Protein AF-A0A524RMK5-F1 (afdb_monomer)

Nearest PDB structures (foldseek):
  1w3b-assembly1_A  TM=8.527E-01  e=2.483E-14  Homo sapiens
  7ntf-assembly1_A  TM=8.503E-01  e=7.315E-13  Homo sapiens
  5a31-assembly1_F  TM=8.174E-01  e=7.603E-10  Homo sapiens
  9gaw-assembly1_J  TM=6.454E-01  e=3.532E-10  Homo sapiens
  9gaw-assembly1_P  TM=6.177E-01  e=2.150E-10  Homo sapiens

InterPro domains:
  IPR006597 Sel1-like repeat [SM00671] (83-114)
  IPR006597 Sel1-like repeat [SM00671] (117-148)
  IPR006597 Sel1-like repeat [SM00671] (151-182)
  IPR006597 Sel1-like repeat [SM00671] (185-216)
  IPR011990 Tetratricopeptide-like helical domain superfamily [G3DSA:1.25.40.10] (1-86)
  IPR011990 Tetratricopeptide-like helical domain superfamily [G3DSA:1.25.40.10] (87-155)
  IPR011990 Tetratricopeptide-like helical domain superfamily [G3DSA:1.25.40.10] (156-189)
  IPR011990 Tetratricopeptide-like helical domain superfamily [G3DSA:1.25.40.10] (190-274)
  IPR011990 Tetratricopeptide-like helical domain superfamily [SSF48452] (20-241)
  IPR019734 Tetratricopeptide repeat [PS50005] (83-116)
  IPR019734 Tetratricopeptide repeat [PS50005] (117-150)
  IPR019734 Tetratricopeptide repeat [PS50005] (151-184)
  IPR019734 Tetratricopeptide repeat [PS50005] (185-218)
  IPR019734 Tetratricopeptide repeat [SM00028] (49-82)
  IPR019734 Tetratricopeptide repeat [SM00028] (83-116)
  IPR019734 Tetratricopeptide repeat [SM00028] (117-150)
  IPR019734 Tetratricopeptide repeat [SM00028] (151-184)
  IPR019734 Tetratricopeptide repeat [SM00028] (185-218)
  IPR051685 Ycf3/AcsC/BcsC/TPR Multifunctional [PTHR44943] (113-223)

Foldseek 3Di:
DDPVVVVVVVVVVVLVVLLVVLVVCVVVVVLVVSLVSLVVCVVVVDQELSSLQSNLVSCVVVVVLVSSLVSLVSSCVVPVQDLSSLQSNLVSCVVVVVLVSSLVSLVSSCVNPVLDLVSLQSNLVSCVVVVVLVSSLVSLVSSCVNPVLDLVSLQSNLVSCVLVVVLVSSLVSLVSSCVSPVLDLSSLQSNLLSCVVVVNLVSSLVSLVSSCVSPVLDLSSLCSNLVSCVVVFVPQSSLVSVVSLQVDPPRWDFLADAQAAADPLDDDDLPFEEEETETDALQSCLQQLLCQVLVVVVSHRYEYEDDPLCVVQCVQLPSHPHYHHRVRRNHHNGGHYYHSVSVCNSVVDDPVCPSDDDARTDAPPVLLVVLCVLQVVFPFAEEEEAFDDDVVPLSDSQPPLGDQPLVCVVVCVVRVHAYAYPYADPNPVSLVPHPVVVRYGPCNVVNHPDSHLSNSLSNLVRHQEYEYGSHSNQSSCVSRVHHYHYDDD

pLDDT: mean 92.69, std 9.3, range [39.5, 98.81]

Solvent-accessible surface area (backbone atoms only — not comparable to full-atom values): 25770 Å² total; per-residue (Å²): 134,59,74,69,59,57,50,52,54,53,50,52,60,48,53,55,48,52,52,52,51,27,54,51,27,47,79,70,68,39,51,70,64,19,44,51,49,43,52,50,44,47,72,76,65,57,86,50,42,66,51,29,34,54,44,16,54,52,29,48,76,74,64,39,56,71,59,18,51,55,27,25,52,53,14,37,72,74,38,76,88,41,41,68,42,27,33,53,44,13,52,54,30,41,78,71,66,42,44,67,64,12,46,53,25,23,52,55,14,36,75,76,40,73,91,38,42,68,46,27,36,52,38,15,52,45,28,46,74,75,63,42,49,67,62,13,46,55,25,25,52,54,16,37,73,76,39,75,90,40,42,70,46,25,33,51,40,14,55,49,30,44,75,73,64,39,51,66,62,12,47,55,26,21,54,52,18,37,72,78,40,73,90,37,43,66,40,30,28,51,42,14,56,51,31,42,74,71,67,38,51,70,60,14,47,52,27,20,53,52,19,38,73,76,38,77,89,40,34,67,41,41,29,54,40,11,56,50,28,47,74,72,67,41,41,73,62,10,40,62,31,45,62,30,42,61,66,31,98,84,39,63,58,50,65,41,68,45,61,39,52,71,58,81,72,62,92,80,56,55,86,47,41,36,38,33,22,28,37,82,54,72,22,52,37,54,54,48,50,58,53,46,46,55,48,40,74,74,53,39,40,55,32,40,26,42,65,73,81,47,45,66,39,41,52,65,29,58,43,43,95,43,76,31,43,38,73,61,36,44,70,39,68,76,48,29,28,40,54,38,86,54,44,50,53,62,66,62,49,43,94,95,41,62,91,65,93,68,60,59,52,46,65,63,68,66,54,36,50,54,42,45,60,70,49,60,81,59,91,43,62,32,37,31,35,31,40,44,57,67,67,81,55,35,81,52,98,53,52,62,43,47,55,64,76,63,73,48,46,72,59,48,72,74,68,64,47,30,34,40,75,69,48,68,71,55,65,46,77,51,63,82,78,37,90,60,56,91,35,46,45,92,56,48,75,60,52,64,74,59,82,54,53,51,60,50,51,18,48,58,71,65,30,71,37,35,42,22,22,86,39,44,65,41,28,48,37,51,31,53,60,43,58,65,49,73,52,81,106

Mean predicted aligned error: 7.11 Å

Organism: NCBI:txid2507553

Secondary structure (DSSP, 8-state):
--HHHHHHHHHHHHHHHHHHHHHHHHHTT-HHHHHHHHHHHHHTT---HHHHHHHHHHHHHTT-HHHHHHHHHHHHHH-S--HHHHHHHHHHHHHTT-HHHHHHHHHHHHHH-S--HHHHHHHHHHHHHHT-HHHHHHHHHHHHHH-S--HHHHHHHHHHHHHTT-HHHHHHHHHHHHHH-SS-HHHHHHHHHHHHHTT-HHHHHHHHHHHHHH-S--HHHHHHHHHHHHHTT-HHHHHHHHGGGGSSTT---BS---SSEEP-SS---TTS-EEEE-BS-HHHHHHHTTHHHHHHHTT--EEEE--GGGHHHHHHHTS-S-EE-HHHHTT--SSEEEEGGGHHHHTT-BTTB-S--S------HHHHHHHHHHTTT--SPEEEEE----HHHHTTTTTTS---GGGGHHHHHHHT-EEEE---STTGGGGGS-TTGGGB-TTHHHHHH---HHHHHHHHHHSSEEEEESSHHHHHHHHTT--EEEE--

Structure (mmCIF, N/CA/C/O backbone):
data_AF-A0A524RMK5-F1
#
_entry.id   AF-A0A524RMK5-F1
#
loop_
_atom_site.group_PDB
_atom_site.id
_atom_site.type_symbol
_atom_site.label_atom_id
_atom_site.label_alt_id
_atom_site.label_comp_id
_atom_site.label_asym_id
_atom_site.label_entity_id
_atom_site.label_seq_id
_atom_site.pdbx_PDB_ins_code
_atom_site.Cartn_x
_atom_site.Cartn_y
_atom_site.Cartn_z
_atom_site.occupancy
_atom_site.B_iso_or_equiv
_atom_site.auth_seq_id
_atom_site.auth_comp_id
_atom_site.auth_asym_id
_atom_site.auth_atom_id
_atom_site.pdbx_PDB_model_num
ATOM 1 N N . MET A 1 1 ? 49.332 7.871 -58.518 1.00 50.09 1 MET A N 1
ATOM 2 C CA . MET A 1 1 ? 48.962 7.828 -57.082 1.00 50.09 1 MET A CA 1
ATOM 3 C C . MET A 1 1 ? 50.222 8.008 -56.246 1.00 50.09 1 MET A C 1
ATOM 5 O O . MET A 1 1 ? 51.104 7.159 -56.336 1.00 50.09 1 MET A O 1
ATOM 9 N N . SER A 1 2 ? 50.355 9.125 -55.521 1.00 50.16 2 SER A N 1
ATOM 10 C CA . SER A 1 2 ? 51.560 9.429 -54.724 1.00 50.16 2 SER A CA 1
ATOM 11 C C . SER A 1 2 ? 51.631 8.560 -53.456 1.00 50.16 2 SER A C 1
ATOM 13 O O . SER A 1 2 ? 50.609 8.023 -53.021 1.00 50.16 2 SER A O 1
ATOM 15 N N . SER A 1 3 ? 52.818 8.399 -52.853 1.00 50.22 3 SER A N 1
ATOM 16 C CA . SER A 1 3 ? 53.020 7.570 -51.645 1.00 50.22 3 SER A CA 1
ATOM 17 C C . SER A 1 3 ? 52.069 7.937 -50.497 1.00 50.22 3 SER A C 1
ATOM 19 O O . SER A 1 3 ? 51.564 7.043 -49.823 1.00 50.22 3 SER A O 1
ATOM 21 N N . LYS A 1 4 ? 51.705 9.222 -50.375 1.00 45.06 4 LYS A N 1
ATOM 22 C CA . LYS A 1 4 ? 50.733 9.734 -49.394 1.00 45.06 4 LYS A CA 1
ATOM 23 C C . LYS A 1 4 ? 49.317 9.166 -49.570 1.00 45.06 4 LYS A C 1
ATOM 25 O O . LYS A 1 4 ? 48.633 8.933 -48.581 1.00 45.06 4 LYS A O 1
ATOM 30 N N . GLN A 1 5 ? 48.874 8.887 -50.801 1.00 39.50 5 GLN A N 1
ATOM 31 C CA . GLN A 1 5 ? 47.566 8.253 -51.044 1.00 39.50 5 GLN A CA 1
ATOM 32 C C . GLN A 1 5 ? 47.563 6.766 -50.662 1.00 39.50 5 GLN A C 1
ATOM 34 O O . GLN A 1 5 ? 46.559 6.269 -50.160 1.00 39.50 5 GLN A O 1
ATOM 39 N N . LYS A 1 6 ? 48.681 6.053 -50.856 1.00 45.56 6 LYS A N 1
ATOM 40 C CA . LYS A 1 6 ? 48.805 4.642 -50.444 1.00 45.56 6 LYS A CA 1
ATOM 41 C C . LYS A 1 6 ? 48.879 4.494 -48.923 1.00 45.56 6 LYS A C 1
ATOM 43 O O . LYS A 1 6 ? 48.315 3.549 -48.383 1.00 45.56 6 LYS A O 1
ATOM 48 N N . GLU A 1 7 ? 49.537 5.428 -48.244 1.00 45.81 7 GLU A N 1
ATOM 49 C CA . GLU A 1 7 ? 49.670 5.447 -46.785 1.00 45.81 7 GLU A CA 1
ATOM 50 C C . GLU A 1 7 ? 48.338 5.787 -46.094 1.00 45.81 7 GLU A C 1
ATOM 52 O O . GLU A 1 7 ? 47.933 5.084 -45.173 1.00 45.81 7 GLU A O 1
ATOM 57 N N . PHE A 1 8 ? 47.582 6.757 -46.626 1.00 45.78 8 PHE A N 1
ATOM 58 C CA . PHE A 1 8 ? 46.239 7.110 -46.145 1.00 45.78 8 PHE A CA 1
ATOM 59 C C . PHE A 1 8 ? 45.229 5.954 -46.282 1.00 45.78 8 PHE A C 1
ATOM 61 O O . PHE A 1 8 ? 44.508 5.635 -45.339 1.00 45.78 8 PHE A O 1
ATOM 68 N N . VAL A 1 9 ? 45.219 5.260 -47.427 1.00 51.25 9 VAL A N 1
ATOM 69 C CA . VAL A 1 9 ? 44.342 4.093 -47.653 1.00 51.25 9 VAL A CA 1
ATOM 70 C C . VAL A 1 9 ? 44.732 2.904 -46.761 1.00 51.25 9 VAL A C 1
ATOM 72 O O . VAL A 1 9 ? 43.863 2.179 -46.277 1.00 51.25 9 VAL A O 1
ATOM 75 N N . LYS A 1 10 ? 46.030 2.703 -46.496 1.00 54.12 10 LYS A N 1
ATOM 76 C CA . LYS A 1 10 ? 46.523 1.629 -45.617 1.00 54.12 10 LYS A CA 1
ATOM 77 C C . LYS A 1 10 ? 46.193 1.890 -44.141 1.00 54.12 10 LYS A C 1
ATOM 79 O O . LYS A 1 10 ? 45.863 0.942 -43.429 1.00 54.12 10 LYS A O 1
ATOM 84 N N . ASN A 1 11 ? 46.223 3.153 -43.708 1.00 58.66 11 ASN A N 1
ATOM 85 C CA . ASN A 1 11 ? 45.836 3.551 -42.353 1.00 58.66 11 ASN A CA 1
ATOM 86 C C . ASN A 1 11 ? 44.330 3.362 -42.114 1.00 58.66 11 ASN A C 1
ATOM 88 O O . ASN A 1 11 ? 43.956 2.712 -41.141 1.00 58.66 11 ASN A O 1
ATOM 92 N N . ASN A 1 12 ? 43.476 3.796 -43.049 1.00 60.56 12 ASN A N 1
ATOM 93 C CA . ASN A 1 12 ? 42.022 3.599 -42.943 1.00 60.56 12 ASN A CA 1
ATOM 94 C C . ASN A 1 12 ? 41.640 2.106 -42.889 1.00 60.56 12 ASN A C 1
ATOM 96 O O . ASN A 1 12 ? 40.856 1.693 -42.041 1.00 60.56 12 ASN A O 1
ATOM 100 N N . ASN A 1 13 ? 42.281 1.262 -43.709 1.00 65.12 13 ASN A N 1
ATOM 101 C CA . ASN A 1 13 ? 42.059 -0.191 -43.688 1.00 65.12 13 ASN A CA 1
ATOM 102 C C . ASN A 1 13 ? 42.523 -0.883 -42.395 1.00 65.12 13 ASN A C 1
ATOM 104 O O . ASN A 1 13 ? 42.097 -2.004 -42.119 1.00 65.12 13 ASN A O 1
ATOM 108 N N . THR A 1 14 ? 43.437 -0.273 -41.639 1.00 71.94 14 THR A N 1
ATOM 109 C CA . THR A 1 14 ? 43.914 -0.822 -40.360 1.00 71.94 14 THR A CA 1
ATOM 110 C C . THR A 1 14 ? 42.976 -0.406 -39.226 1.00 71.94 14 THR A C 1
ATOM 112 O O . THR A 1 14 ? 42.576 -1.249 -38.430 1.00 71.94 14 THR A O 1
ATOM 115 N N . GLN A 1 15 ? 42.513 0.847 -39.233 1.00 78.12 15 GLN A N 1
ATOM 116 C CA . GLN A 1 15 ? 41.532 1.365 -38.274 1.00 78.12 15 GLN A CA 1
ATOM 117 C C . GLN A 1 15 ? 40.199 0.606 -38.336 1.00 78.12 15 GLN A C 1
ATOM 119 O O . GLN A 1 15 ? 39.670 0.202 -37.301 1.00 78.12 15 GLN A O 1
ATOM 124 N N . ASP A 1 16 ? 39.685 0.330 -39.537 1.00 80.12 16 ASP A N 1
ATOM 125 C CA . ASP A 1 16 ? 38.442 -0.436 -39.698 1.00 80.12 16 ASP A CA 1
ATOM 126 C C . ASP A 1 16 ? 38.576 -1.883 -39.193 1.00 80.12 16 ASP A C 1
ATOM 128 O O . ASP A 1 16 ? 37.629 -2.437 -38.626 1.00 80.12 16 ASP A O 1
ATOM 132 N N . LYS A 1 17 ? 39.763 -2.492 -39.332 1.00 85.88 17 LYS A N 1
ATOM 133 C CA . LYS A 1 17 ? 40.048 -3.822 -38.773 1.00 85.88 17 LYS A CA 1
ATOM 134 C C . LYS A 1 17 ? 40.064 -3.808 -37.249 1.00 85.88 17 LYS A C 1
ATOM 136 O O . LYS A 1 17 ? 39.488 -4.712 -36.648 1.00 85.88 17 LYS A O 1
ATOM 141 N N . ASP A 1 18 ? 40.659 -2.789 -36.635 1.00 88.44 18 ASP A N 1
ATOM 142 C CA . ASP A 1 18 ? 40.712 -2.653 -35.176 1.00 88.44 18 ASP A CA 1
ATOM 143 C C . ASP A 1 18 ? 39.311 -2.427 -34.582 1.00 88.44 18 ASP A C 1
ATOM 145 O O . ASP A 1 18 ? 38.957 -3.041 -33.572 1.00 88.44 18 ASP A O 1
ATOM 149 N N . ILE A 1 19 ? 38.463 -1.626 -35.246 1.00 88.75 19 ILE A N 1
ATOM 150 C CA . ILE A 1 19 ? 37.055 -1.436 -34.853 1.00 88.75 19 ILE A CA 1
ATOM 151 C C . ILE A 1 19 ? 36.289 -2.763 -34.932 1.00 88.75 19 ILE A C 1
ATOM 153 O O . ILE A 1 19 ? 35.600 -3.134 -33.977 1.00 88.75 19 ILE A O 1
ATOM 157 N N . GLN A 1 20 ? 36.424 -3.502 -36.040 1.00 89.69 20 GLN A N 1
ATOM 158 C CA . GLN A 1 20 ? 35.775 -4.806 -36.218 1.00 89.69 20 GLN A CA 1
ATOM 159 C C . GLN A 1 20 ? 36.271 -5.842 -35.201 1.00 89.69 20 GLN A C 1
ATOM 161 O O . GLN A 1 20 ? 35.472 -6.607 -34.653 1.00 89.69 20 GLN A O 1
ATOM 166 N N . GLN A 1 21 ? 37.573 -5.854 -34.911 1.00 92.69 21 GLN A N 1
ATOM 167 C CA . GLN A 1 21 ? 38.165 -6.715 -33.893 1.00 92.69 21 GLN A CA 1
ATOM 168 C C . GLN A 1 21 ? 37.598 -6.402 -32.506 1.00 92.69 21 GLN A C 1
ATOM 170 O O . GLN A 1 21 ? 37.166 -7.321 -31.810 1.00 92.69 21 GLN A O 1
ATOM 175 N N . ALA A 1 22 ? 37.542 -5.126 -32.116 1.00 91.81 22 ALA A N 1
ATOM 176 C CA . ALA A 1 22 ? 36.966 -4.707 -30.841 1.00 91.81 22 ALA A CA 1
ATOM 177 C C . ALA A 1 22 ? 35.479 -5.085 -30.726 1.00 91.81 22 ALA A C 1
ATOM 179 O O . ALA A 1 22 ? 35.049 -5.605 -29.695 1.00 91.81 22 ALA A O 1
ATOM 180 N N . SER A 1 23 ? 34.702 -4.936 -31.803 1.00 89.69 23 SER A N 1
ATOM 181 C CA . SER A 1 23 ? 33.304 -5.384 -31.832 1.00 89.69 23 SER A CA 1
ATOM 182 C C . SER A 1 23 ? 33.179 -6.901 -31.664 1.00 89.69 23 SER A C 1
ATOM 184 O O . SER A 1 23 ? 32.322 -7.375 -30.919 1.00 89.69 23 SER A O 1
ATOM 186 N N . LYS A 1 24 ? 34.067 -7.685 -32.284 1.00 92.44 24 LYS A N 1
ATOM 187 C CA . LYS A 1 24 ? 34.104 -9.143 -32.101 1.00 92.44 24 LYS A CA 1
ATOM 188 C C . LYS A 1 24 ? 34.442 -9.535 -30.660 1.00 92.44 24 LYS A C 1
ATOM 190 O O . LYS A 1 24 ? 33.852 -10.478 -30.137 1.00 92.44 24 LYS A O 1
ATOM 195 N N . LEU A 1 25 ? 35.347 -8.806 -30.008 1.00 93.12 25 LEU A N 1
ATOM 196 C CA . LEU A 1 25 ? 35.713 -9.031 -28.608 1.00 93.12 25 LEU A CA 1
ATOM 197 C C . LEU A 1 25 ? 34.537 -8.783 -27.653 1.00 93.12 25 LEU A C 1
ATOM 199 O O . LEU A 1 25 ? 34.364 -9.557 -26.711 1.00 93.12 25 LEU A O 1
ATOM 203 N N . ILE A 1 26 ? 33.678 -7.792 -27.932 1.00 89.62 26 ILE A N 1
ATOM 204 C CA . ILE A 1 26 ? 32.419 -7.599 -27.188 1.00 89.62 26 ILE A CA 1
ATOM 205 C C . ILE A 1 26 ? 31.548 -8.857 -27.273 1.00 89.62 26 ILE A C 1
ATOM 207 O O . ILE A 1 26 ? 31.105 -9.363 -26.244 1.00 89.62 26 ILE A O 1
ATOM 211 N N . HIS A 1 27 ? 31.348 -9.411 -28.474 1.00 87.69 27 HIS A N 1
ATOM 212 C CA . HIS A 1 27 ? 30.558 -10.637 -28.654 1.00 87.69 27 HIS A CA 1
ATOM 213 C C . HIS A 1 27 ? 31.165 -11.865 -27.958 1.00 87.69 27 HIS A C 1
ATOM 215 O O . HIS A 1 27 ? 30.443 -12.801 -27.626 1.00 87.69 27 HIS A O 1
ATOM 221 N N . GLN A 1 28 ? 32.476 -11.860 -27.711 1.00 92.38 28 GLN A N 1
ATOM 222 C CA . GLN A 1 28 ? 33.191 -12.903 -26.969 1.00 92.38 28 GLN A CA 1
ATOM 223 C C . GLN A 1 28 ? 33.215 -12.663 -25.448 1.00 92.38 28 GLN A C 1
ATOM 225 O O . GLN A 1 28 ? 33.833 -13.439 -24.724 1.00 92.38 28 GLN A O 1
ATOM 230 N N . GLY A 1 29 ? 32.596 -11.586 -24.951 1.00 90.81 29 GLY A N 1
ATOM 231 C CA . GLY A 1 29 ? 32.617 -11.210 -23.533 1.00 90.81 29 GLY A CA 1
ATOM 232 C C . GLY A 1 29 ? 33.950 -10.619 -23.053 1.00 90.81 29 GLY A C 1
ATOM 233 O O . GLY A 1 29 ? 34.122 -10.354 -21.865 1.00 90.81 29 GLY A O 1
ATOM 234 N N . LYS A 1 30 ? 34.898 -10.365 -23.960 1.00 94.81 30 LYS A N 1
ATOM 235 C CA . LYS A 1 30 ? 36.228 -9.815 -23.662 1.00 94.81 30 LYS A CA 1
ATOM 236 C C . LYS A 1 30 ? 36.191 -8.286 -23.591 1.00 94.81 30 LYS A C 1
ATOM 238 O O . LYS A 1 30 ? 36.859 -7.587 -24.353 1.00 94.81 30 LYS A O 1
ATOM 243 N N . LEU A 1 31 ? 35.387 -7.763 -22.665 1.00 93.94 31 LEU A N 1
ATOM 244 C CA . LEU A 1 31 ? 35.066 -6.332 -22.584 1.00 93.94 31 LEU A CA 1
ATOM 245 C C . LEU A 1 31 ? 36.297 -5.452 -22.334 1.00 93.94 31 LEU A C 1
ATOM 247 O O . LEU A 1 31 ? 36.435 -4.428 -22.990 1.00 93.94 31 LEU A O 1
ATOM 251 N N . LYS A 1 32 ? 37.232 -5.880 -21.473 1.00 94.75 32 LYS A N 1
ATOM 252 C CA . LYS A 1 32 ? 38.467 -5.124 -21.183 1.00 94.75 32 LYS A CA 1
ATOM 253 C C . LYS A 1 32 ? 39.388 -4.991 -22.399 1.00 94.75 32 LYS A C 1
ATOM 255 O O . LYS A 1 32 ? 39.986 -3.941 -22.610 1.00 94.75 32 LYS A O 1
ATOM 260 N N . GLU A 1 33 ? 39.495 -6.048 -23.209 1.00 95.00 33 GLU A N 1
ATOM 261 C CA . GLU A 1 33 ? 40.294 -6.028 -24.442 1.00 95.00 33 GLU A CA 1
ATOM 262 C C . GLU A 1 33 ? 39.654 -5.086 -25.478 1.00 95.00 33 GLU A C 1
ATOM 264 O O . GLU A 1 33 ? 40.347 -4.277 -26.092 1.00 95.00 33 GLU A O 1
ATOM 269 N N . ALA A 1 34 ? 38.324 -5.134 -25.625 1.00 95.12 34 ALA A N 1
ATOM 270 C CA . ALA A 1 34 ? 37.586 -4.222 -26.500 1.00 95.12 34 ALA A CA 1
ATOM 271 C C . ALA A 1 34 ? 37.686 -2.758 -26.034 1.00 95.12 34 ALA A C 1
ATOM 273 O O . ALA A 1 34 ? 37.921 -1.866 -26.848 1.00 95.12 34 ALA A O 1
ATOM 274 N N . GLU A 1 35 ? 37.552 -2.511 -24.727 1.00 95.81 35 GLU A N 1
ATOM 275 C CA . GLU A 1 35 ? 37.685 -1.186 -24.115 1.00 95.81 35 GLU A CA 1
ATOM 276 C C . GLU A 1 35 ? 39.060 -0.585 -24.409 1.00 95.81 35 GLU A C 1
ATOM 278 O O . GLU A 1 35 ? 39.153 0.563 -24.846 1.00 95.81 35 GLU A O 1
ATOM 283 N N . PHE A 1 36 ? 40.123 -1.375 -24.218 1.00 96.12 36 PHE A N 1
ATOM 284 C CA . PHE A 1 36 ? 41.493 -0.952 -24.492 1.00 96.12 36 PHE A CA 1
ATOM 285 C C . PHE A 1 36 ? 41.663 -0.498 -25.946 1.00 96.12 36 PHE A C 1
ATOM 287 O O . PHE A 1 36 ? 42.188 0.590 -26.190 1.00 96.12 36 PHE A O 1
ATOM 294 N N . ILE A 1 37 ? 41.167 -1.286 -26.908 1.00 94.94 37 ILE A N 1
ATOM 295 C CA . ILE A 1 37 ? 41.244 -0.941 -28.334 1.00 94.94 37 ILE A CA 1
ATOM 296 C C . ILE A 1 37 ? 40.466 0.348 -28.620 1.00 94.94 37 ILE A C 1
ATOM 298 O O . ILE A 1 37 ? 41.012 1.263 -29.232 1.00 94.94 37 ILE A O 1
ATOM 302 N N . TYR A 1 38 ? 39.228 0.483 -28.135 1.00 95.75 38 TYR A N 1
ATOM 303 C CA . TYR A 1 38 ? 38.438 1.696 -28.374 1.00 95.75 38 TYR A CA 1
ATOM 304 C C . TYR A 1 38 ? 39.069 2.950 -27.765 1.00 95.75 38 TYR A C 1
ATOM 306 O O . TYR A 1 38 ? 39.104 3.993 -28.418 1.00 95.75 38 TYR A O 1
ATOM 314 N N . ARG A 1 39 ? 39.612 2.866 -26.545 1.00 95.56 39 ARG A N 1
ATOM 315 C CA . ARG A 1 39 ? 40.308 3.997 -25.913 1.00 95.56 39 ARG A CA 1
ATOM 316 C C . ARG A 1 39 ? 41.577 4.377 -26.669 1.00 95.56 39 ARG A C 1
ATOM 318 O O . ARG A 1 39 ? 41.816 5.569 -26.848 1.00 95.56 39 ARG A O 1
ATOM 325 N N . LYS A 1 40 ? 42.345 3.394 -27.152 1.00 95.25 40 LYS A N 1
ATOM 326 C CA . LYS A 1 40 ? 43.527 3.625 -27.993 1.00 95.25 40 LYS A CA 1
ATOM 327 C C . LYS A 1 40 ? 43.154 4.366 -29.281 1.00 95.25 40 LYS A C 1
ATOM 329 O O . LYS A 1 40 ? 43.739 5.403 -29.571 1.00 95.25 40 LYS A O 1
ATOM 334 N N . LEU A 1 41 ? 42.125 3.906 -29.993 1.00 93.44 41 LEU A N 1
ATOM 335 C CA . LEU A 1 41 ? 41.653 4.556 -31.221 1.00 93.44 41 LEU A CA 1
ATOM 336 C C . LEU A 1 41 ? 41.194 6.007 -30.966 1.00 93.44 41 LEU A C 1
ATOM 338 O O . LEU A 1 41 ? 41.480 6.903 -31.758 1.00 93.44 41 LEU A O 1
ATOM 342 N N . ILE A 1 42 ? 40.536 6.275 -29.830 1.00 93.69 42 ILE A N 1
ATOM 343 C CA . ILE A 1 42 ? 40.166 7.645 -29.428 1.00 93.69 42 ILE A CA 1
ATOM 344 C C . ILE A 1 42 ? 41.411 8.504 -29.153 1.00 93.69 42 ILE A C 1
ATOM 346 O O . ILE A 1 42 ? 41.441 9.667 -29.556 1.00 93.69 42 ILE A O 1
ATOM 350 N N . GLN A 1 43 ? 42.432 7.959 -28.480 1.00 93.06 43 GLN A N 1
ATOM 351 C CA . GLN A 1 43 ? 43.700 8.658 -28.215 1.00 93.06 43 GLN A CA 1
ATOM 352 C C . GLN A 1 43 ? 44.461 8.991 -29.505 1.00 93.06 43 GLN A C 1
ATOM 354 O O . GLN A 1 43 ? 45.070 10.052 -29.595 1.00 93.06 43 GLN A O 1
ATOM 359 N N . GLU A 1 44 ? 44.357 8.138 -30.525 1.00 92.69 44 GLU A N 1
ATOM 360 C CA . GLU A 1 44 ? 44.881 8.377 -31.878 1.00 92.69 44 GLU A CA 1
ATOM 361 C C . GLU A 1 44 ? 44.074 9.436 -32.663 1.00 92.69 44 GLU A C 1
ATOM 363 O O . GLU A 1 44 ? 44.396 9.752 -33.808 1.00 92.69 44 GLU A O 1
ATOM 368 N N . GLY A 1 45 ? 43.038 10.022 -32.052 1.00 89.69 45 GLY A N 1
ATOM 369 C CA . GLY A 1 45 ? 42.239 11.108 -32.621 1.00 89.69 45 GLY A CA 1
ATOM 370 C C . GLY A 1 45 ? 41.081 10.643 -33.503 1.00 89.69 45 GLY A C 1
ATOM 371 O O . GLY A 1 45 ? 40.433 11.478 -34.140 1.00 89.69 45 GLY A O 1
ATOM 372 N N . ILE A 1 46 ? 40.785 9.340 -33.537 1.00 89.62 46 ILE A N 1
ATOM 373 C CA . ILE A 1 46 ? 39.719 8.786 -34.374 1.00 89.62 46 ILE A CA 1
ATOM 374 C C . ILE A 1 46 ? 38.363 9.186 -33.793 1.00 89.62 46 ILE A C 1
ATOM 376 O O . ILE A 1 46 ? 37.993 8.825 -32.674 1.00 89.62 46 ILE A O 1
ATOM 380 N N . ARG A 1 47 ? 37.597 9.941 -34.583 1.00 89.38 47 ARG A N 1
ATOM 381 C CA . ARG A 1 47 ? 36.246 10.388 -34.234 1.00 89.38 47 ARG A CA 1
ATOM 382 C C . ARG A 1 47 ? 35.216 9.578 -35.013 1.00 89.38 47 ARG A C 1
ATOM 384 O O . ARG A 1 47 ? 34.840 9.960 -36.113 1.00 89.38 47 ARG A O 1
ATOM 391 N N . ASN A 1 48 ? 34.775 8.463 -34.438 1.00 91.12 48 ASN A N 1
ATOM 392 C CA . ASN A 1 48 ? 33.818 7.548 -35.061 1.00 91.12 48 ASN A CA 1
ATOM 393 C C . ASN A 1 48 ? 32.681 7.210 -34.084 1.00 91.12 48 ASN A C 1
ATOM 395 O O . ASN A 1 48 ? 32.932 6.860 -32.929 1.00 91.12 48 ASN A O 1
ATOM 399 N N . GLU A 1 49 ? 31.429 7.307 -34.534 1.00 91.81 49 GLU A N 1
ATOM 400 C CA . GLU A 1 49 ? 30.246 7.106 -33.696 1.00 91.81 49 GLU A CA 1
ATOM 401 C C . GLU A 1 49 ? 30.142 5.686 -33.119 1.00 91.81 49 GLU A C 1
ATOM 403 O O . GLU A 1 49 ? 29.656 5.512 -32.000 1.00 91.81 49 GLU A O 1
ATOM 408 N N . ILE A 1 50 ? 30.629 4.676 -33.849 1.00 91.50 50 ILE A N 1
ATOM 409 C CA . ILE A 1 50 ? 30.607 3.266 -33.442 1.00 91.50 50 ILE A CA 1
ATOM 410 C C . ILE A 1 50 ? 31.547 3.063 -32.255 1.00 91.50 50 ILE A C 1
ATOM 412 O O . ILE A 1 50 ? 31.163 2.422 -31.279 1.00 91.50 50 ILE A O 1
ATOM 416 N N . ILE A 1 51 ? 32.742 3.660 -32.301 1.00 94.19 51 ILE A N 1
ATOM 417 C CA . ILE A 1 51 ? 33.729 3.592 -31.214 1.00 94.19 51 ILE A CA 1
ATOM 418 C C . ILE A 1 51 ? 33.137 4.174 -29.930 1.00 94.19 51 ILE A C 1
ATOM 420 O O . ILE A 1 51 ? 33.126 3.509 -28.896 1.00 94.19 51 ILE A O 1
ATOM 424 N N . PHE A 1 52 ? 32.603 5.397 -30.000 1.00 96.12 52 PHE A N 1
ATOM 425 C CA . PHE A 1 52 ? 32.024 6.058 -28.831 1.00 96.12 52 PHE A CA 1
ATOM 426 C C . PHE A 1 52 ? 30.801 5.310 -28.290 1.00 96.12 52 PHE A C 1
ATOM 428 O O . PHE A 1 52 ? 30.689 5.135 -27.080 1.00 96.12 52 PHE A O 1
ATOM 435 N N . SER A 1 53 ? 29.910 4.824 -29.159 1.00 94.62 53 SER A N 1
ATOM 436 C CA . SER A 1 53 ? 28.714 4.084 -28.739 1.00 94.62 53 SER A CA 1
ATOM 437 C C . SER A 1 53 ? 29.043 2.721 -28.125 1.00 94.62 53 SER A C 1
ATOM 439 O O . SER A 1 53 ? 28.446 2.347 -27.117 1.00 94.62 53 SER A O 1
ATOM 441 N N . ASN A 1 54 ? 29.999 1.979 -28.687 1.00 94.62 54 ASN A N 1
ATOM 442 C CA . ASN A 1 54 ? 30.390 0.672 -28.156 1.00 94.62 54 ASN A CA 1
ATOM 443 C C . ASN A 1 54 ? 31.171 0.811 -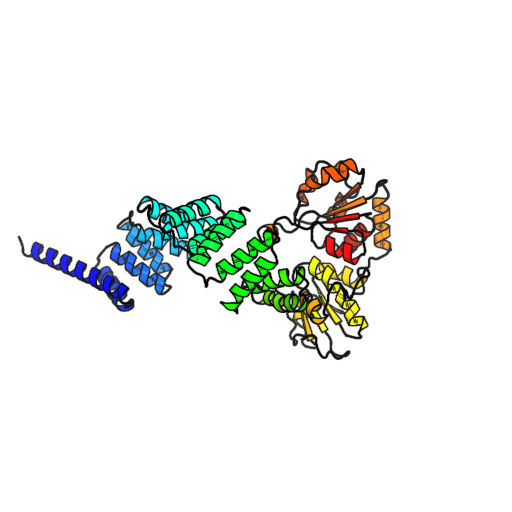26.847 1.00 94.62 54 ASN A C 1
ATOM 445 O O . ASN A 1 54 ? 30.919 0.061 -25.906 1.00 94.62 54 ASN A O 1
ATOM 449 N N . LEU A 1 55 ? 32.059 1.806 -26.744 1.00 96.38 55 LEU A N 1
ATOM 450 C CA . LEU A 1 55 ? 32.724 2.125 -25.483 1.00 96.38 55 LEU A CA 1
ATOM 451 C C . LEU A 1 55 ? 31.711 2.557 -24.415 1.00 96.38 55 LEU A C 1
ATOM 453 O O . LEU A 1 55 ? 31.813 2.120 -23.273 1.00 96.38 55 LEU A O 1
ATOM 457 N N . ALA A 1 56 ? 30.691 3.341 -24.782 1.00 96.12 56 ALA A N 1
ATOM 458 C CA . ALA A 1 56 ? 29.621 3.708 -23.859 1.00 96.12 56 ALA A CA 1
ATOM 459 C C . ALA A 1 56 ? 28.859 2.486 -23.332 1.00 96.12 56 ALA A C 1
ATOM 461 O O . ALA A 1 56 ? 28.551 2.430 -22.143 1.00 96.12 56 ALA A O 1
ATOM 462 N N . ALA A 1 57 ? 28.584 1.499 -24.190 1.00 93.56 57 ALA A N 1
ATO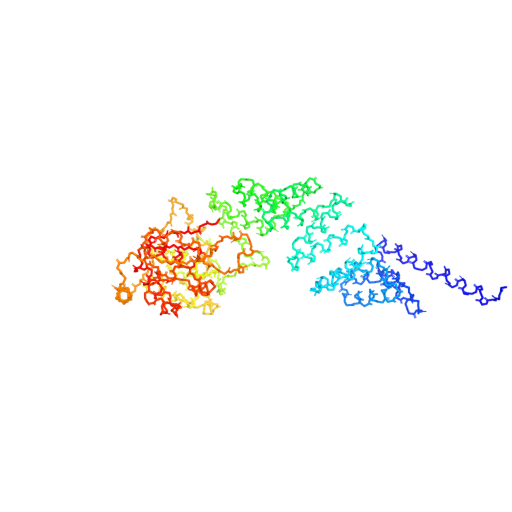M 463 C CA . ALA A 1 57 ? 27.941 0.255 -23.777 1.00 93.56 57 ALA A CA 1
ATOM 464 C C . ALA A 1 57 ? 28.803 -0.522 -22.763 1.00 93.56 57 ALA A C 1
ATOM 466 O O . ALA A 1 57 ? 28.273 -1.001 -21.761 1.00 93.56 57 ALA A O 1
ATOM 467 N N . ILE A 1 58 ? 30.127 -0.581 -22.969 1.00 94.75 58 ILE A N 1
ATOM 468 C CA . ILE A 1 58 ? 31.069 -1.178 -22.007 1.00 94.75 58 ILE A CA 1
ATOM 469 C C . ILE A 1 58 ? 31.035 -0.416 -20.675 1.00 94.75 58 ILE A C 1
ATOM 471 O O . ILE A 1 58 ? 30.814 -1.025 -19.631 1.00 94.75 58 ILE A O 1
ATOM 475 N N . CYS A 1 59 ? 31.167 0.915 -20.706 1.00 94.88 59 CYS A N 1
ATOM 476 C CA . CYS A 1 59 ? 31.079 1.759 -19.511 1.00 94.88 59 CYS A CA 1
ATOM 477 C C . CYS A 1 59 ? 29.752 1.558 -18.759 1.00 94.88 59 CYS A C 1
ATOM 479 O O . CYS A 1 59 ? 29.738 1.563 -17.529 1.00 94.88 59 CYS A O 1
ATOM 481 N N . GLY A 1 60 ? 28.646 1.350 -19.480 1.00 91.06 60 GLY A N 1
ATOM 482 C CA . GLY A 1 60 ? 27.343 1.023 -18.902 1.00 91.06 60 GLY A CA 1
ATOM 483 C C . GLY A 1 60 ? 27.350 -0.290 -18.116 1.00 91.06 60 GLY A C 1
ATOM 484 O O . GLY A 1 60 ? 26.871 -0.317 -16.983 1.00 91.06 60 GLY A O 1
ATOM 485 N N . ILE A 1 61 ? 27.948 -1.350 -18.672 1.00 90.19 61 ILE A N 1
ATOM 486 C CA . ILE A 1 61 ? 28.103 -2.655 -18.001 1.00 90.19 61 ILE A CA 1
ATOM 487 C C . ILE A 1 61 ? 28.980 -2.531 -16.745 1.00 90.19 61 ILE A C 1
ATOM 489 O O . ILE A 1 61 ? 28.694 -3.151 -15.725 1.00 90.19 61 ILE A O 1
ATOM 493 N N . GLU A 1 62 ? 30.019 -1.700 -16.793 1.00 91.94 62 GLU A N 1
ATOM 494 C CA . GLU A 1 62 ? 30.927 -1.455 -15.665 1.00 91.94 62 GLU A CA 1
ATOM 495 C C . GLU A 1 62 ? 30.369 -0.482 -14.612 1.00 91.94 62 GLU A C 1
ATOM 497 O O . GLU A 1 62 ? 31.032 -0.197 -13.615 1.00 91.94 62 GLU A O 1
ATOM 502 N N . GLY A 1 63 ? 29.168 0.067 -14.822 1.00 92.00 63 GLY A N 1
ATOM 503 C CA . GLY A 1 63 ? 28.550 1.030 -13.911 1.00 92.00 63 GLY A CA 1
ATOM 504 C C . GLY A 1 63 ? 29.133 2.448 -13.986 1.00 92.00 63 GLY A C 1
ATOM 505 O O . GLY A 1 63 ? 28.770 3.301 -13.174 1.00 92.00 63 GLY A O 1
ATOM 506 N N . LYS A 1 64 ? 29.980 2.753 -14.978 1.00 94.69 64 LYS A N 1
ATOM 507 C CA . LYS A 1 64 ? 30.534 4.093 -15.249 1.00 94.69 64 LYS A CA 1
ATOM 508 C C . LYS A 1 64 ? 29.483 4.985 -15.934 1.00 94.69 64 LYS A C 1
ATOM 510 O O . LYS A 1 64 ? 29.651 5.431 -17.070 1.00 94.69 64 LYS A O 1
ATOM 515 N N . LYS A 1 65 ? 28.372 5.249 -15.231 1.00 93.69 65 LYS A N 1
ATOM 516 C CA . LYS A 1 65 ? 27.163 5.912 -15.764 1.00 93.69 65 LYS A CA 1
ATOM 517 C C . LYS A 1 65 ? 27.443 7.288 -16.385 1.00 93.69 65 LYS A C 1
ATOM 519 O O . LYS A 1 65 ? 26.950 7.581 -17.470 1.00 93.69 65 LYS A O 1
ATOM 524 N N . GLN A 1 66 ? 28.257 8.118 -15.730 1.00 94.75 66 GLN A N 1
ATOM 525 C CA . GLN A 1 66 ? 28.571 9.460 -16.236 1.00 94.75 66 GLN A CA 1
ATOM 526 C C . GLN A 1 66 ? 29.395 9.409 -17.527 1.00 94.75 66 GLN A C 1
ATOM 528 O O . GLN A 1 66 ? 29.134 10.154 -18.469 1.00 94.75 66 GLN A O 1
ATOM 533 N N . GLU A 1 67 ? 30.368 8.501 -17.587 1.00 96.12 67 GLU A N 1
ATOM 534 C CA . GLU A 1 67 ? 31.194 8.323 -18.777 1.00 96.12 67 GLU A CA 1
ATOM 535 C C . GLU A 1 67 ? 30.357 7.804 -19.953 1.00 96.12 67 GLU A C 1
ATOM 537 O O . GLU A 1 67 ? 30.480 8.319 -21.062 1.00 96.12 67 GLU A O 1
ATOM 542 N N . MET A 1 68 ? 29.447 6.855 -19.701 1.00 96.75 68 MET A N 1
ATOM 543 C CA . MET A 1 68 ? 28.494 6.363 -20.699 1.00 96.75 68 MET A CA 1
ATOM 544 C C . MET A 1 68 ? 27.700 7.513 -21.338 1.00 96.75 68 MET A C 1
ATOM 546 O O . MET A 1 68 ? 27.638 7.594 -22.563 1.00 96.75 68 MET A O 1
ATOM 550 N N . VAL A 1 69 ? 27.138 8.427 -20.539 1.00 96.62 69 VAL A N 1
ATOM 551 C CA . VAL A 1 69 ? 26.376 9.582 -21.052 1.00 96.62 69 VAL A CA 1
ATOM 552 C C . VAL A 1 69 ? 27.237 10.465 -21.956 1.00 96.62 69 VAL A C 1
ATOM 554 O O . VAL A 1 69 ? 26.818 10.814 -23.061 1.00 96.62 69 VAL A O 1
ATOM 557 N N . GLU A 1 70 ? 28.449 10.809 -21.522 1.00 96.81 70 GLU A N 1
ATOM 558 C CA . GLU A 1 70 ? 29.337 11.689 -22.287 1.00 96.81 70 GLU A CA 1
ATOM 559 C C . GLU A 1 70 ? 29.819 11.043 -23.592 1.00 96.81 70 GLU A C 1
ATOM 561 O O . GLU A 1 70 ? 29.889 11.702 -24.632 1.00 96.81 70 GLU A O 1
ATOM 566 N N . LEU A 1 71 ? 30.090 9.738 -23.578 1.00 97.50 71 LEU A N 1
ATOM 567 C CA . LEU A 1 71 ? 30.430 8.982 -24.781 1.00 97.50 71 LEU A CA 1
ATOM 568 C C . LEU A 1 71 ? 29.248 8.908 -25.759 1.00 97.50 71 LEU A C 1
ATOM 570 O O . LEU A 1 71 ? 29.437 9.119 -26.956 1.00 97.50 71 LEU A O 1
ATOM 574 N N . LEU A 1 72 ? 28.020 8.700 -25.275 1.00 97.38 72 LEU A N 1
ATOM 575 C CA . LEU A 1 72 ? 26.824 8.700 -26.125 1.00 97.38 72 LEU A CA 1
ATOM 576 C C . LEU A 1 72 ? 26.566 10.075 -26.745 1.00 97.38 72 LEU A C 1
ATOM 578 O O . LEU A 1 72 ? 26.286 10.162 -27.939 1.00 97.38 72 LEU A O 1
ATOM 582 N N . LYS A 1 73 ? 26.735 11.164 -25.985 1.00 96.25 73 LYS A N 1
ATOM 583 C CA . LYS A 1 73 ? 26.651 12.530 -26.528 1.00 96.25 73 LYS A CA 1
ATOM 584 C C . LYS A 1 73 ? 27.704 12.783 -27.609 1.00 96.25 73 LYS A C 1
ATOM 586 O O . LYS A 1 73 ? 27.377 13.385 -28.628 1.00 96.25 73 LYS A O 1
ATOM 591 N N . LYS A 1 74 ? 28.938 12.291 -27.432 1.00 96.25 74 LYS A N 1
ATOM 592 C CA . LYS A 1 74 ? 29.993 12.358 -28.464 1.00 96.25 74 LYS A CA 1
ATOM 593 C C . LYS A 1 74 ? 29.637 11.548 -29.711 1.00 96.25 74 LYS A C 1
ATOM 595 O O . LYS A 1 74 ? 29.842 12.025 -30.822 1.00 96.25 74 LYS A O 1
ATOM 600 N N . ALA A 1 75 ? 29.065 10.354 -29.554 1.00 96.06 75 ALA A N 1
ATOM 601 C CA . ALA A 1 75 ? 28.580 9.574 -30.692 1.00 96.06 75 ALA A CA 1
ATOM 602 C C . ALA A 1 75 ? 27.492 10.341 -31.466 1.00 96.06 75 ALA A C 1
ATOM 604 O O . ALA A 1 75 ? 27.522 10.404 -32.694 1.00 96.06 75 ALA A O 1
ATOM 605 N N . LEU A 1 76 ? 26.567 10.981 -30.746 1.00 96.25 76 LEU A N 1
ATOM 606 C CA . LEU A 1 76 ? 25.451 11.731 -31.324 1.00 96.25 76 LEU A CA 1
ATOM 607 C C . LEU A 1 76 ? 25.846 13.094 -31.906 1.00 96.25 76 LEU A C 1
ATOM 609 O O . LEU A 1 76 ? 25.145 13.589 -32.788 1.00 96.25 76 LEU A O 1
ATOM 613 N N . SER A 1 77 ? 26.953 13.695 -31.458 1.00 96.06 77 SER A N 1
ATOM 614 C CA . SER A 1 77 ? 27.502 14.904 -32.083 1.00 96.06 77 SER A CA 1
ATOM 615 C C . SER A 1 77 ? 28.196 14.605 -33.414 1.00 96.06 77 SER A C 1
ATOM 617 O O . SER A 1 77 ? 28.186 15.453 -34.302 1.00 96.06 77 SER A O 1
ATOM 619 N N . ILE A 1 78 ? 28.741 13.393 -33.579 1.00 95.06 78 ILE A N 1
ATOM 620 C CA . ILE A 1 78 ? 29.281 12.895 -34.855 1.00 95.06 78 ILE A CA 1
ATOM 621 C C . ILE A 1 78 ? 28.141 12.471 -35.785 1.00 95.06 78 ILE A C 1
ATOM 623 O O . ILE A 1 78 ? 28.120 12.842 -36.956 1.00 95.06 78 ILE A O 1
ATOM 627 N N . LYS A 1 79 ? 27.168 11.716 -35.260 1.00 94.38 79 LYS A N 1
ATOM 628 C CA . LYS A 1 79 ? 26.015 11.222 -36.016 1.00 94.38 79 LYS A CA 1
ATOM 629 C C . LYS A 1 79 ? 24.725 11.378 -35.222 1.00 94.38 79 LYS A C 1
ATOM 631 O O . LYS A 1 79 ? 24.351 10.531 -34.414 1.00 94.38 79 LYS A O 1
ATOM 636 N N . SER A 1 80 ? 23.993 12.445 -35.525 1.00 91.19 80 SER A N 1
ATOM 637 C CA . SER A 1 80 ? 22.752 12.804 -34.829 1.00 91.19 80 SER A CA 1
ATOM 638 C C . SER A 1 80 ? 21.603 11.809 -35.036 1.00 91.19 80 SER A C 1
ATOM 640 O O . SER A 1 80 ? 20.712 11.727 -34.184 1.00 91.19 80 SER A O 1
ATOM 642 N N . ASN A 1 81 ? 21.641 11.044 -36.135 1.00 93.94 81 ASN A N 1
ATOM 643 C CA . ASN A 1 81 ? 20.667 10.014 -36.499 1.00 93.94 81 ASN A CA 1
ATOM 644 C C . ASN A 1 81 ? 21.212 8.604 -36.224 1.00 93.94 81 ASN A C 1
ATOM 646 O O . ASN A 1 81 ? 21.330 7.784 -37.136 1.00 93.94 81 ASN A O 1
ATOM 650 N N . TYR A 1 82 ? 21.578 8.330 -34.970 1.00 94.69 82 TYR A N 1
ATOM 651 C CA . TYR A 1 82 ? 22.088 7.024 -34.557 1.00 94.69 82 TYR A CA 1
ATOM 652 C C . TYR A 1 82 ? 21.155 6.373 -33.520 1.00 94.69 82 TYR A C 1
ATOM 654 O O . TYR A 1 82 ? 21.233 6.700 -32.332 1.00 94.69 82 TYR A O 1
ATOM 662 N N . PRO A 1 83 ? 20.227 5.493 -33.949 1.00 94.56 83 PRO A N 1
ATOM 663 C CA . PRO A 1 83 ? 19.133 5.026 -33.096 1.00 94.56 83 PRO A CA 1
ATOM 664 C C . PRO A 1 83 ? 19.607 4.227 -31.881 1.00 94.56 83 PRO A C 1
ATOM 666 O O . PRO A 1 83 ? 19.017 4.371 -30.816 1.00 94.56 83 PRO A O 1
ATOM 669 N N . ASP A 1 84 ? 20.678 3.438 -31.996 1.00 93.88 84 ASP A N 1
ATOM 670 C CA . ASP A 1 84 ? 21.185 2.639 -30.873 1.00 93.88 84 ASP A CA 1
ATOM 671 C C . ASP A 1 84 ? 21.845 3.512 -29.797 1.00 93.88 84 ASP A C 1
ATOM 673 O O . ASP A 1 84 ? 21.619 3.301 -28.606 1.00 93.88 84 ASP A O 1
ATOM 677 N N . ALA A 1 85 ? 22.570 4.564 -30.193 1.00 95.31 85 ALA A N 1
ATOM 678 C CA . ALA A 1 85 ? 23.103 5.543 -29.247 1.00 95.31 85 ALA A CA 1
ATOM 679 C C . ALA A 1 85 ? 21.986 6.360 -28.570 1.00 95.31 85 ALA A C 1
ATOM 681 O O . ALA A 1 85 ? 22.056 6.610 -27.370 1.00 95.31 85 ALA A O 1
ATOM 682 N N . LEU A 1 86 ? 20.929 6.733 -29.303 1.00 97.94 86 LEU A N 1
ATOM 683 C CA . LEU A 1 86 ? 19.752 7.403 -28.731 1.00 97.94 86 LEU A CA 1
ATOM 684 C C . LEU A 1 86 ? 18.982 6.499 -27.764 1.00 97.94 86 LEU A C 1
ATOM 686 O O . LEU A 1 86 ? 18.569 6.951 -26.701 1.00 97.94 86 LEU A O 1
ATOM 690 N N . TYR A 1 87 ? 18.811 5.223 -28.110 1.00 97.62 87 TYR A N 1
ATOM 691 C CA . TYR A 1 87 ? 18.200 4.229 -27.233 1.00 97.62 87 TYR A CA 1
ATOM 692 C C . TYR A 1 87 ? 19.010 4.054 -25.941 1.00 97.62 87 TYR A C 1
ATOM 694 O O . TYR A 1 87 ? 18.451 4.175 -24.853 1.00 97.62 87 TYR A O 1
ATOM 702 N N . ASN A 1 88 ? 20.327 3.855 -26.049 1.00 96.62 88 ASN A N 1
ATOM 703 C CA . ASN A 1 88 ? 21.207 3.706 -24.888 1.00 96.62 88 ASN A CA 1
ATOM 704 C C . ASN A 1 88 ? 21.255 4.981 -24.033 1.00 96.62 88 ASN A C 1
ATOM 706 O O . ASN A 1 88 ? 21.326 4.891 -22.808 1.00 96.62 88 ASN A O 1
ATOM 710 N N . LEU A 1 89 ? 21.175 6.161 -24.660 1.00 97.69 89 LEU A N 1
ATOM 711 C CA . LEU A 1 89 ? 21.084 7.437 -23.950 1.00 97.69 89 LEU A CA 1
ATOM 712 C C . LEU A 1 89 ? 19.763 7.534 -23.183 1.00 97.69 89 LEU A C 1
ATOM 714 O O . LEU A 1 89 ? 19.766 7.888 -22.009 1.00 97.69 89 LEU A O 1
ATOM 718 N N . GLY A 1 90 ? 18.651 7.153 -23.816 1.00 97.19 90 GLY A N 1
ATOM 719 C CA . GLY A 1 90 ? 17.353 7.088 -23.152 1.00 97.19 90 GLY A CA 1
ATOM 720 C C . GLY A 1 90 ? 17.360 6.152 -21.944 1.00 97.19 90 GLY A C 1
ATOM 721 O O . GLY A 1 90 ? 16.879 6.526 -20.877 1.00 97.19 90 GLY A O 1
ATOM 722 N N . TYR A 1 91 ? 17.984 4.981 -22.088 1.00 96.69 91 TYR A N 1
ATOM 723 C CA . TYR A 1 91 ? 18.120 3.991 -21.019 1.00 96.69 91 TYR A CA 1
ATOM 724 C C . TYR A 1 91 ? 18.872 4.536 -19.804 1.00 96.69 91 TYR A C 1
ATOM 726 O O . TYR A 1 91 ? 18.375 4.458 -18.681 1.00 96.69 91 TYR A O 1
ATOM 734 N N . ILE A 1 92 ? 20.045 5.139 -20.011 1.00 96.50 92 ILE A N 1
ATOM 735 C CA . ILE A 1 92 ? 20.845 5.634 -18.886 1.00 96.50 92 ILE A CA 1
ATOM 736 C C . ILE A 1 92 ? 20.234 6.872 -18.219 1.00 96.50 92 ILE A C 1
ATOM 738 O O . ILE A 1 92 ? 20.326 7.004 -17.001 1.00 96.50 92 ILE A O 1
ATOM 742 N N . LEU A 1 93 ? 19.570 7.745 -18.983 1.00 96.38 93 LEU A N 1
ATOM 743 C CA . LEU A 1 93 ? 18.854 8.904 -18.439 1.00 96.38 93 LEU A CA 1
ATOM 744 C C . LEU A 1 93 ? 17.666 8.469 -17.577 1.00 96.38 93 LEU A C 1
ATOM 746 O O . LEU A 1 93 ? 17.451 9.015 -16.496 1.00 96.38 93 LEU A O 1
ATOM 750 N N . GLN A 1 94 ? 16.944 7.431 -18.007 1.00 95.75 94 GLN A N 1
ATOM 751 C CA . GLN A 1 94 ? 15.859 6.845 -17.226 1.00 95.75 94 GLN A CA 1
ATOM 752 C C . GLN A 1 94 ? 16.370 6.271 -15.899 1.00 95.75 94 GLN A C 1
ATOM 754 O O . GLN A 1 94 ? 15.786 6.534 -14.850 1.00 95.75 94 GLN A O 1
ATOM 759 N N . GLU A 1 95 ? 17.491 5.549 -15.927 1.00 93.50 95 GLU A N 1
ATOM 760 C CA . GLU A 1 95 ? 18.173 5.039 -14.728 1.00 93.50 95 GLU A CA 1
ATOM 761 C C . GLU A 1 95 ? 18.679 6.152 -13.791 1.00 93.50 95 GLU A C 1
ATOM 763 O O . GLU A 1 95 ? 18.871 5.914 -12.598 1.00 93.50 95 GLU A O 1
ATOM 768 N N . GLN A 1 96 ? 18.918 7.358 -14.314 1.00 93.75 96 GLN A N 1
ATOM 769 C CA . GLN A 1 96 ? 19.276 8.554 -13.541 1.00 93.75 96 GLN A CA 1
ATOM 770 C C . GLN A 1 96 ? 18.050 9.338 -13.039 1.00 93.75 96 GLN A C 1
ATOM 772 O O . GLN A 1 96 ? 18.210 10.285 -12.274 1.00 93.75 96 GLN A O 1
ATOM 777 N N . GLY A 1 97 ? 16.836 8.946 -13.437 1.00 93.88 97 GLY A N 1
ATOM 778 C CA . GLY A 1 97 ? 15.588 9.613 -13.067 1.00 93.88 97 GLY A CA 1
ATOM 779 C C . GLY A 1 97 ? 15.180 10.774 -13.981 1.00 93.88 97 GLY A C 1
ATOM 780 O O . GLY A 1 97 ? 14.109 11.343 -13.773 1.00 93.88 97 GLY A O 1
ATOM 781 N N . ASP A 1 98 ? 15.960 11.103 -15.016 1.00 96.19 98 ASP A N 1
ATOM 782 C CA . ASP A 1 98 ? 15.592 12.112 -16.018 1.00 96.19 98 ASP A CA 1
ATOM 783 C C . ASP A 1 98 ? 14.642 11.503 -17.062 1.00 96.19 98 ASP A C 1
ATOM 785 O O . ASP A 1 98 ? 15.009 11.148 -18.188 1.00 96.19 98 ASP A O 1
ATOM 789 N N . LEU A 1 99 ? 13.384 11.330 -16.646 1.00 96.25 99 LEU A N 1
ATOM 790 C CA . LEU A 1 99 ? 12.340 10.716 -17.466 1.00 96.25 99 LEU A CA 1
ATOM 791 C C . LEU A 1 99 ? 12.037 11.528 -18.729 1.00 96.25 99 LEU A C 1
ATOM 793 O O . LEU A 1 99 ? 11.684 10.949 -19.757 1.00 96.25 99 LEU A O 1
ATOM 797 N N . GLU A 1 100 ? 12.159 12.854 -18.682 1.00 97.56 100 GLU A N 1
ATOM 798 C CA . GLU A 1 100 ? 11.835 13.709 -19.825 1.00 97.56 100 GLU A CA 1
ATOM 799 C C . GLU A 1 100 ? 12.870 13.563 -20.935 1.00 97.56 100 GLU A C 1
ATOM 801 O O . GLU A 1 100 ? 12.506 13.299 -22.088 1.00 97.56 100 GLU A O 1
ATOM 806 N N . ALA A 1 101 ? 14.156 13.640 -20.583 1.00 97.12 101 ALA A N 1
ATOM 807 C CA . ALA A 1 101 ? 15.233 13.440 -21.539 1.00 97.12 101 ALA A CA 1
ATOM 808 C C . ALA A 1 101 ? 15.284 11.986 -22.042 1.00 97.12 101 ALA A C 1
ATOM 810 O O . ALA A 1 101 ? 15.569 11.749 -23.224 1.00 97.12 101 ALA A O 1
ATOM 811 N N . ALA A 1 102 ? 14.930 11.012 -21.194 1.00 98.06 102 ALA A N 1
ATOM 812 C CA . ALA A 1 102 ? 14.794 9.618 -21.603 1.00 98.06 102 ALA A CA 1
ATOM 813 C C . ALA A 1 102 ? 13.711 9.430 -22.676 1.00 98.06 102 ALA A C 1
ATOM 815 O O . ALA A 1 102 ? 13.979 8.881 -23.748 1.00 98.06 102 ALA A O 1
ATOM 816 N N . ILE A 1 103 ? 12.500 9.948 -22.431 1.00 98.50 103 ILE A N 1
ATOM 817 C CA . ILE A 1 103 ? 11.375 9.888 -23.377 1.00 98.50 103 ILE A CA 1
ATOM 818 C C . ILE A 1 103 ? 11.739 10.569 -24.700 1.00 98.50 103 ILE A C 1
ATOM 820 O O . ILE A 1 103 ? 11.462 10.014 -25.768 1.00 98.50 103 ILE A O 1
ATOM 824 N N . ALA A 1 104 ? 12.372 11.745 -24.654 1.00 98.12 104 ALA A N 1
ATOM 825 C CA . ALA A 1 104 ? 12.819 12.451 -25.853 1.00 98.12 104 ALA A CA 1
ATOM 826 C C . ALA A 1 104 ? 13.822 11.615 -26.668 1.00 98.12 104 ALA A C 1
ATOM 828 O O . ALA A 1 104 ? 13.682 11.491 -27.889 1.00 98.12 104 ALA A O 1
ATOM 829 N N . SER A 1 105 ? 14.784 10.981 -25.992 1.00 98.19 105 SER A N 1
ATOM 830 C CA . SER A 1 105 ? 15.795 10.127 -26.624 1.00 98.19 105 SER A CA 1
ATOM 831 C C . SER A 1 105 ? 15.171 8.892 -27.281 1.00 98.19 105 SER A C 1
ATOM 833 O O . SER A 1 105 ? 15.442 8.620 -28.452 1.00 98.19 105 SER A O 1
ATOM 835 N N . TYR A 1 106 ? 14.257 8.198 -26.593 1.00 98.56 106 TYR A N 1
ATOM 836 C CA . TYR A 1 106 ? 13.537 7.058 -27.169 1.00 98.56 106 TYR A CA 1
ATOM 837 C C . TYR A 1 106 ? 12.667 7.456 -28.363 1.00 98.56 106 TYR A C 1
ATOM 839 O O . TYR A 1 106 ? 12.692 6.781 -29.391 1.00 98.56 106 TYR A O 1
ATOM 847 N N . ARG A 1 107 ? 11.924 8.567 -28.275 1.00 98.50 107 ARG A N 1
ATOM 848 C CA . ARG A 1 107 ? 11.106 9.064 -29.395 1.00 98.50 107 ARG A CA 1
ATOM 849 C C . ARG A 1 107 ? 11.963 9.383 -30.618 1.00 98.50 107 ARG A C 1
ATOM 851 O O . ARG A 1 107 ? 11.569 9.036 -31.728 1.00 98.50 107 ARG A O 1
ATOM 858 N N . LYS A 1 108 ? 13.146 9.974 -30.425 1.00 97.88 108 LYS A N 1
ATOM 859 C CA . LYS A 1 108 ? 14.093 10.234 -31.517 1.00 97.88 108 LYS A CA 1
ATOM 860 C C . LYS A 1 108 ? 14.687 8.941 -32.087 1.00 97.88 108 LYS A C 1
ATOM 862 O O . LYS A 1 108 ? 14.818 8.819 -33.298 1.00 97.88 108 LYS A O 1
ATOM 867 N N . ALA A 1 109 ? 15.002 7.950 -31.250 1.00 98.00 109 ALA A N 1
ATOM 868 C CA . ALA A 1 109 ? 15.427 6.635 -31.736 1.00 98.00 109 ALA A CA 1
ATOM 869 C C . ALA A 1 109 ? 14.342 5.992 -32.620 1.00 98.00 109 ALA A C 1
ATOM 871 O O . ALA A 1 109 ? 14.642 5.457 -33.686 1.00 98.00 109 ALA A O 1
ATOM 872 N N . LEU A 1 110 ? 13.077 6.103 -32.205 1.00 98.25 110 LEU A N 1
ATOM 873 C CA . LEU A 1 110 ? 11.920 5.535 -32.896 1.00 98.25 110 LEU A CA 1
ATOM 874 C C . LEU A 1 110 ? 11.514 6.291 -34.163 1.00 98.25 110 LEU A C 1
ATOM 876 O O . LEU A 1 110 ? 10.976 5.667 -35.074 1.00 98.25 110 LEU A O 1
ATOM 880 N N . SER A 1 111 ? 11.786 7.595 -34.270 1.00 97.94 111 SER A N 1
ATOM 881 C CA . SER A 1 111 ? 11.573 8.322 -35.529 1.00 97.94 111 SER A CA 1
ATOM 882 C C . SER A 1 111 ? 12.555 7.886 -36.620 1.00 97.94 111 SER A C 1
ATOM 884 O O . SER A 1 111 ? 12.219 7.944 -37.799 1.00 97.94 111 SER A O 1
ATOM 886 N N . ILE A 1 112 ? 13.746 7.413 -36.234 1.00 97.50 112 ILE A N 1
ATOM 887 C CA . ILE A 1 112 ? 14.770 6.895 -37.153 1.00 97.50 112 ILE A CA 1
ATOM 888 C C . ILE A 1 112 ? 14.560 5.401 -37.430 1.00 97.50 112 ILE A C 1
ATOM 890 O O . ILE A 1 112 ? 14.705 4.949 -38.563 1.00 97.50 112 ILE A O 1
ATOM 894 N N . LYS A 1 113 ? 14.215 4.623 -36.397 1.00 97.19 113 LYS A N 1
ATOM 895 C CA . LYS A 1 113 ? 13.974 3.176 -36.473 1.00 97.19 113 LYS A CA 1
ATOM 896 C C . LYS A 1 113 ? 12.613 2.840 -35.841 1.00 97.19 113 LYS A C 1
ATOM 898 O O . LYS A 1 113 ? 12.572 2.455 -34.672 1.00 97.19 113 LYS A O 1
ATOM 903 N N . PRO A 1 114 ? 11.501 2.935 -36.598 1.00 96.06 114 PRO A N 1
ATOM 904 C CA . PRO A 1 114 ? 10.156 2.680 -36.065 1.00 96.06 114 PRO A CA 1
ATOM 905 C C . PRO A 1 114 ? 9.952 1.248 -35.551 1.00 96.06 114 PRO A C 1
ATOM 907 O O . PRO A 1 114 ? 9.236 1.029 -34.576 1.00 96.06 114 PRO A O 1
ATOM 910 N N . ASN A 1 115 ? 10.630 0.272 -36.165 1.00 97.06 115 ASN A N 1
ATOM 911 C CA . ASN A 1 115 ? 10.569 -1.140 -35.787 1.00 97.06 115 ASN A CA 1
ATOM 912 C C . ASN A 1 115 ? 11.643 -1.490 -34.742 1.00 97.06 115 ASN A C 1
ATOM 914 O O . ASN A 1 115 ? 12.525 -2.313 -34.990 1.00 97.06 115 ASN A O 1
ATOM 918 N N . TYR A 1 116 ? 11.594 -0.831 -33.580 1.00 97.81 116 TYR A N 1
ATOM 919 C CA . TYR A 1 116 ? 12.526 -1.061 -32.472 1.00 97.81 116 TYR A CA 1
ATOM 920 C C . TYR A 1 116 ? 11.762 -1.465 -31.196 1.00 97.81 116 TYR A C 1
ATOM 922 O O . TYR A 1 116 ? 11.398 -0.602 -30.394 1.00 97.81 116 TYR A O 1
ATOM 930 N N . PRO A 1 117 ? 11.490 -2.771 -30.993 1.00 97.62 117 PRO A N 1
ATOM 931 C CA . PRO A 1 117 ? 10.623 -3.235 -29.910 1.00 97.62 117 PRO A CA 1
ATOM 932 C C . PRO A 1 117 ? 11.166 -2.904 -28.515 1.00 97.62 117 PRO A C 1
ATOM 934 O O . PRO A 1 117 ? 10.380 -2.519 -27.655 1.00 97.62 117 PRO A O 1
ATOM 937 N N . ASP A 1 118 ? 12.482 -2.982 -28.292 1.00 97.56 118 ASP A N 1
ATOM 938 C CA . ASP A 1 118 ? 13.080 -2.669 -26.985 1.00 97.56 118 ASP A CA 1
ATOM 939 C C . ASP A 1 118 ? 12.992 -1.164 -26.660 1.00 97.56 118 ASP A C 1
ATOM 941 O O . ASP A 1 118 ? 12.686 -0.784 -25.530 1.00 97.56 118 ASP A O 1
ATOM 945 N N . ALA A 1 119 ? 13.147 -0.289 -27.663 1.00 97.94 119 ALA A N 1
ATOM 946 C CA . ALA A 1 119 ? 12.945 1.152 -27.496 1.00 97.94 119 ALA A CA 1
ATOM 947 C C . ALA A 1 119 ? 11.471 1.508 -27.233 1.00 97.94 119 ALA A C 1
ATOM 949 O O . ALA A 1 119 ? 11.192 2.356 -26.389 1.00 97.94 119 ALA A O 1
ATOM 950 N N . LEU A 1 120 ? 10.520 0.844 -27.903 1.00 98.69 120 LEU A N 1
ATOM 951 C CA . LEU A 1 120 ? 9.082 0.992 -27.625 1.00 98.69 120 LEU A CA 1
ATOM 952 C C . LEU A 1 120 ? 8.719 0.505 -26.219 1.00 98.69 120 LEU A C 1
ATOM 954 O O . LEU A 1 120 ? 7.948 1.156 -25.517 1.00 98.69 120 LEU A O 1
ATOM 958 N N . TYR A 1 121 ? 9.282 -0.627 -25.799 1.00 98.56 121 TYR A N 1
ATOM 959 C CA . TYR A 1 121 ? 9.086 -1.172 -24.462 1.00 98.56 121 TYR A CA 1
ATOM 960 C C . TYR A 1 121 ? 9.604 -0.216 -23.379 1.00 98.56 121 TYR A C 1
ATOM 962 O O . TYR A 1 121 ? 8.846 0.145 -22.476 1.00 98.56 121 TYR A O 1
ATOM 970 N N . ASN A 1 122 ? 10.843 0.269 -23.499 1.00 98.44 122 ASN A N 1
ATOM 971 C CA . ASN A 1 122 ? 11.413 1.192 -22.516 1.00 98.44 122 ASN A CA 1
ATOM 972 C C . ASN A 1 122 ? 10.737 2.571 -22.535 1.00 98.44 122 ASN A C 1
ATOM 974 O O . ASN A 1 122 ? 10.512 3.150 -21.471 1.00 98.44 122 ASN A O 1
ATOM 978 N N . LEU A 1 123 ? 10.313 3.060 -23.709 1.00 98.56 123 LEU A N 1
ATOM 979 C CA . LEU A 1 123 ? 9.452 4.241 -23.804 1.00 98.56 123 LEU A CA 1
ATOM 980 C C . LEU A 1 123 ? 8.151 4.032 -23.018 1.00 98.56 123 LEU A C 1
ATOM 982 O O . LEU A 1 123 ? 7.752 4.911 -22.257 1.00 98.56 123 LEU A O 1
ATOM 986 N N . GLY A 1 124 ? 7.521 2.862 -23.151 1.00 98.19 124 GLY A N 1
ATOM 987 C CA . GLY A 1 124 ? 6.333 2.504 -22.378 1.00 98.19 124 GLY A CA 1
ATOM 988 C C . GLY A 1 124 ? 6.575 2.536 -20.867 1.00 98.19 124 GLY A C 1
ATOM 989 O O . GLY A 1 124 ? 5.755 3.082 -20.130 1.00 98.19 124 GLY A O 1
ATOM 990 N N . ILE A 1 125 ? 7.722 2.028 -20.396 1.00 98.12 125 ILE A N 1
ATOM 991 C CA . ILE A 1 125 ? 8.098 2.094 -18.972 1.00 98.12 125 ILE A CA 1
ATOM 992 C C . ILE A 1 125 ? 8.250 3.549 -18.517 1.00 98.12 125 ILE A C 1
ATOM 994 O O . ILE A 1 125 ? 7.689 3.920 -17.486 1.00 98.12 125 ILE A O 1
ATOM 998 N N . ALA A 1 126 ? 8.977 4.373 -19.274 1.00 97.81 126 ALA A N 1
ATOM 999 C CA . ALA A 1 126 ? 9.212 5.770 -18.915 1.00 97.81 126 ALA A CA 1
ATOM 1000 C C . ALA A 1 126 ? 7.903 6.583 -18.879 1.00 97.81 126 ALA A C 1
ATOM 1002 O O . ALA A 1 126 ? 7.680 7.365 -17.956 1.00 97.81 126 ALA A O 1
ATOM 1003 N N . LEU A 1 127 ? 6.990 6.347 -19.828 1.00 97.81 127 LEU A N 1
ATOM 1004 C CA . LEU A 1 127 ? 5.663 6.975 -19.860 1.00 97.81 127 LEU A CA 1
ATOM 1005 C C . LEU A 1 127 ? 4.796 6.544 -18.671 1.00 97.81 127 LEU A C 1
ATOM 1007 O O . LEU A 1 127 ? 4.202 7.392 -18.008 1.00 97.81 127 LEU A O 1
ATOM 1011 N N . LYS A 1 128 ? 4.801 5.248 -18.324 1.00 95.31 128 LYS A N 1
ATOM 1012 C CA . LYS A 1 128 ? 4.138 4.725 -17.117 1.00 95.31 128 LYS A CA 1
ATOM 1013 C C . LYS A 1 128 ? 4.671 5.395 -15.846 1.00 95.31 128 LYS A C 1
ATOM 1015 O O . LYS A 1 128 ? 3.875 5.745 -14.977 1.00 95.31 128 LYS A O 1
ATOM 1020 N N . GLN A 1 129 ? 5.991 5.573 -15.731 1.00 93.50 129 GLN A N 1
ATOM 1021 C CA . GLN A 1 129 ? 6.628 6.258 -14.597 1.00 93.50 129 GLN A CA 1
ATOM 1022 C C . GLN A 1 129 ? 6.242 7.744 -14.534 1.00 93.50 129 GLN A C 1
ATOM 1024 O O . GLN A 1 129 ? 6.004 8.255 -13.444 1.00 93.50 129 GLN A O 1
ATOM 1029 N N . LYS A 1 130 ? 6.101 8.411 -15.689 1.00 93.31 130 LYS A N 1
ATOM 1030 C CA . LYS A 1 130 ? 5.603 9.795 -15.795 1.00 93.31 130 LYS A CA 1
ATOM 1031 C C . LYS A 1 130 ? 4.090 9.924 -15.535 1.00 93.31 130 LYS A C 1
ATOM 1033 O O . LYS A 1 130 ? 3.603 11.026 -15.316 1.00 93.31 130 LYS A O 1
ATOM 1038 N N . GLY A 1 131 ? 3.349 8.813 -15.539 1.00 91.44 131 GLY A N 1
ATOM 1039 C CA . GLY A 1 131 ? 1.897 8.775 -15.329 1.00 91.44 131 GLY A CA 1
ATOM 1040 C C . GLY A 1 131 ? 1.056 8.832 -16.609 1.00 91.44 131 GLY A C 1
ATOM 1041 O O . GLY A 1 131 ? -0.166 8.765 -16.520 1.00 91.44 131 GLY A O 1
ATOM 1042 N N . ASP A 1 132 ? 1.679 8.885 -17.789 1.00 95.75 132 ASP A N 1
ATOM 1043 C CA . ASP A 1 132 ? 0.996 8.860 -19.089 1.00 95.75 132 ASP A CA 1
ATOM 1044 C C . ASP A 1 132 ? 0.666 7.407 -19.486 1.00 95.75 132 ASP A C 1
ATOM 1046 O O . ASP A 1 132 ? 1.397 6.734 -20.223 1.00 95.75 132 ASP A O 1
ATOM 1050 N N . LEU A 1 133 ? -0.414 6.884 -18.898 1.00 94.69 133 LEU A N 1
ATOM 1051 C CA . LEU A 1 133 ? -0.813 5.479 -19.032 1.00 94.69 133 LEU A CA 1
ATOM 1052 C C . LEU A 1 133 ? -1.269 5.126 -20.453 1.00 94.69 133 LEU A C 1
ATOM 1054 O O . LEU A 1 133 ? -0.964 4.036 -20.941 1.00 94.69 133 LEU A O 1
ATOM 1058 N N . GLU A 1 134 ? -1.952 6.043 -21.137 1.00 96.94 134 GLU A N 1
ATOM 1059 C CA . GLU A 1 134 ? -2.438 5.826 -22.503 1.00 96.94 134 GLU A CA 1
ATOM 1060 C C . GLU A 1 134 ? -1.276 5.708 -23.492 1.00 96.94 134 GLU A C 1
ATOM 1062 O O . GLU A 1 134 ? -1.210 4.749 -24.273 1.00 96.94 134 GLU A O 1
ATOM 1067 N N . ALA A 1 135 ? -0.298 6.619 -23.420 1.00 97.75 135 ALA A N 1
ATOM 1068 C CA . ALA A 1 135 ? 0.876 6.543 -24.279 1.00 97.75 135 ALA A CA 1
ATOM 1069 C C . ALA A 1 135 ? 1.756 5.325 -23.941 1.00 97.75 135 ALA A C 1
ATOM 1071 O O . ALA A 1 135 ? 2.371 4.734 -24.841 1.00 97.75 135 ALA A O 1
ATOM 1072 N N . ALA A 1 136 ? 1.798 4.905 -22.669 1.00 98.25 136 ALA A N 1
ATOM 1073 C CA . ALA A 1 136 ? 2.470 3.673 -22.266 1.00 98.25 136 ALA A CA 1
ATOM 1074 C C . ALA A 1 136 ? 1.832 2.438 -22.924 1.00 98.25 136 ALA A C 1
ATOM 1076 O O . ALA A 1 136 ? 2.541 1.642 -23.546 1.00 98.25 136 ALA A O 1
ATOM 1077 N N . ILE A 1 137 ? 0.500 2.310 -22.878 1.00 98.38 137 ILE A N 1
ATOM 1078 C CA . ILE A 1 137 ? -0.240 1.223 -23.546 1.00 98.38 137 ILE A CA 1
ATOM 1079 C C . ILE A 1 137 ? 0.026 1.217 -25.047 1.00 98.38 137 ILE A C 1
ATOM 1081 O O . ILE A 1 137 ? 0.322 0.160 -25.611 1.00 98.38 137 ILE A O 1
ATOM 1085 N N . ALA A 1 138 ? -0.049 2.380 -25.700 1.00 98.38 138 ALA A N 1
ATOM 1086 C CA . ALA A 1 138 ? 0.214 2.488 -27.130 1.00 98.38 138 ALA A CA 1
ATOM 1087 C C . ALA A 1 138 ? 1.632 2.002 -27.481 1.00 98.38 138 ALA A C 1
ATOM 1089 O O . ALA A 1 138 ? 1.818 1.275 -28.461 1.00 98.38 138 ALA A O 1
ATOM 1090 N N . SER A 1 139 ? 2.623 2.348 -26.656 1.00 98.56 139 SER A N 1
ATOM 1091 C CA . SER A 1 139 ? 4.017 1.931 -26.840 1.00 98.56 139 SER A CA 1
ATOM 1092 C C . SER A 1 139 ? 4.192 0.420 -26.653 1.00 98.56 139 SER A C 1
ATOM 1094 O O . SER A 1 139 ? 4.773 -0.239 -27.518 1.00 98.56 139 SER A O 1
ATOM 1096 N N . TYR A 1 140 ? 3.611 -0.167 -25.600 1.00 98.69 140 TYR A N 1
ATOM 1097 C CA . TYR A 1 140 ? 3.656 -1.617 -25.380 1.00 98.69 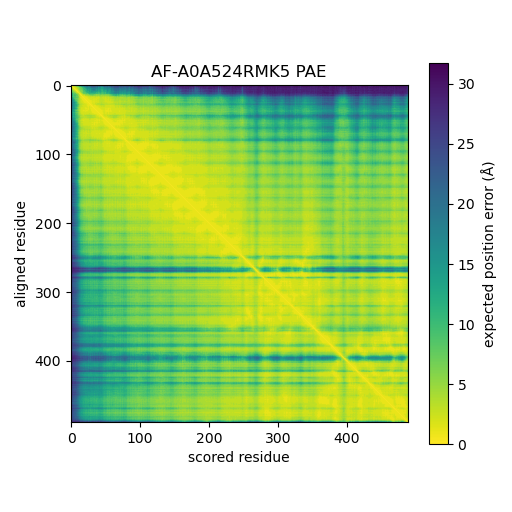140 TYR A CA 1
ATOM 1098 C C . TYR A 1 140 ? 2.945 -2.404 -26.482 1.00 98.69 140 TYR A C 1
ATOM 1100 O O . TYR A 1 140 ? 3.484 -3.397 -26.969 1.00 98.69 140 TYR A O 1
ATOM 1108 N N . ARG A 1 141 ? 1.765 -1.957 -26.930 1.00 98.62 141 ARG A N 1
ATOM 1109 C CA . ARG A 1 141 ? 1.035 -2.603 -28.034 1.00 98.62 141 ARG A CA 1
ATOM 1110 C C . ARG A 1 141 ? 1.844 -2.586 -29.332 1.00 98.62 141 ARG A C 1
ATOM 1112 O O . ARG A 1 141 ? 1.909 -3.612 -30.004 1.00 98.62 141 ARG A O 1
ATOM 1119 N N . LYS A 1 142 ? 2.523 -1.477 -29.655 1.00 98.50 142 LYS A N 1
ATOM 1120 C CA . LYS A 1 142 ? 3.439 -1.409 -30.810 1.00 98.50 142 LYS A CA 1
ATOM 1121 C C . LYS A 1 142 ? 4.629 -2.361 -30.658 1.00 98.50 142 LYS A C 1
ATOM 1123 O O . LYS A 1 142 ? 4.951 -3.072 -31.607 1.00 98.50 142 LYS A O 1
ATOM 1128 N N . ALA A 1 143 ? 5.245 -2.428 -29.474 1.00 98.50 143 ALA A N 1
ATOM 1129 C CA . ALA A 1 143 ? 6.333 -3.374 -29.210 1.00 98.50 143 ALA A CA 1
ATOM 1130 C C . ALA A 1 143 ? 5.879 -4.827 -29.436 1.00 98.50 143 ALA A C 1
ATOM 1132 O O . ALA A 1 143 ? 6.586 -5.607 -30.069 1.00 98.50 143 ALA A O 1
ATOM 1133 N N . LEU A 1 144 ? 4.671 -5.167 -28.976 1.00 98.50 144 LEU A N 1
ATOM 1134 C CA . LEU A 1 144 ? 4.075 -6.498 -29.104 1.00 98.50 144 LEU A CA 1
ATOM 1135 C C . LEU A 1 144 ? 3.604 -6.835 -30.521 1.00 98.50 144 LEU A C 1
ATOM 1137 O O . LEU A 1 144 ? 3.601 -8.008 -30.883 1.00 98.50 144 LEU A O 1
ATOM 1141 N N . ALA A 1 145 ? 3.239 -5.840 -31.332 1.00 98.31 145 ALA A N 1
ATOM 1142 C CA . ALA A 1 145 ? 2.951 -6.045 -32.750 1.00 98.31 145 ALA A CA 1
ATOM 1143 C C . ALA A 1 145 ? 4.210 -6.469 -33.528 1.00 98.31 145 ALA A C 1
ATOM 1145 O O . ALA A 1 145 ? 4.127 -7.306 -34.420 1.00 98.31 145 ALA A O 1
ATOM 1146 N N . ILE A 1 146 ? 5.379 -5.933 -33.156 1.00 98.19 146 ILE A N 1
ATOM 1147 C CA . ILE A 1 146 ? 6.673 -6.278 -33.770 1.00 98.19 146 ILE A CA 1
ATOM 1148 C C . ILE A 1 146 ? 7.242 -7.576 -33.176 1.00 98.19 146 ILE A C 1
ATOM 1150 O O . ILE A 1 146 ? 7.788 -8.407 -33.897 1.00 98.19 146 ILE A O 1
ATOM 1154 N N . LYS A 1 147 ? 7.121 -7.760 -31.856 1.00 97.88 147 LYS A N 1
ATOM 1155 C CA . LYS A 1 147 ? 7.628 -8.920 -31.109 1.00 97.88 147 LYS A CA 1
ATOM 1156 C C . LYS A 1 147 ? 6.507 -9.524 -30.245 1.00 97.88 147 LYS A C 1
ATOM 1158 O O . LYS A 1 147 ? 6.427 -9.218 -29.054 1.00 97.88 147 LYS A O 1
ATOM 1163 N N . PRO A 1 148 ? 5.659 -10.415 -30.799 1.00 97.19 148 PRO A N 1
ATOM 1164 C CA . PRO A 1 148 ? 4.520 -10.992 -30.071 1.00 97.19 148 PRO A CA 1
ATOM 1165 C C . PRO A 1 148 ? 4.902 -11.836 -28.847 1.00 97.19 148 PRO A C 1
ATOM 1167 O O . PRO A 1 148 ? 4.120 -11.932 -27.898 1.00 97.19 148 PRO A O 1
ATOM 1170 N N . ASN A 1 149 ? 6.105 -12.419 -28.859 1.00 97.75 149 ASN A N 1
ATOM 1171 C CA . ASN A 1 149 ? 6.654 -13.242 -27.781 1.00 97.75 149 ASN A CA 1
ATOM 1172 C C . ASN A 1 149 ? 7.545 -12.406 -26.848 1.00 97.75 149 ASN A C 1
ATOM 1174 O O . ASN A 1 149 ? 8.746 -12.650 -26.730 1.00 97.75 149 ASN A O 1
ATOM 1178 N N . TYR A 1 150 ? 6.961 -11.383 -26.217 1.00 98.25 150 TYR A N 1
ATOM 1179 C CA . TYR A 1 150 ? 7.667 -10.490 -25.294 1.00 98.25 150 TYR A CA 1
ATOM 1180 C C . TYR A 1 150 ? 6.977 -10.469 -23.914 1.00 98.25 150 TYR A C 1
ATOM 1182 O O . TYR A 1 150 ? 6.119 -9.620 -23.662 1.00 98.25 150 TYR A O 1
ATOM 1190 N N . PRO A 1 151 ? 7.315 -11.414 -23.013 1.00 98.19 151 PRO A N 1
ATOM 1191 C CA . PRO A 1 151 ? 6.601 -11.593 -21.747 1.00 98.19 151 PRO A CA 1
ATOM 1192 C C . PRO A 1 151 ? 6.682 -10.371 -20.823 1.00 98.19 151 PRO A C 1
ATOM 1194 O O . PRO A 1 151 ? 5.681 -10.039 -20.193 1.00 98.19 151 PRO A O 1
ATOM 1197 N N . ASP A 1 152 ? 7.812 -9.660 -20.778 1.00 98.19 152 ASP A N 1
ATOM 1198 C CA . ASP A 1 152 ? 7.961 -8.471 -19.923 1.00 98.19 152 ASP A CA 1
ATOM 1199 C C . ASP A 1 152 ? 7.092 -7.297 -20.415 1.00 98.19 152 ASP A C 1
ATOM 1201 O O . ASP A 1 152 ? 6.480 -6.588 -19.613 1.00 98.19 152 ASP A O 1
ATOM 1205 N N . ALA A 1 153 ? 6.953 -7.130 -21.738 1.00 98.25 153 ALA A N 1
ATOM 1206 C CA . ALA A 1 153 ? 6.042 -6.149 -22.333 1.00 98.25 153 ALA A CA 1
ATOM 1207 C C . ALA A 1 153 ? 4.568 -6.511 -22.094 1.00 98.25 153 ALA A C 1
ATOM 1209 O O . ALA A 1 153 ? 3.767 -5.625 -21.806 1.00 98.25 153 ALA A O 1
ATOM 1210 N N . LEU A 1 154 ? 4.208 -7.800 -22.147 1.00 98.81 154 LEU A N 1
ATOM 1211 C CA . LEU A 1 154 ? 2.861 -8.277 -21.806 1.00 98.81 154 LEU A CA 1
ATOM 1212 C C . LEU A 1 154 ? 2.527 -8.060 -20.325 1.00 98.81 154 LEU A C 1
ATOM 1214 O O . LEU A 1 154 ? 1.444 -7.573 -20.009 1.00 98.81 154 LEU A O 1
ATOM 1218 N N . ASN A 1 155 ? 3.453 -8.375 -19.416 1.00 98.50 155 ASN A N 1
ATOM 1219 C CA . ASN A 1 155 ? 3.269 -8.128 -17.987 1.00 98.50 155 ASN A CA 1
ATOM 1220 C C . ASN A 1 155 ? 3.113 -6.625 -17.690 1.00 98.50 155 ASN A C 1
ATOM 1222 O O . ASN A 1 155 ? 2.198 -6.225 -16.969 1.00 98.50 155 ASN A O 1
ATOM 1226 N N . ASN A 1 156 ? 3.945 -5.772 -18.294 1.00 98.12 156 ASN A N 1
ATOM 1227 C CA . ASN A 1 156 ? 3.824 -4.327 -18.111 1.00 98.12 156 ASN A CA 1
ATOM 1228 C C . ASN A 1 156 ? 2.556 -3.741 -18.748 1.00 98.12 156 ASN A C 1
ATOM 1230 O O . ASN A 1 156 ? 1.924 -2.887 -18.127 1.00 98.12 156 ASN A O 1
ATOM 1234 N N . LEU A 1 157 ? 2.129 -4.234 -19.915 1.00 98.56 157 LEU A N 1
ATOM 1235 C CA . LEU A 1 157 ? 0.837 -3.875 -20.502 1.00 98.56 157 LEU A CA 1
ATOM 1236 C C . LEU A 1 157 ? -0.308 -4.230 -19.548 1.00 98.56 157 LEU A C 1
ATOM 1238 O O . LEU A 1 157 ? -1.126 -3.366 -19.240 1.00 98.56 157 LEU A O 1
ATOM 1242 N N . GLY A 1 158 ? -0.325 -5.457 -19.017 1.00 97.94 158 GLY A N 1
ATOM 1243 C CA . GLY A 1 158 ? -1.342 -5.877 -18.054 1.00 97.94 158 GLY A CA 1
ATOM 1244 C C . GLY A 1 158 ? -1.357 -5.013 -16.790 1.00 97.94 158 GLY A C 1
ATOM 1245 O O . GLY A 1 158 ? -2.423 -4.659 -16.294 1.00 97.94 158 GLY A O 1
ATOM 1246 N N . SER A 1 159 ? -0.181 -4.588 -16.315 1.00 95.69 159 SER A N 1
ATOM 1247 C CA . SER A 1 159 ? -0.052 -3.688 -15.159 1.00 95.69 159 SER A CA 1
ATOM 1248 C C . SER A 1 159 ? -0.689 -2.324 -15.407 1.00 95.69 159 SER A C 1
ATOM 1250 O O . SER A 1 159 ? -1.341 -1.795 -14.506 1.00 95.69 159 SER A O 1
ATOM 1252 N N . VAL A 1 160 ? -0.528 -1.760 -16.606 1.00 95.62 160 VAL A N 1
ATOM 1253 C CA . VAL A 1 160 ? -1.132 -0.466 -16.947 1.00 95.62 160 VAL A CA 1
ATOM 1254 C C . VAL A 1 160 ? -2.639 -0.595 -17.178 1.00 95.62 160 VAL A C 1
ATOM 1256 O O . VAL A 1 160 ? -3.383 0.241 -16.674 1.00 95.62 160 VAL A O 1
ATOM 1259 N N . LEU A 1 161 ? -3.098 -1.663 -17.840 1.00 96.44 161 LEU A N 1
ATOM 1260 C CA . LEU A 1 161 ? -4.530 -1.931 -18.044 1.00 96.44 161 LEU A CA 1
ATOM 1261 C C . LEU A 1 161 ? -5.272 -2.100 -16.709 1.00 96.44 161 LEU A C 1
ATOM 1263 O O . LEU A 1 161 ? -6.289 -1.452 -16.487 1.00 96.44 161 LEU A O 1
ATOM 1267 N N . ASN A 1 162 ? -4.695 -2.851 -15.763 1.00 92.75 162 ASN A N 1
ATOM 1268 C CA . ASN A 1 162 ? -5.229 -2.974 -14.402 1.00 92.75 162 ASN A CA 1
ATOM 1269 C C . ASN A 1 162 ? -5.341 -1.607 -13.704 1.00 92.75 162 ASN A C 1
ATOM 1271 O O . ASN A 1 162 ? -6.332 -1.329 -13.034 1.00 92.75 162 ASN A O 1
ATOM 1275 N N . ARG A 1 163 ? -4.342 -0.729 -13.869 1.00 89.12 163 ARG A N 1
ATOM 1276 C CA . ARG A 1 163 ? -4.377 0.622 -13.287 1.00 89.12 163 ARG A CA 1
ATOM 1277 C C . ARG A 1 163 ? -5.466 1.506 -13.908 1.00 89.12 163 ARG A C 1
ATOM 1279 O O . ARG A 1 163 ? -5.976 2.377 -13.216 1.00 89.12 163 ARG A O 1
ATOM 1286 N N . GLN A 1 164 ? -5.831 1.277 -15.168 1.00 89.88 164 GLN A N 1
ATOM 1287 C CA . GLN A 1 164 ? -6.952 1.951 -15.835 1.00 89.88 164 GLN A CA 1
ATOM 1288 C C . GLN A 1 164 ? -8.319 1.294 -15.573 1.00 89.88 164 GLN A C 1
ATOM 1290 O O . GLN A 1 164 ? -9.328 1.795 -16.057 1.00 89.88 164 GLN A O 1
ATOM 1295 N N . GLY A 1 165 ? -8.372 0.1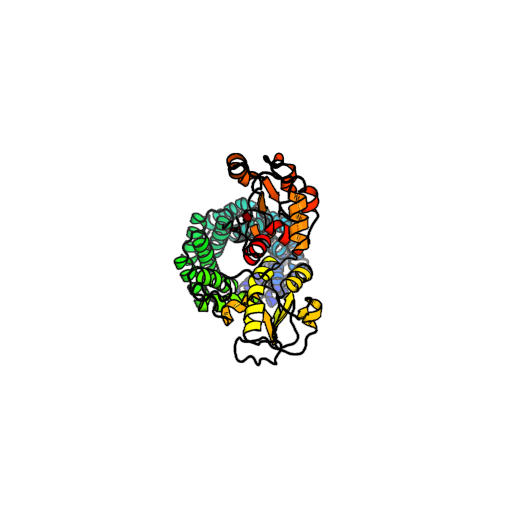88 -14.824 1.00 89.31 165 GLY A N 1
ATOM 1296 C CA . GLY A 1 165 ? -9.610 -0.547 -14.554 1.00 89.31 165 GLY A CA 1
ATOM 1297 C C . GLY A 1 165 ? -10.011 -1.555 -15.638 1.00 89.31 165 GLY A C 1
ATOM 1298 O O . GLY A 1 165 ? -11.002 -2.257 -15.458 1.00 89.31 165 GLY A O 1
ATOM 1299 N N . ASP A 1 166 ? -9.234 -1.704 -16.718 1.00 95.06 166 ASP A N 1
ATOM 1300 C CA . ASP A 1 166 ? -9.430 -2.768 -17.713 1.00 95.06 166 ASP A CA 1
ATOM 1301 C C . ASP A 1 166 ? -8.881 -4.101 -17.173 1.00 95.06 166 ASP A C 1
ATOM 1303 O O . ASP A 1 166 ? -7.764 -4.539 -17.479 1.00 95.06 166 ASP A O 1
ATOM 1307 N N . LEU A 1 167 ? -9.666 -4.727 -16.290 1.00 94.75 167 LEU A N 1
ATOM 1308 C CA . LEU A 1 167 ? -9.297 -5.978 -15.626 1.00 94.75 167 LEU A CA 1
ATOM 1309 C C . LEU A 1 167 ? -9.224 -7.149 -16.619 1.00 94.75 167 LEU A C 1
ATOM 1311 O O . LEU A 1 167 ? -8.338 -7.999 -16.502 1.00 94.75 167 LEU A O 1
ATOM 1315 N N . GLU A 1 168 ? -10.108 -7.188 -17.618 1.00 97.25 168 GLU A N 1
ATOM 1316 C CA . GLU A 1 168 ? -10.136 -8.249 -18.631 1.00 97.25 168 GLU A CA 1
ATOM 1317 C C . GLU A 1 168 ? -8.894 -8.201 -19.528 1.00 97.25 168 GLU A C 1
ATOM 1319 O O . GLU A 1 168 ? -8.202 -9.214 -19.699 1.00 97.25 168 GLU A O 1
ATOM 1324 N N . GLY A 1 169 ? -8.547 -7.014 -20.037 1.00 97.81 169 GLY A N 1
ATOM 1325 C CA . GLY A 1 169 ? -7.336 -6.799 -20.822 1.00 97.81 169 GLY A CA 1
ATOM 1326 C C . GLY A 1 169 ? -6.062 -7.091 -20.025 1.00 97.81 169 GLY A C 1
ATOM 1327 O O . GLY A 1 169 ? -5.099 -7.661 -20.563 1.00 97.81 169 GLY A O 1
ATOM 1328 N N . ALA A 1 170 ? -6.060 -6.777 -18.725 1.00 98.12 170 ALA A N 1
ATOM 1329 C CA . ALA A 1 170 ? -4.966 -7.129 -17.827 1.00 98.12 170 ALA A CA 1
ATOM 1330 C C . ALA A 1 170 ? -4.787 -8.650 -17.705 1.00 98.12 170 ALA A C 1
ATOM 1332 O O . ALA A 1 170 ? -3.684 -9.159 -17.932 1.00 98.12 170 ALA A O 1
ATOM 1333 N N . ILE A 1 171 ? -5.866 -9.390 -17.428 1.00 98.25 171 ILE A N 1
ATOM 1334 C CA . ILE A 1 171 ? -5.850 -10.859 -17.325 1.00 98.25 171 ILE A CA 1
ATOM 1335 C C . ILE A 1 171 ? -5.359 -11.498 -18.623 1.00 98.25 171 ILE A C 1
ATOM 1337 O O . ILE A 1 171 ? -4.494 -12.378 -18.578 1.00 98.25 171 ILE A O 1
ATOM 1341 N N . ALA A 1 172 ? -5.875 -11.059 -19.774 1.00 98.38 172 ALA A N 1
ATOM 1342 C CA . ALA A 1 172 ? -5.466 -11.583 -21.074 1.00 98.38 172 ALA A CA 1
ATOM 1343 C C . ALA A 1 172 ? -3.956 -11.398 -21.307 1.00 98.38 172 ALA A C 1
ATOM 1345 O O . ALA A 1 172 ? -3.260 -12.333 -21.717 1.00 98.38 172 ALA A O 1
ATOM 1346 N N . SER A 1 173 ? -3.432 -10.217 -20.968 1.00 98.62 173 SER A N 1
ATOM 1347 C CA . SER A 1 173 ? -2.007 -9.898 -21.095 1.00 98.62 173 SER A CA 1
ATOM 1348 C C . SER A 1 173 ? -1.141 -10.770 -20.180 1.00 98.62 173 SER A C 1
ATOM 1350 O O . SER A 1 173 ? -0.170 -11.374 -20.645 1.00 98.62 173 SER A O 1
ATOM 1352 N N . TYR A 1 174 ? -1.517 -10.923 -18.904 1.00 98.62 174 TYR A N 1
ATOM 1353 C CA . TYR A 1 174 ? -0.785 -11.775 -17.962 1.00 98.62 174 TYR A CA 1
ATOM 1354 C C . TYR A 1 174 ? -0.813 -13.251 -18.356 1.00 98.62 174 TYR A C 1
ATOM 1356 O O . TYR A 1 174 ? 0.227 -13.908 -18.344 1.00 98.62 174 TYR A O 1
ATOM 1364 N N . ARG A 1 175 ? -1.969 -13.784 -18.769 1.00 98.50 175 ARG A N 1
ATOM 1365 C CA . ARG A 1 175 ? -2.080 -15.179 -19.229 1.00 98.50 175 ARG A CA 1
ATOM 1366 C C . ARG A 1 175 ? -1.214 -15.443 -20.458 1.00 98.50 175 ARG A C 1
ATOM 1368 O O . ARG A 1 175 ? -0.546 -16.477 -20.519 1.00 98.50 175 ARG A O 1
ATOM 1375 N N . LYS A 1 176 ? -1.154 -14.503 -21.407 1.00 98.56 176 LYS A N 1
ATOM 1376 C CA . LYS A 1 176 ? -0.257 -14.615 -22.565 1.00 98.56 176 LYS A CA 1
ATOM 1377 C C . LYS A 1 176 ? 1.216 -14.584 -22.142 1.00 98.56 176 LYS A C 1
ATOM 1379 O O . LYS A 1 176 ? 1.991 -15.413 -22.615 1.00 98.56 176 LYS A O 1
ATOM 1384 N N . ALA A 1 177 ? 1.595 -13.704 -21.209 1.00 98.62 177 ALA A N 1
ATOM 1385 C CA . ALA A 1 177 ? 2.952 -13.676 -20.656 1.00 98.62 177 ALA A CA 1
ATOM 1386 C C . ALA A 1 177 ? 3.328 -15.022 -20.013 1.00 98.62 177 ALA A C 1
ATOM 1388 O O . ALA A 1 177 ? 4.414 -15.538 -20.262 1.00 98.62 177 ALA A O 1
ATOM 1389 N N . LEU A 1 178 ? 2.406 -15.616 -19.250 1.00 98.50 178 LEU A N 1
ATOM 1390 C CA . LEU A 1 178 ? 2.582 -16.909 -18.581 1.00 98.50 178 LEU A CA 1
ATOM 1391 C C . LEU A 1 178 ? 2.580 -18.102 -19.542 1.00 98.50 178 LEU A C 1
ATOM 1393 O O . LEU A 1 178 ? 3.205 -19.114 -19.246 1.00 98.50 178 LEU A O 1
ATOM 1397 N N . THR A 1 179 ? 1.928 -17.985 -20.699 1.00 98.50 179 THR A N 1
ATOM 1398 C CA . THR A 1 179 ? 2.010 -18.997 -21.765 1.00 98.50 179 THR A CA 1
ATOM 1399 C C . THR A 1 179 ? 3.421 -19.043 -22.358 1.00 98.50 179 THR A C 1
ATOM 1401 O O . THR A 1 179 ? 3.951 -20.118 -22.609 1.00 98.50 179 THR A O 1
ATOM 1404 N N . ILE A 1 180 ? 4.052 -17.878 -22.541 1.00 98.31 180 ILE A N 1
ATOM 1405 C CA . ILE A 1 180 ? 5.418 -17.764 -23.081 1.00 98.31 180 ILE A CA 1
ATOM 1406 C C . ILE A 1 180 ? 6.470 -18.087 -22.009 1.00 98.31 180 ILE A C 1
ATOM 1408 O O . ILE A 1 180 ? 7.479 -18.726 -22.294 1.00 98.31 180 ILE A O 1
ATOM 1412 N N . LYS A 1 181 ? 6.246 -17.635 -20.770 1.00 98.25 181 LYS A N 1
ATOM 1413 C CA . LYS A 1 181 ? 7.150 -17.804 -19.626 1.00 98.25 181 LYS A CA 1
ATOM 1414 C C . LYS A 1 181 ? 6.361 -18.322 -18.410 1.00 98.25 181 LYS A C 1
ATOM 1416 O O . LYS A 1 181 ? 5.952 -17.519 -17.570 1.00 98.25 181 LYS A O 1
ATOM 1421 N N . PRO A 1 182 ? 6.167 -19.650 -18.274 1.00 97.25 182 PRO A N 1
ATOM 1422 C CA . PRO A 1 182 ? 5.375 -20.232 -17.181 1.00 97.25 182 PRO A CA 1
ATOM 1423 C C . PRO A 1 182 ? 5.936 -19.963 -15.779 1.00 97.25 182 PRO A C 1
ATOM 1425 O O . PRO A 1 182 ? 5.174 -19.807 -14.823 1.00 97.25 182 PRO A O 1
ATOM 1428 N N . ASN A 1 183 ? 7.264 -19.859 -15.665 1.00 97.44 183 ASN A N 1
ATOM 1429 C CA . ASN A 1 183 ? 7.971 -19.564 -14.419 1.00 97.44 183 ASN A CA 1
ATOM 1430 C C . ASN A 1 183 ? 8.232 -18.057 -14.288 1.00 97.44 183 ASN A C 1
ATOM 1432 O O . ASN A 1 183 ? 9.377 -17.603 -14.307 1.00 97.44 183 ASN A O 1
ATOM 1436 N N . TYR A 1 184 ? 7.158 -17.266 -14.204 1.00 98.12 184 TYR A N 1
ATOM 1437 C CA . TYR A 1 184 ? 7.235 -15.810 -14.070 1.00 98.12 184 TYR A CA 1
ATOM 1438 C C . TYR A 1 184 ? 6.482 -15.323 -12.817 1.00 98.12 184 TYR A C 1
ATOM 1440 O O . TYR A 1 184 ? 5.304 -14.970 -12.910 1.00 98.12 184 TYR A O 1
ATOM 1448 N N . PRO A 1 185 ? 7.144 -15.287 -11.639 1.00 97.62 185 PRO A N 1
ATOM 1449 C CA . PRO A 1 185 ? 6.509 -14.926 -10.367 1.00 97.62 185 PRO A CA 1
ATOM 1450 C C . PRO A 1 185 ? 5.774 -13.586 -10.396 1.00 97.62 185 PRO A C 1
ATOM 1452 O O . PRO A 1 185 ? 4.684 -13.476 -9.844 1.00 97.62 185 PRO A O 1
ATOM 1455 N N . GLU A 1 186 ? 6.338 -12.583 -11.071 1.00 97.12 186 GLU A N 1
ATOM 1456 C CA . GLU A 1 186 ? 5.737 -11.253 -11.176 1.00 97.12 186 GLU A CA 1
ATOM 1457 C C . GLU A 1 186 ? 4.386 -11.285 -11.905 1.00 97.12 186 GLU A C 1
ATOM 1459 O O . GLU A 1 186 ? 3.398 -10.784 -11.377 1.00 97.12 186 GLU A O 1
ATOM 1464 N N . ALA A 1 187 ? 4.310 -11.943 -13.067 1.00 97.88 187 ALA A N 1
ATOM 1465 C CA . ALA A 1 187 ? 3.061 -12.079 -13.815 1.00 97.88 187 ALA A CA 1
ATOM 1466 C C . ALA A 1 187 ? 2.025 -12.944 -13.073 1.00 97.88 187 ALA A C 1
ATOM 1468 O O . ALA A 1 187 ? 0.833 -12.655 -13.143 1.00 97.88 187 ALA A O 1
ATOM 1469 N N . LEU A 1 188 ? 2.464 -13.968 -12.327 1.00 98.50 188 LEU A N 1
ATOM 1470 C CA . LEU A 1 188 ? 1.587 -14.775 -11.465 1.00 98.50 188 LEU A CA 1
ATOM 1471 C C . LEU A 1 188 ? 0.986 -13.933 -10.332 1.00 98.50 188 LEU A C 1
ATOM 1473 O O . LEU A 1 188 ? -0.225 -13.939 -10.140 1.00 98.50 188 LEU A O 1
ATOM 1477 N N . SER A 1 189 ? 1.821 -13.178 -9.615 1.00 97.38 189 SER A N 1
ATOM 1478 C CA . SER A 1 189 ? 1.378 -12.286 -8.538 1.00 97.38 189 SER A CA 1
ATOM 1479 C C . SER A 1 189 ? 0.451 -11.188 -9.062 1.00 97.38 189 SER A C 1
ATOM 1481 O O . SER A 1 189 ? -0.608 -10.935 -8.493 1.00 97.38 189 SER A O 1
ATOM 1483 N N . ASN A 1 190 ? 0.786 -10.590 -10.207 1.00 97.38 190 ASN A N 1
ATOM 1484 C CA . ASN A 1 190 ? -0.048 -9.578 -10.841 1.00 97.38 190 ASN A CA 1
ATOM 1485 C C . ASN A 1 190 ? -1.403 -10.127 -11.311 1.00 97.38 190 ASN A C 1
ATOM 1487 O O . ASN A 1 190 ? -2.419 -9.453 -11.149 1.00 97.38 190 ASN A O 1
ATOM 1491 N N . LEU A 1 191 ? -1.445 -11.355 -11.837 1.00 97.81 191 LEU A N 1
ATOM 1492 C CA . LEU A 1 191 ? -2.703 -12.028 -12.152 1.00 97.81 191 LEU A CA 1
ATOM 1493 C C . LEU A 1 191 ? -3.521 -12.307 -10.882 1.00 97.81 191 LEU A C 1
ATOM 1495 O O . LEU A 1 191 ? -4.728 -12.078 -10.884 1.00 97.81 191 LEU A O 1
ATOM 1499 N N . GLY A 1 192 ? -2.869 -12.722 -9.791 1.00 96.56 192 GLY A N 1
ATOM 1500 C CA . GLY A 1 192 ? -3.505 -12.868 -8.480 1.00 96.56 192 GLY A CA 1
ATOM 1501 C C . GLY A 1 192 ? -4.153 -11.567 -7.993 1.00 96.56 192 GLY A C 1
ATOM 1502 O O . GLY A 1 192 ? -5.321 -11.577 -7.610 1.00 96.56 192 GLY A O 1
ATOM 1503 N N . ASN A 1 193 ? -3.449 -10.436 -8.116 1.00 93.88 193 ASN A N 1
ATOM 1504 C CA . ASN A 1 193 ? -3.971 -9.111 -7.757 1.00 93.88 193 ASN A CA 1
ATOM 1505 C C . ASN A 1 193 ? -5.245 -8.758 -8.543 1.00 93.88 193 ASN A C 1
ATOM 1507 O O . ASN A 1 193 ? -6.189 -8.209 -7.982 1.00 93.88 193 ASN A O 1
ATOM 1511 N N . VAL A 1 194 ? -5.280 -9.039 -9.851 1.00 94.69 194 VAL A N 1
ATOM 1512 C CA . VAL A 1 194 ? -6.450 -8.710 -10.683 1.00 94.69 194 VAL A CA 1
ATOM 1513 C C . VAL A 1 194 ? -7.630 -9.633 -10.387 1.00 94.69 194 VAL A C 1
ATOM 1515 O O . VAL A 1 194 ? -8.760 -9.161 -10.310 1.00 94.69 194 VAL A O 1
ATOM 1518 N N . LEU A 1 195 ? -7.384 -10.924 -10.156 1.00 94.62 195 LEU A N 1
ATOM 1519 C CA . LEU A 1 195 ? -8.436 -11.867 -9.765 1.00 94.62 195 LEU A CA 1
ATOM 1520 C C . LEU A 1 195 ? -9.048 -11.505 -8.410 1.00 94.62 195 LEU A C 1
ATOM 1522 O O . LEU A 1 195 ? -10.263 -11.578 -8.257 1.00 94.62 195 LEU A O 1
ATOM 1526 N N . GLN A 1 196 ? -8.228 -11.034 -7.466 1.00 91.44 196 GLN A N 1
ATOM 1527 C CA . GLN A 1 196 ? -8.707 -10.493 -6.196 1.00 91.44 196 GLN A CA 1
ATOM 1528 C C . GLN A 1 196 ? -9.657 -9.309 -6.410 1.00 91.44 196 GLN A C 1
ATOM 1530 O O . GLN A 1 196 ? -10.734 -9.294 -5.824 1.00 91.44 196 GLN A O 1
ATOM 1535 N N . LYS A 1 197 ? -9.302 -8.352 -7.280 1.00 88.50 197 LYS A N 1
ATOM 1536 C CA . LYS A 1 197 ? -10.175 -7.211 -7.620 1.00 88.50 197 LYS A CA 1
ATOM 1537 C C . LYS A 1 197 ? -11.496 -7.629 -8.276 1.00 88.50 197 LYS A C 1
ATOM 1539 O O . LYS A 1 197 ? -12.481 -6.919 -8.146 1.00 88.50 197 LYS A O 1
ATOM 1544 N N . GLN A 1 198 ? -11.528 -8.771 -8.964 1.00 90.38 198 GLN A N 1
ATOM 1545 C CA . GLN A 1 198 ? -12.760 -9.357 -9.508 1.00 90.38 198 GLN A CA 1
ATOM 1546 C C . GLN A 1 198 ? -13.564 -10.169 -8.474 1.00 90.38 198 GLN A C 1
ATOM 1548 O O . GLN A 1 198 ? -14.576 -10.767 -8.828 1.00 90.38 198 GLN A O 1
ATOM 1553 N N . GLY A 1 199 ? -13.104 -10.261 -7.221 1.00 88.81 199 GLY A N 1
ATOM 1554 C CA . GLY A 1 199 ? -13.711 -11.104 -6.188 1.00 88.81 199 GLY A CA 1
ATOM 1555 C C . GLY A 1 199 ? -13.395 -12.600 -6.321 1.00 88.81 199 GLY A C 1
ATOM 1556 O O . GLY A 1 199 ? -13.865 -13.399 -5.515 1.00 88.81 199 GLY A O 1
ATOM 1557 N N . ASN A 1 200 ? -12.569 -13.012 -7.290 1.00 94.19 200 ASN A N 1
ATOM 1558 C CA . ASN A 1 200 ? -12.143 -14.403 -7.450 1.00 94.19 200 ASN A CA 1
ATOM 1559 C C . ASN A 1 200 ? -10.975 -14.730 -6.502 1.00 94.19 200 ASN A C 1
ATOM 1561 O O . ASN A 1 200 ? -9.806 -14.801 -6.902 1.00 94.19 200 ASN A O 1
ATOM 1565 N N . LEU A 1 201 ? -11.311 -14.914 -5.224 1.00 93.75 201 LEU A N 1
ATOM 1566 C CA . LEU A 1 201 ? -10.347 -15.159 -4.149 1.00 93.75 201 LEU A CA 1
ATOM 1567 C C . LEU A 1 201 ? -9.603 -16.494 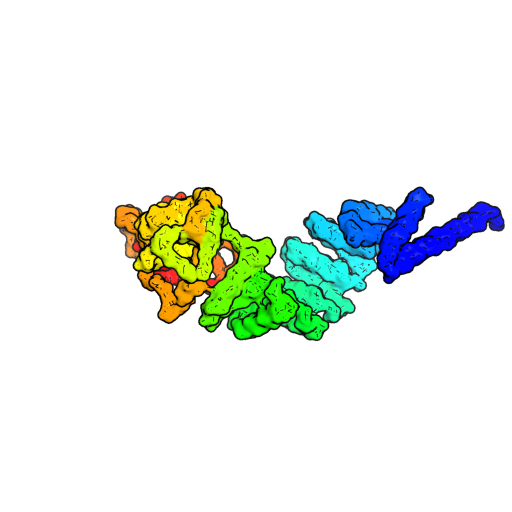-4.315 1.00 93.75 201 LEU A C 1
ATOM 1569 O O . LEU A 1 201 ? -8.385 -16.540 -4.145 1.00 93.75 201 LEU A O 1
ATOM 1573 N N . GLU A 1 202 ? -10.296 -17.564 -4.711 1.00 95.81 202 GLU A N 1
ATOM 1574 C CA . GLU A 1 202 ? -9.689 -18.889 -4.923 1.00 95.81 202 GLU A CA 1
ATOM 1575 C C . GLU A 1 202 ? -8.641 -18.873 -6.045 1.00 95.81 202 GLU A C 1
ATOM 1577 O O . GLU A 1 202 ? -7.531 -19.405 -5.904 1.00 95.81 202 GLU A O 1
ATOM 1582 N N . GLY A 1 203 ? -8.966 -18.205 -7.156 1.00 96.31 203 GLY A N 1
ATOM 1583 C CA . GLY A 1 203 ? -8.036 -17.986 -8.255 1.00 96.31 203 GLY A CA 1
ATOM 1584 C C . GLY A 1 203 ? -6.818 -17.187 -7.798 1.00 96.31 203 GLY A C 1
ATOM 1585 O O . GLY A 1 203 ? -5.683 -17.588 -8.066 1.00 96.31 203 GLY A O 1
ATOM 1586 N N . ALA A 1 204 ? -7.029 -16.100 -7.054 1.00 96.56 204 ALA A N 1
ATOM 1587 C CA . ALA A 1 204 ? -5.941 -15.286 -6.526 1.00 96.56 204 ALA A CA 1
ATOM 1588 C C . ALA A 1 204 ? -4.999 -16.085 -5.605 1.00 96.56 204 ALA A C 1
ATOM 1590 O O . ALA A 1 204 ? -3.784 -16.071 -5.823 1.00 96.56 204 ALA A O 1
ATOM 1591 N N . ILE A 1 205 ? -5.542 -16.861 -4.654 1.00 97.31 205 ILE A N 1
ATOM 1592 C CA . ILE A 1 205 ? -4.767 -17.763 -3.782 1.00 97.31 205 ILE A CA 1
ATOM 1593 C C . ILE A 1 205 ? -3.914 -18.721 -4.617 1.00 97.31 205 ILE A C 1
ATOM 1595 O O . ILE A 1 205 ? -2.718 -18.877 -4.357 1.00 97.31 205 ILE A O 1
ATOM 1599 N N . THR A 1 206 ? -4.512 -19.346 -5.634 1.00 97.81 206 THR A N 1
ATOM 1600 C CA . THR A 1 206 ? -3.829 -20.309 -6.509 1.00 97.81 206 THR A CA 1
ATOM 1601 C C . THR A 1 206 ? -2.607 -19.683 -7.181 1.00 97.81 206 THR A C 1
ATOM 1603 O O . THR A 1 206 ? -1.510 -20.249 -7.152 1.00 97.81 206 THR A O 1
ATOM 1606 N N . PHE A 1 207 ? -2.762 -18.487 -7.752 1.00 98.12 207 PHE A N 1
ATOM 1607 C CA . PHE A 1 207 ? -1.671 -17.813 -8.450 1.00 98.12 207 PHE A CA 1
ATOM 1608 C C . PHE A 1 207 ? -0.597 -17.260 -7.506 1.00 98.12 207 PHE A C 1
ATOM 1610 O O . PHE A 1 207 ? 0.588 -17.372 -7.834 1.00 98.12 207 PHE A O 1
ATOM 1617 N N . TYR A 1 208 ? -0.951 -16.760 -6.316 1.00 98.12 208 TYR A N 1
ATOM 1618 C CA . TYR A 1 208 ? 0.052 -16.375 -5.318 1.00 98.12 208 TYR A CA 1
ATOM 1619 C C . TYR A 1 208 ? 0.850 -17.576 -4.812 1.00 98.12 208 TYR A C 1
ATOM 1621 O O . TYR A 1 208 ? 2.079 -17.518 -4.792 1.00 98.12 208 TYR A O 1
ATOM 1629 N N . LYS A 1 209 ? 0.188 -18.692 -4.474 1.00 97.88 209 LYS A N 1
ATOM 1630 C CA . LYS A 1 209 ? 0.873 -19.930 -4.064 1.00 97.88 209 LYS A CA 1
ATOM 1631 C C . LYS A 1 209 ? 1.819 -20.426 -5.158 1.00 97.88 209 LYS A C 1
ATOM 1633 O O . LYS A 1 209 ? 2.957 -20.786 -4.864 1.00 97.88 209 LYS A O 1
ATOM 1638 N N . LYS A 1 210 ? 1.409 -20.359 -6.430 1.00 98.06 210 LYS A N 1
ATOM 1639 C CA . LYS A 1 210 ? 2.291 -20.689 -7.559 1.00 98.06 210 LYS A CA 1
ATOM 1640 C C . LYS A 1 210 ? 3.485 -19.733 -7.658 1.00 98.06 210 LYS A C 1
ATOM 1642 O O . LYS A 1 210 ? 4.608 -20.199 -7.832 1.00 98.06 210 LYS A O 1
ATOM 1647 N N . ALA A 1 211 ? 3.282 -18.423 -7.500 1.00 98.12 211 ALA A N 1
ATOM 1648 C CA . ALA A 1 211 ? 4.380 -17.453 -7.485 1.00 98.12 211 ALA A CA 1
ATOM 1649 C C . ALA A 1 211 ? 5.394 -17.761 -6.368 1.00 98.12 211 ALA A C 1
ATOM 1651 O O . ALA A 1 211 ? 6.598 -17.766 -6.626 1.00 98.12 211 ALA A O 1
ATOM 1652 N N . LEU A 1 212 ? 4.905 -18.087 -5.168 1.00 97.75 212 LEU A N 1
ATOM 1653 C CA . LEU A 1 212 ? 5.721 -18.435 -4.001 1.00 97.75 212 LEU A CA 1
ATOM 1654 C C . LEU A 1 212 ? 6.423 -19.793 -4.133 1.00 97.75 212 LEU A C 1
ATOM 1656 O O . LEU A 1 212 ? 7.507 -19.968 -3.588 1.00 97.75 212 LEU A O 1
ATOM 1660 N N . SER A 1 213 ? 5.856 -20.734 -4.895 1.00 98.06 213 SER A N 1
ATOM 1661 C CA . SER A 1 213 ? 6.528 -22.006 -5.204 1.00 98.06 213 SER A CA 1
ATOM 1662 C C . SER A 1 213 ? 7.758 -21.832 -6.105 1.00 98.06 213 SER A C 1
ATOM 1664 O O . SER A 1 213 ? 8.690 -22.626 -6.028 1.00 98.06 213 SER A O 1
ATOM 1666 N N . ILE A 1 214 ? 7.777 -20.784 -6.940 1.00 97.81 214 ILE A N 1
ATOM 1667 C CA . ILE A 1 214 ? 8.902 -20.464 -7.834 1.00 97.81 214 ILE A CA 1
ATOM 1668 C C . ILE A 1 214 ? 9.901 -19.536 -7.137 1.00 97.81 214 ILE A C 1
ATOM 1670 O O . ILE A 1 214 ? 11.108 -19.708 -7.278 1.00 97.81 214 ILE A O 1
ATOM 1674 N N . ASN A 1 215 ? 9.405 -18.539 -6.403 1.00 97.19 215 ASN A N 1
ATOM 1675 C CA . ASN A 1 215 ? 10.218 -17.639 -5.597 1.00 97.19 215 ASN A CA 1
ATOM 1676 C C . ASN A 1 215 ? 9.656 -17.562 -4.173 1.00 97.19 215 ASN A C 1
ATOM 1678 O O . ASN A 1 215 ? 8.740 -16.784 -3.899 1.00 97.19 215 ASN A O 1
ATOM 1682 N N . SER A 1 216 ? 10.242 -18.344 -3.265 1.00 95.75 216 SER A N 1
ATOM 1683 C CA . SER A 1 216 ? 9.821 -18.411 -1.862 1.00 95.75 216 SER A CA 1
ATOM 1684 C C . SER A 1 216 ? 10.052 -17.102 -1.098 1.00 95.75 216 SER A C 1
ATOM 1686 O O . SER A 1 216 ? 9.311 -16.806 -0.159 1.00 95.75 216 SER A O 1
ATOM 1688 N N . TYR A 1 217 ? 11.023 -16.282 -1.521 1.00 96.38 217 TYR A N 1
ATOM 1689 C CA . TYR A 1 217 ? 11.250 -14.936 -0.995 1.00 96.38 217 TYR A CA 1
ATOM 1690 C C . TYR A 1 217 ? 10.588 -13.893 -1.905 1.00 96.38 217 TYR A C 1
ATOM 1692 O O . TYR A 1 217 ? 11.243 -13.150 -2.642 1.00 96.38 217 TYR A O 1
ATOM 1700 N N . TYR A 1 218 ? 9.253 -13.830 -1.854 1.00 95.81 218 TYR A N 1
ATOM 1701 C CA . TYR A 1 218 ? 8.477 -12.819 -2.575 1.00 95.81 218 TYR A CA 1
ATOM 1702 C C . TYR A 1 218 ? 7.494 -12.067 -1.655 1.00 95.81 218 TYR A C 1
ATOM 1704 O O . TYR A 1 218 ? 6.293 -12.350 -1.657 1.00 95.81 218 TYR A O 1
ATOM 1712 N N . PRO A 1 219 ? 7.982 -11.072 -0.885 1.00 95.44 219 PRO A N 1
ATOM 1713 C CA . PRO A 1 219 ? 7.210 -10.416 0.175 1.00 95.44 219 PRO A CA 1
ATOM 1714 C C . PRO A 1 219 ? 5.867 -9.822 -0.259 1.00 95.44 219 PRO A C 1
ATOM 1716 O O . PRO A 1 219 ? 4.882 -9.964 0.456 1.00 95.44 219 PRO A O 1
ATOM 1719 N N . ASN A 1 220 ? 5.797 -9.202 -1.442 1.00 92.50 220 ASN A N 1
ATOM 1720 C CA . ASN A 1 220 ? 4.544 -8.629 -1.950 1.00 92.50 220 ASN A CA 1
ATOM 1721 C C . ASN A 1 220 ? 3.481 -9.703 -2.220 1.00 92.50 220 ASN A C 1
ATOM 1723 O O . ASN A 1 220 ? 2.342 -9.540 -1.802 1.00 92.50 220 ASN A O 1
ATOM 1727 N N . ALA A 1 221 ? 3.846 -10.802 -2.888 1.00 95.19 221 ALA A N 1
ATOM 1728 C CA . ALA A 1 221 ? 2.906 -11.888 -3.169 1.00 95.19 221 ALA A CA 1
ATOM 1729 C C . ALA A 1 221 ? 2.454 -12.582 -1.879 1.00 95.19 221 ALA A C 1
ATOM 1731 O O . ALA A 1 221 ? 1.287 -12.935 -1.746 1.00 95.19 221 ALA A O 1
ATOM 1732 N N . ARG A 1 222 ? 3.371 -12.742 -0.916 1.00 97.00 222 ARG A N 1
ATOM 1733 C CA . ARG A 1 222 ? 3.075 -13.374 0.370 1.00 97.00 222 ARG A CA 1
ATOM 1734 C C . ARG A 1 222 ? 2.151 -12.533 1.243 1.00 97.00 222 ARG A C 1
ATOM 1736 O O . ARG A 1 222 ? 1.182 -13.060 1.771 1.00 97.00 222 ARG A O 1
ATOM 1743 N N . LEU A 1 223 ? 2.392 -11.225 1.318 1.00 95.62 223 LEU A N 1
ATOM 1744 C CA . LEU A 1 223 ? 1.491 -10.311 2.017 1.00 95.62 223 LEU A CA 1
ATOM 1745 C C . LEU A 1 223 ? 0.110 -10.255 1.345 1.00 95.62 223 LEU A C 1
ATOM 1747 O O . LEU A 1 223 ? -0.907 -10.306 2.025 1.00 95.62 223 LEU A O 1
ATOM 1751 N N . ASN A 1 224 ? 0.051 -10.205 0.012 1.00 94.81 224 ASN A N 1
ATOM 1752 C CA . ASN A 1 224 ? -1.239 -10.195 -0.681 1.00 94.81 224 ASN A CA 1
ATOM 1753 C C . ASN A 1 224 ? -2.010 -11.509 -0.483 1.00 94.81 224 ASN A C 1
ATOM 1755 O O . ASN A 1 224 ? -3.224 -11.478 -0.293 1.00 94.81 224 ASN A O 1
ATOM 1759 N N . LEU A 1 225 ? -1.314 -12.652 -0.465 1.00 97.12 225 LEU A N 1
ATOM 1760 C CA . LEU A 1 225 ? -1.905 -13.936 -0.090 1.00 97.12 225 LEU A CA 1
ATOM 1761 C C . LEU A 1 225 ? -2.460 -13.893 1.337 1.00 97.12 225 LEU A C 1
ATOM 1763 O O . LEU A 1 225 ? -3.578 -14.349 1.555 1.00 97.12 225 LEU A O 1
ATOM 1767 N N . SER A 1 226 ? -1.723 -13.304 2.280 1.00 97.00 226 SER A N 1
ATOM 1768 C CA . SER A 1 226 ? -2.140 -13.192 3.678 1.00 97.00 226 SER A CA 1
ATOM 1769 C C . SER A 1 226 ? -3.496 -12.498 3.820 1.00 97.00 226 SER A C 1
ATOM 1771 O O . SER A 1 226 ? -4.365 -12.999 4.529 1.00 97.00 226 SER A O 1
ATOM 1773 N N . TYR A 1 227 ? -3.716 -11.393 3.100 1.00 93.94 227 TYR A N 1
ATOM 1774 C CA . TYR A 1 227 ? -5.001 -10.690 3.109 1.00 93.94 227 TYR A CA 1
ATOM 1775 C C . TYR A 1 227 ? -6.144 -11.574 2.624 1.00 93.94 227 TYR A C 1
ATOM 1777 O O . TYR A 1 227 ? -7.202 -11.601 3.247 1.00 93.94 227 TYR A O 1
ATOM 1785 N N . ILE A 1 228 ? -5.936 -12.322 1.540 1.00 94.38 228 ILE A N 1
ATOM 1786 C CA . ILE A 1 228 ? -6.989 -13.185 1.004 1.00 94.38 228 ILE A CA 1
ATOM 1787 C C . ILE A 1 228 ? -7.259 -14.370 1.927 1.00 94.38 228 ILE A C 1
ATOM 1789 O O . ILE A 1 228 ? -8.418 -14.710 2.116 1.00 94.38 228 ILE A O 1
ATOM 1793 N N . LEU A 1 229 ? -6.229 -14.954 2.544 1.00 96.25 229 LEU A N 1
ATOM 1794 C CA . LEU A 1 229 ? -6.402 -16.029 3.525 1.00 96.25 229 LEU A CA 1
ATOM 1795 C C . LEU A 1 229 ? -7.214 -15.558 4.739 1.00 96.25 229 LEU A C 1
ATOM 1797 O O . LEU A 1 229 ? -8.133 -16.253 5.163 1.00 96.25 229 LEU A O 1
ATOM 1801 N N . LEU A 1 230 ? -6.939 -14.350 5.246 1.00 94.75 230 LEU A N 1
ATOM 1802 C CA . LEU A 1 230 ? -7.731 -13.734 6.317 1.00 94.75 230 LEU A CA 1
ATOM 1803 C C . LEU A 1 230 ? -9.189 -13.500 5.889 1.00 94.75 230 LEU A C 1
ATOM 1805 O O . LEU A 1 230 ? -10.102 -13.769 6.667 1.00 94.75 230 LEU A O 1
ATOM 1809 N N . LEU A 1 231 ? -9.417 -13.034 4.656 1.00 90.56 231 LEU A N 1
ATOM 1810 C CA . LEU A 1 231 ? -10.762 -12.836 4.102 1.00 90.56 231 LEU A CA 1
ATOM 1811 C C . LEU A 1 231 ? -11.508 -14.158 3.867 1.00 90.56 231 LEU A C 1
ATOM 1813 O O . LEU A 1 231 ? -12.723 -14.204 4.030 1.00 90.56 231 LEU A O 1
ATOM 1817 N N . SER A 1 232 ? -10.800 -15.228 3.500 1.00 91.69 232 SER A N 1
ATOM 1818 C CA . SER A 1 232 ? -11.379 -16.549 3.233 1.00 91.69 232 SER A CA 1
ATOM 1819 C C . SER A 1 232 ? -11.512 -17.431 4.481 1.00 91.69 232 SER A C 1
ATOM 1821 O O . SER A 1 232 ? -11.926 -18.581 4.359 1.00 91.69 232 SER A O 1
ATOM 1823 N N . GLY A 1 233 ? -11.134 -16.933 5.664 1.00 92.94 233 GLY A N 1
ATOM 1824 C CA . GLY A 1 233 ? -11.253 -17.648 6.940 1.00 92.94 233 GLY A CA 1
ATOM 1825 C C . GLY A 1 233 ? -10.071 -18.553 7.316 1.00 92.94 233 GLY A C 1
ATOM 1826 O O . GLY A 1 233 ? -10.105 -19.189 8.368 1.00 92.94 233 GLY A O 1
ATOM 1827 N N . ASP A 1 234 ? -8.996 -18.593 6.523 1.00 94.94 234 ASP A N 1
ATOM 1828 C CA . ASP A 1 234 ? -7.738 -19.255 6.899 1.00 94.94 234 ASP A CA 1
ATOM 1829 C C . ASP A 1 234 ? -6.888 -18.297 7.748 1.00 94.94 234 ASP A C 1
ATOM 1831 O O . ASP A 1 234 ? -5.867 -17.751 7.318 1.00 94.94 234 ASP A O 1
ATOM 1835 N N . TYR A 1 235 ? -7.359 -18.042 8.971 1.00 94.62 235 TYR A N 1
ATOM 1836 C CA . TYR A 1 235 ? -6.735 -17.082 9.882 1.00 94.62 235 TYR A CA 1
ATOM 1837 C C . TYR A 1 235 ? -5.333 -17.505 10.318 1.00 94.62 235 TYR A C 1
ATOM 1839 O O . TYR A 1 235 ? -4.460 -16.656 10.483 1.00 94.62 235 TYR A O 1
ATOM 1847 N N . GLU A 1 236 ? -5.091 -18.807 10.479 1.00 93.00 236 GLU A N 1
ATOM 1848 C CA . GLU A 1 236 ? -3.793 -19.310 10.921 1.00 93.00 236 GLU A CA 1
ATOM 1849 C C . GLU A 1 236 ? -2.697 -18.979 9.903 1.00 93.00 236 GLU A C 1
ATOM 1851 O O . GLU A 1 236 ? -1.672 -18.391 10.262 1.00 93.00 236 GLU A O 1
ATOM 1856 N N . ASN A 1 237 ? -2.904 -19.319 8.627 1.00 95.50 237 ASN A N 1
ATOM 1857 C CA . ASN A 1 237 ? -1.918 -19.009 7.594 1.00 95.50 237 ASN A CA 1
ATOM 1858 C C . ASN A 1 237 ? -1.949 -17.524 7.220 1.00 95.50 237 ASN A C 1
ATOM 1860 O O . ASN A 1 237 ? -0.895 -16.938 6.971 1.00 95.50 237 ASN A O 1
ATOM 1864 N N . GLY A 1 238 ? -3.127 -16.896 7.257 1.00 97.00 238 GLY A N 1
ATOM 1865 C CA . GLY A 1 238 ? -3.297 -15.467 7.023 1.00 97.00 238 GLY A CA 1
ATOM 1866 C C . GLY A 1 238 ? -2.458 -14.607 7.968 1.00 97.00 238 GLY A C 1
ATOM 1867 O O . GLY A 1 238 ? -1.718 -13.738 7.510 1.00 97.00 238 GLY A O 1
ATOM 1868 N N . TRP A 1 239 ? -2.482 -14.877 9.275 1.00 95.50 239 TRP A N 1
ATOM 1869 C CA . TRP A 1 239 ? -1.662 -14.130 10.233 1.00 95.50 239 TRP A CA 1
ATOM 1870 C C . TRP A 1 239 ? -0.168 -14.452 10.124 1.00 95.50 239 TRP A C 1
ATOM 1872 O O . TRP A 1 239 ? 0.652 -13.540 10.224 1.00 95.50 239 TRP A O 1
ATOM 1882 N N . LYS A 1 240 ? 0.208 -15.713 9.858 1.00 94.69 240 LYS A N 1
ATOM 1883 C CA . LYS A 1 240 ? 1.617 -16.089 9.625 1.00 94.69 240 LYS A CA 1
ATOM 1884 C C . LYS A 1 240 ? 2.211 -15.341 8.431 1.00 94.69 240 LYS A C 1
ATOM 1886 O O . LYS A 1 240 ? 3.319 -14.814 8.516 1.00 94.69 240 LYS A O 1
ATOM 1891 N N . ASP A 1 241 ? 1.478 -15.274 7.324 1.00 96.56 241 ASP A N 1
ATOM 1892 C CA . ASP A 1 241 ? 1.944 -14.590 6.120 1.00 96.56 241 ASP A CA 1
ATOM 1893 C C . ASP A 1 241 ? 1.860 -13.060 6.245 1.00 96.56 241 ASP A C 1
ATOM 1895 O O . ASP A 1 241 ? 2.639 -12.354 5.604 1.00 96.56 241 ASP A O 1
ATOM 1899 N N . TYR A 1 242 ? 1.011 -12.528 7.129 1.00 95.81 242 TYR A N 1
ATOM 1900 C CA . TYR A 1 242 ? 0.907 -11.087 7.384 1.00 95.81 242 TYR A CA 1
ATOM 1901 C C . TYR A 1 242 ? 2.190 -10.481 7.986 1.00 95.81 242 TYR A C 1
ATOM 1903 O O . TYR A 1 242 ? 2.484 -9.299 7.787 1.00 95.81 242 TYR A O 1
ATOM 1911 N N . GLU A 1 243 ? 3.030 -11.278 8.653 1.00 95.19 243 GLU A N 1
ATOM 1912 C CA . GLU A 1 243 ? 4.363 -10.859 9.128 1.00 95.19 243 GLU A CA 1
ATOM 1913 C C . GLU A 1 243 ? 5.329 -10.491 7.981 1.00 95.19 243 GLU A C 1
ATOM 1915 O O . GLU A 1 243 ? 6.322 -9.782 8.175 1.00 95.19 243 GLU A O 1
ATOM 1920 N N . TRP A 1 244 ? 5.016 -10.867 6.735 1.00 95.50 244 TRP A N 1
ATOM 1921 C CA . TRP A 1 244 ? 5.810 -10.476 5.565 1.00 95.50 244 TRP A CA 1
ATOM 1922 C C . TRP A 1 244 ? 5.690 -8.995 5.203 1.00 95.50 244 TRP A C 1
ATOM 1924 O O . TRP A 1 244 ? 6.481 -8.502 4.392 1.00 95.50 244 TRP A O 1
ATOM 1934 N N . ARG A 1 245 ? 4.800 -8.243 5.868 1.00 94.12 245 ARG A N 1
ATOM 1935 C CA . ARG A 1 245 ? 4.744 -6.775 5.777 1.00 94.12 245 ARG A CA 1
ATOM 1936 C C . ARG A 1 245 ? 6.065 -6.086 6.136 1.00 94.12 245 ARG A C 1
ATOM 1938 O O . ARG A 1 245 ? 6.351 -5.023 5.587 1.00 94.12 245 ARG A O 1
ATOM 1945 N N . PHE A 1 246 ? 6.901 -6.714 6.966 1.00 93.38 246 PHE A N 1
ATOM 1946 C CA . PHE A 1 246 ? 8.227 -6.204 7.340 1.00 93.38 246 PHE A CA 1
ATOM 1947 C C . PHE A 1 246 ? 9.328 -6.482 6.303 1.00 93.38 246 PHE A C 1
ATOM 1949 O O . PHE A 1 246 ? 10.397 -5.887 6.369 1.00 93.38 246 PHE A O 1
ATOM 1956 N N . HIS A 1 247 ? 9.075 -7.361 5.328 1.00 93.38 247 HIS A N 1
ATOM 1957 C CA . HIS A 1 247 ? 10.080 -7.812 4.355 1.00 93.38 247 HIS A CA 1
ATOM 1958 C C . HIS A 1 247 ? 9.969 -7.097 2.998 1.00 93.38 247 HIS A C 1
ATOM 1960 O O . HIS A 1 247 ? 10.768 -7.333 2.090 1.00 93.38 247 HIS A O 1
ATOM 1966 N N . LYS A 1 248 ? 8.960 -6.236 2.820 1.00 89.69 248 LYS A N 1
ATOM 1967 C CA . LYS A 1 248 ? 8.766 -5.452 1.593 1.00 89.69 248 LYS A CA 1
ATOM 1968 C C . LYS A 1 248 ? 9.855 -4.388 1.429 1.00 89.69 248 LYS A C 1
ATOM 1970 O O . LYS A 1 248 ? 10.433 -3.918 2.400 1.00 89.69 248 LYS A O 1
ATOM 1975 N N . ARG A 1 249 ? 10.076 -3.941 0.185 1.00 82.62 249 ARG A N 1
ATOM 1976 C CA . ARG A 1 249 ? 10.955 -2.790 -0.110 1.00 82.62 249 ARG A CA 1
ATOM 1977 C C . ARG A 1 249 ? 10.500 -1.534 0.644 1.00 82.62 249 ARG A C 1
ATOM 1979 O O . ARG A 1 249 ? 11.313 -0.834 1.231 1.00 82.62 249 ARG A O 1
ATOM 1986 N N . GLU A 1 250 ? 9.194 -1.296 0.643 1.00 83.19 250 GLU A N 1
ATOM 1987 C CA . GLU A 1 250 ? 8.509 -0.309 1.480 1.00 83.19 250 GLU A CA 1
ATOM 1988 C C . GLU A 1 250 ? 7.888 -1.054 2.665 1.00 83.19 250 GLU A C 1
ATOM 1990 O O . GLU A 1 250 ? 6.688 -1.330 2.694 1.00 83.19 250 GLU A O 1
ATOM 1995 N N . ALA A 1 251 ? 8.747 -1.516 3.577 1.00 84.12 251 ALA A N 1
ATOM 1996 C CA . ALA A 1 251 ? 8.327 -2.270 4.750 1.00 84.12 251 ALA A CA 1
ATOM 1997 C C . ALA A 1 251 ? 7.448 -1.417 5.670 1.00 84.12 251 ALA A C 1
ATOM 1999 O O . ALA A 1 251 ? 7.729 -0.234 5.891 1.00 84.12 251 ALA A O 1
ATOM 2000 N N . ALA A 1 252 ? 6.432 -2.048 6.262 1.00 82.19 252 ALA A N 1
ATOM 2001 C CA . ALA A 1 252 ? 5.773 -1.481 7.430 1.00 82.19 252 ALA A CA 1
ATOM 2002 C C . ALA A 1 252 ? 6.816 -1.288 8.538 1.00 82.19 252 ALA A C 1
ATOM 2004 O O . ALA A 1 252 ? 7.713 -2.115 8.706 1.00 82.19 252 ALA A O 1
ATOM 2005 N N . LYS A 1 253 ? 6.710 -0.195 9.289 1.00 89.25 253 LYS A N 1
ATOM 2006 C CA . LYS A 1 253 ? 7.593 0.078 10.421 1.00 89.25 253 LYS A CA 1
ATOM 2007 C C . LYS A 1 253 ? 6.735 0.300 11.659 1.00 89.25 253 LYS A C 1
ATOM 2009 O O . LYS A 1 253 ? 5.860 1.168 11.619 1.00 89.25 253 LYS A O 1
ATOM 2014 N N . PRO A 1 254 ? 6.953 -0.468 12.737 1.00 94.25 254 PRO A N 1
ATOM 2015 C CA . PRO A 1 254 ? 6.441 -0.096 14.043 1.00 94.25 254 PRO A CA 1
ATOM 2016 C C . PRO A 1 254 ? 6.935 1.305 14.403 1.00 94.25 254 PRO A C 1
ATOM 2018 O O . PRO A 1 254 ? 8.016 1.717 13.980 1.00 94.25 254 PRO A O 1
ATOM 2021 N N . HIS A 1 255 ? 6.153 2.044 15.185 1.00 96.19 255 HIS A N 1
ATOM 2022 C CA . HIS A 1 255 ? 6.542 3.399 15.577 1.00 96.19 255 HIS A CA 1
ATOM 2023 C C . HIS A 1 255 ? 7.820 3.418 16.434 1.00 96.19 255 HIS A C 1
ATOM 2025 O O . HIS A 1 255 ? 8.526 4.422 16.449 1.00 96.19 255 HIS A O 1
ATOM 2031 N N . ALA A 1 256 ? 8.142 2.310 17.108 1.00 97.06 256 ALA A N 1
ATOM 2032 C CA . ALA A 1 256 ? 9.352 2.140 17.904 1.00 97.06 256 ALA A CA 1
ATOM 2033 C C . ALA A 1 256 ? 9.927 0.719 17.786 1.00 97.06 256 ALA A C 1
ATOM 2035 O O . ALA A 1 256 ? 9.219 -0.240 17.481 1.00 97.06 256 ALA A O 1
ATOM 2036 N N . HIS A 1 257 ? 11.210 0.580 18.099 1.00 96.06 257 HIS A N 1
ATOM 2037 C CA . HIS A 1 257 ? 11.922 -0.686 18.223 1.00 96.06 257 HIS A CA 1
ATOM 2038 C C . HIS A 1 257 ? 12.633 -0.737 19.584 1.00 96.06 257 HIS A C 1
ATOM 2040 O O . HIS A 1 257 ? 13.826 -0.438 19.664 1.00 96.06 257 HIS A O 1
ATOM 2046 N N . PRO A 1 258 ? 11.911 -1.094 20.664 1.00 96.44 258 PRO A N 1
ATOM 2047 C CA . PRO A 1 258 ? 12.501 -1.279 21.986 1.00 96.44 258 PRO A CA 1
ATOM 2048 C C . PRO A 1 258 ? 13.728 -2.204 21.957 1.00 96.44 258 PRO A C 1
ATOM 2050 O O . PRO A 1 258 ? 13.750 -3.189 21.216 1.00 96.44 258 PRO A O 1
ATOM 2053 N N . GLN A 1 259 ? 14.725 -1.941 22.805 1.00 95.75 259 GLN A N 1
ATOM 2054 C CA . GLN A 1 259 ? 15.977 -2.712 22.892 1.00 95.75 259 GLN A CA 1
ATOM 2055 C C . GLN A 1 259 ? 15.804 -4.006 23.701 1.00 95.75 259 GLN A C 1
ATOM 2057 O O . GLN A 1 259 ? 16.617 -4.364 24.553 1.00 95.75 259 GLN A O 1
ATOM 2062 N N . VAL A 1 260 ? 14.709 -4.712 23.446 1.00 94.81 260 VAL A N 1
ATOM 2063 C CA . VAL A 1 260 ? 14.323 -5.944 24.126 1.00 94.81 260 VAL A CA 1
ATOM 2064 C C . VAL A 1 260 ? 13.972 -7.024 23.116 1.00 94.81 260 VAL A C 1
ATOM 2066 O O . VAL A 1 260 ? 13.754 -6.766 21.931 1.00 94.81 260 VAL A O 1
ATOM 2069 N N . LYS A 1 261 ? 13.918 -8.275 23.575 1.00 94.31 261 LYS A N 1
ATOM 2070 C CA . LYS A 1 261 ? 13.561 -9.396 22.704 1.00 94.31 261 LYS A CA 1
ATOM 2071 C C . LYS A 1 261 ? 12.101 -9.290 22.273 1.00 94.31 261 LYS A C 1
ATOM 2073 O O . LYS A 1 261 ? 11.231 -8.930 23.067 1.00 94.31 261 LYS A O 1
ATOM 2078 N N . GLN A 1 262 ? 11.829 -9.642 21.021 1.00 93.56 262 GLN A N 1
ATOM 2079 C CA . GLN A 1 262 ? 10.457 -9.741 20.546 1.00 93.56 262 GLN A CA 1
ATOM 2080 C C . GLN A 1 262 ? 9.756 -10.920 21.238 1.00 93.56 262 GLN A C 1
ATOM 2082 O O . GLN A 1 262 ? 10.331 -12.001 21.398 1.00 93.56 262 GLN A O 1
ATOM 2087 N N . TRP A 1 263 ? 8.522 -10.706 21.683 1.00 93.38 263 TRP A N 1
ATOM 2088 C CA . TRP A 1 263 ? 7.673 -11.754 22.226 1.00 93.38 263 TRP A CA 1
ATOM 2089 C C . TRP A 1 263 ? 7.201 -12.674 21.098 1.00 93.38 263 TRP A C 1
ATOM 2091 O O . TRP A 1 263 ? 6.791 -12.213 20.037 1.00 93.38 263 TRP A O 1
ATOM 2101 N N . ASN A 1 264 ? 7.260 -13.981 21.336 1.00 86.31 264 ASN A N 1
ATOM 2102 C CA . ASN A 1 264 ? 6.930 -15.025 20.365 1.00 86.31 264 ASN A CA 1
ATOM 2103 C C . ASN A 1 264 ? 5.552 -15.665 20.618 1.00 86.31 264 ASN A C 1
ATOM 2105 O O . ASN A 1 264 ? 5.308 -16.776 20.157 1.00 86.31 264 ASN A O 1
ATOM 2109 N N . GLY A 1 265 ? 4.691 -15.020 21.413 1.00 82.25 265 GLY A N 1
ATOM 2110 C CA . GLY A 1 265 ? 3.344 -15.509 21.723 1.00 82.25 265 GLY A CA 1
ATOM 2111 C C . GLY A 1 265 ? 3.245 -16.610 22.776 1.00 82.25 265 GLY A C 1
ATOM 2112 O O . GLY A 1 265 ? 2.144 -16.924 23.217 1.00 82.25 265 GLY A O 1
ATOM 2113 N N . HIS A 1 266 ? 4.365 -17.191 23.211 1.00 79.94 266 HIS A N 1
ATOM 2114 C CA . HIS A 1 266 ? 4.380 -18.302 24.164 1.00 79.94 266 HIS A CA 1
ATOM 2115 C C . HIS A 1 266 ? 5.105 -17.923 25.464 1.00 79.94 266 HIS A C 1
ATOM 2117 O O . HIS A 1 266 ? 5.935 -17.012 25.481 1.00 79.94 266 HIS A O 1
ATOM 2123 N N . ASN A 1 267 ? 4.794 -18.636 26.556 1.00 68.19 267 ASN A N 1
ATOM 2124 C CA . ASN A 1 267 ? 5.493 -18.580 27.849 1.00 68.19 267 ASN A 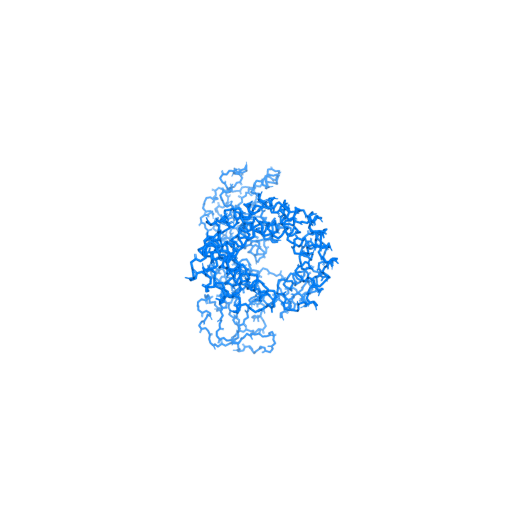CA 1
ATOM 2125 C C . ASN A 1 267 ? 5.771 -17.155 28.362 1.00 68.19 267 ASN A C 1
ATOM 2127 O O . ASN A 1 267 ? 6.923 -16.717 28.441 1.00 68.19 267 ASN A O 1
ATOM 2131 N N . HIS A 1 268 ? 4.709 -16.428 28.712 1.00 74.50 268 HIS A N 1
ATOM 2132 C CA . HIS A 1 268 ? 4.826 -15.123 29.355 1.00 74.50 268 HIS A CA 1
ATOM 2133 C C . HIS A 1 268 ? 4.630 -15.246 30.869 1.00 74.50 268 HIS A C 1
ATOM 2135 O O . HIS A 1 268 ? 3.605 -15.742 31.332 1.00 74.50 268 HIS A O 1
ATOM 2141 N N . SER A 1 269 ? 5.623 -14.800 31.637 1.00 71.31 269 SER A N 1
ATOM 2142 C CA . SER A 1 269 ? 5.499 -14.677 33.090 1.00 71.31 269 SER A CA 1
ATOM 2143 C C . SER A 1 269 ? 4.739 -13.398 33.416 1.00 71.31 269 SER A C 1
ATOM 2145 O O . SER A 1 269 ? 5.080 -12.351 32.878 1.00 71.31 269 SER A O 1
ATOM 2147 N N . SER A 1 270 ? 3.783 -13.443 34.345 1.00 70.50 270 SER A N 1
ATOM 2148 C CA . SER A 1 270 ? 3.025 -12.261 34.797 1.00 70.50 270 SER A CA 1
ATOM 2149 C C . SER A 1 270 ? 3.897 -11.128 35.359 1.00 70.50 270 SER A C 1
ATOM 2151 O O . SER A 1 270 ? 3.426 -10.006 35.507 1.00 70.50 270 SER A O 1
ATOM 2153 N N . ARG A 1 271 ? 5.173 -11.404 35.669 1.00 75.81 271 ARG A N 1
ATOM 2154 C CA . ARG A 1 271 ? 6.156 -10.412 36.137 1.00 75.81 271 ARG A CA 1
ATOM 2155 C C . ARG A 1 271 ? 6.988 -9.778 35.019 1.00 75.81 271 ARG A C 1
ATOM 2157 O O . ARG A 1 271 ? 7.718 -8.828 35.283 1.00 75.81 271 ARG A O 1
ATOM 2164 N N . GLU A 1 272 ? 6.971 -10.337 33.812 1.00 86.38 272 GLU A N 1
ATOM 2165 C CA . GLU A 1 272 ? 7.745 -9.818 32.685 1.00 86.38 272 GLU A CA 1
ATOM 2166 C C . GLU A 1 272 ? 6.909 -8.776 31.939 1.00 86.38 272 GLU A C 1
ATOM 2168 O O . GLU A 1 272 ? 5.796 -9.061 31.525 1.00 86.38 272 GLU A O 1
ATOM 2173 N N . LYS A 1 273 ? 7.430 -7.564 31.741 1.00 93.12 273 LYS A N 1
ATOM 2174 C CA . LYS A 1 273 ? 6.695 -6.520 31.019 1.00 93.12 273 LYS A CA 1
ATOM 2175 C C . LYS A 1 273 ? 6.605 -6.838 29.523 1.00 93.12 273 LYS A C 1
ATOM 2177 O O . LYS A 1 273 ? 7.627 -7.121 28.892 1.00 93.12 273 LYS A O 1
ATOM 2182 N N . LEU A 1 274 ? 5.412 -6.724 28.942 1.00 96.25 274 LEU A N 1
ATOM 2183 C CA . LEU A 1 274 ? 5.173 -6.758 27.497 1.00 96.25 274 LEU A CA 1
ATOM 2184 C C . LEU A 1 274 ? 4.875 -5.349 26.971 1.00 96.25 274 LEU A C 1
ATOM 2186 O O . LEU A 1 274 ? 3.862 -4.746 27.318 1.00 96.25 274 LEU A O 1
ATOM 2190 N N . ILE A 1 275 ? 5.737 -4.835 26.097 1.00 97.44 275 ILE A N 1
ATOM 2191 C CA . ILE A 1 275 ? 5.553 -3.559 25.407 1.00 97.44 275 ILE A CA 1
ATOM 2192 C C . ILE A 1 275 ? 4.914 -3.820 24.043 1.00 97.44 275 ILE A C 1
ATOM 2194 O O . ILE A 1 275 ? 5.548 -4.339 23.125 1.00 97.44 275 ILE A O 1
ATOM 2198 N N . LEU A 1 276 ? 3.655 -3.431 23.887 1.00 98.00 276 LEU A N 1
ATOM 2199 C CA . LEU A 1 276 ? 2.995 -3.448 22.589 1.00 98.00 276 LEU A CA 1
ATOM 2200 C C . LEU A 1 276 ? 3.290 -2.149 21.860 1.00 98.00 276 LEU A C 1
ATOM 2202 O O . LEU A 1 276 ? 3.088 -1.067 22.407 1.00 98.00 276 LEU A O 1
ATOM 2206 N N . VAL A 1 277 ? 3.772 -2.245 20.628 1.00 98.25 277 VAL A N 1
ATOM 2207 C CA . VAL A 1 277 ? 4.163 -1.077 19.841 1.00 98.25 277 VAL A CA 1
ATOM 2208 C C . VAL A 1 277 ? 3.204 -0.909 18.683 1.00 98.25 277 VAL A C 1
ATOM 2210 O O . VAL A 1 277 ? 3.113 -1.771 17.815 1.00 98.25 277 VAL A O 1
ATOM 2213 N N . SER A 1 278 ? 2.478 0.205 18.674 1.00 96.81 278 SER A N 1
ATOM 2214 C CA . SER A 1 278 ? 1.649 0.586 17.531 1.00 96.81 278 SER A CA 1
ATOM 2215 C C . SER A 1 278 ? 2.455 0.609 16.229 1.00 96.81 278 SER A C 1
ATOM 2217 O O . SER A 1 278 ? 3.647 0.918 16.198 1.00 96.81 278 SER A O 1
ATOM 2219 N N . GLU A 1 279 ? 1.774 0.320 15.133 1.00 92.44 279 GLU A N 1
ATOM 2220 C CA . GLU A 1 279 ? 2.280 0.452 13.772 1.00 92.44 279 GLU A CA 1
ATOM 2221 C C . GLU A 1 279 ? 1.180 1.076 12.908 1.00 92.44 279 GLU A C 1
ATOM 2223 O O . GLU A 1 279 ? 0.018 1.102 13.318 1.00 92.44 279 GLU A O 1
ATOM 2228 N N . GLN A 1 280 ? 1.546 1.550 11.717 1.00 85.12 280 GLN A N 1
ATOM 2229 C CA . GLN A 1 280 ? 0.602 2.089 10.731 1.00 85.12 280 GLN A CA 1
ATOM 2230 C C . GLN A 1 280 ? -0.196 3.303 11.254 1.00 85.12 280 GLN A C 1
ATOM 2232 O O . GLN A 1 280 ? 0.358 4.164 11.936 1.00 85.12 280 GLN A O 1
ATOM 2237 N N . GLY A 1 281 ? -1.457 3.464 10.848 1.00 87.94 281 GLY A N 1
ATOM 2238 C CA . GLY A 1 281 ? -2.243 4.662 11.114 1.00 87.94 281 GLY A CA 1
ATOM 2239 C C . GLY A 1 281 ? -2.805 4.745 12.537 1.00 87.94 281 GLY A C 1
ATOM 2240 O O . GLY A 1 281 ? -2.756 3.816 13.344 1.00 87.94 281 GLY A O 1
ATOM 2241 N N . LEU A 1 282 ? -3.430 5.888 12.844 1.00 93.25 282 LEU A N 1
ATOM 2242 C CA . LEU A 1 282 ? -4.156 6.077 14.108 1.00 93.25 282 LEU A CA 1
ATOM 2243 C C . LEU A 1 282 ? -5.340 5.105 14.236 1.00 93.25 282 LEU A C 1
ATOM 2245 O O . LEU A 1 282 ? -5.628 4.638 15.335 1.00 93.25 282 LEU A O 1
ATOM 2249 N N . GLY A 1 283 ? -5.998 4.782 13.117 1.00 93.50 283 GLY A N 1
ATOM 2250 C CA . GLY A 1 283 ? -7.108 3.829 13.068 1.00 93.50 283 GLY A CA 1
ATOM 2251 C C . GLY A 1 283 ? -6.698 2.419 13.478 1.00 93.50 283 GLY A C 1
ATOM 2252 O O . GLY A 1 283 ? -7.347 1.827 14.335 1.00 93.50 283 GLY A O 1
ATOM 2253 N N . ASP A 1 284 ? -5.562 1.939 12.975 1.00 94.25 284 ASP A N 1
ATOM 2254 C CA . ASP A 1 284 ? -5.005 0.639 13.350 1.00 94.25 284 ASP A CA 1
ATOM 2255 C C . ASP A 1 284 ? -4.682 0.576 14.847 1.00 94.25 284 ASP A C 1
ATOM 2257 O O . ASP A 1 284 ? -4.995 -0.395 15.537 1.00 94.25 284 ASP A O 1
ATOM 2261 N N . THR A 1 285 ? -4.125 1.658 15.397 1.00 96.94 285 THR A N 1
ATOM 2262 C CA . THR A 1 285 ? -3.874 1.741 16.842 1.00 96.94 285 THR A CA 1
ATOM 2263 C C . THR A 1 285 ? -5.179 1.649 17.634 1.00 96.94 285 THR A C 1
ATOM 2265 O O . THR A 1 285 ? -5.272 0.848 18.564 1.00 96.94 285 THR A O 1
ATOM 2268 N N . LEU A 1 286 ? -6.204 2.418 17.245 1.00 97.06 286 LEU A N 1
ATOM 2269 C CA . LEU A 1 286 ? -7.522 2.384 17.883 1.00 97.06 286 LEU A CA 1
ATOM 2270 C C . LEU A 1 286 ? -8.152 0.992 17.807 1.00 97.06 286 LEU A C 1
ATOM 2272 O O . LEU A 1 286 ? -8.665 0.514 18.814 1.00 97.06 286 LEU A O 1
ATOM 2276 N N . GLN A 1 287 ? -8.087 0.332 16.653 1.00 94.88 287 GLN A N 1
ATOM 2277 C CA . GLN A 1 287 ? -8.692 -0.977 16.411 1.00 94.88 287 GLN A CA 1
ATOM 2278 C C . GLN A 1 287 ? -8.032 -2.091 17.231 1.00 94.88 287 GLN A C 1
ATOM 2280 O O . GLN A 1 287 ? -8.726 -2.932 17.805 1.00 94.88 287 GLN A O 1
ATOM 2285 N N . PHE A 1 288 ? -6.697 -2.114 17.290 1.00 96.25 288 PHE A N 1
ATOM 2286 C CA . PHE A 1 288 ? -5.950 -3.229 17.877 1.00 96.25 288 PHE A CA 1
ATOM 2287 C C . PHE A 1 288 ? -5.577 -3.009 19.351 1.00 96.25 288 PHE A C 1
ATOM 2289 O O . PHE A 1 288 ? -5.312 -3.986 20.055 1.00 96.25 288 PHE A O 1
ATOM 2296 N N . MET A 1 289 ? -5.636 -1.778 19.884 1.00 96.75 289 MET A N 1
ATOM 2297 C CA . MET A 1 289 ? -5.428 -1.548 21.326 1.00 96.75 289 MET A CA 1
ATOM 2298 C C . MET A 1 289 ? -6.484 -2.239 22.205 1.00 96.75 289 MET A C 1
ATOM 2300 O O . MET A 1 289 ? -6.267 -2.412 23.404 1.00 96.75 289 MET A O 1
ATOM 2304 N N . ARG A 1 290 ? -7.603 -2.692 21.620 1.00 95.56 290 ARG A N 1
ATOM 2305 C CA . ARG A 1 290 ? -8.651 -3.458 22.311 1.00 95.56 290 ARG A CA 1
ATOM 2306 C C . ARG A 1 290 ? -8.145 -4.738 22.970 1.00 95.56 290 ARG A C 1
ATOM 2308 O O . ARG A 1 290 ? -8.719 -5.181 23.954 1.00 95.56 290 ARG A O 1
ATOM 2315 N N . TYR A 1 291 ? -7.062 -5.323 22.460 1.00 95.88 291 TYR A N 1
ATOM 2316 C CA . TYR A 1 291 ? -6.491 -6.538 23.038 1.00 95.88 291 TYR A CA 1
ATOM 2317 C C . TYR A 1 291 ? -5.667 -6.260 24.302 1.00 95.88 291 TYR A C 1
ATOM 2319 O O . TYR A 1 291 ? -5.393 -7.184 25.063 1.00 95.88 291 TYR A O 1
ATOM 2327 N N . VAL A 1 292 ? -5.297 -5.002 24.573 1.00 96.19 292 VAL A N 1
ATOM 2328 C CA . VAL A 1 292 ? -4.496 -4.648 25.754 1.00 96.19 292 VAL A CA 1
ATOM 2329 C C . VAL A 1 292 ? -5.255 -4.943 27.060 1.00 96.19 292 VAL A C 1
ATOM 2331 O O . VAL A 1 292 ? -4.696 -5.655 27.896 1.00 96.19 292 VAL A O 1
ATOM 2334 N N . PRO A 1 293 ? -6.520 -4.503 27.259 1.00 94.38 293 PRO A N 1
ATOM 2335 C CA . PRO A 1 293 ? -7.299 -4.897 28.435 1.00 94.38 293 PRO A CA 1
ATOM 2336 C C . PRO A 1 293 ? -7.486 -6.411 28.571 1.00 94.38 293 PRO A C 1
ATOM 2338 O O . PRO A 1 293 ? -7.407 -6.924 29.685 1.00 94.38 293 PRO A O 1
ATOM 2341 N N . TYR A 1 294 ? -7.679 -7.129 27.458 1.00 93.50 294 TYR A N 1
ATOM 2342 C CA . TYR A 1 294 ? -7.804 -8.590 27.464 1.00 93.50 294 TYR A CA 1
ATOM 2343 C C . TYR A 1 294 ? -6.540 -9.256 28.029 1.00 93.50 294 TYR A C 1
ATOM 2345 O O . TYR A 1 294 ? -6.623 -10.014 28.994 1.00 93.50 294 TYR A O 1
ATOM 2353 N N . LEU A 1 295 ? -5.356 -8.900 27.519 1.00 93.31 295 LEU A N 1
ATOM 2354 C CA . LEU A 1 295 ? -4.083 -9.415 28.038 1.00 93.31 295 LEU A CA 1
ATOM 2355 C C . LEU A 1 295 ? -3.879 -9.082 29.525 1.00 93.31 295 LEU A C 1
ATOM 2357 O O . LEU A 1 295 ? -3.443 -9.931 30.302 1.00 93.31 295 LEU A O 1
ATOM 2361 N N . ARG A 1 296 ? -4.248 -7.868 29.949 1.00 92.81 296 ARG A N 1
ATOM 2362 C CA . ARG A 1 296 ? -4.178 -7.457 31.361 1.00 92.81 296 ARG A CA 1
ATOM 2363 C C . ARG A 1 296 ? -5.131 -8.258 32.248 1.00 92.81 296 ARG A C 1
ATOM 2365 O O . ARG A 1 296 ? -4.765 -8.591 33.370 1.00 92.81 296 ARG A O 1
ATOM 2372 N N . SER A 1 297 ? -6.319 -8.612 31.752 1.00 91.00 297 SER A N 1
ATOM 2373 C CA . SER A 1 297 ? -7.267 -9.471 32.479 1.00 91.00 297 SER A CA 1
ATOM 2374 C C . SER A 1 297 ? -6.737 -10.894 32.698 1.00 91.00 297 SER A C 1
ATOM 2376 O O . SER A 1 297 ? -7.097 -11.532 33.682 1.00 91.00 297 SER A O 1
ATOM 2378 N N . MET A 1 298 ? -5.804 -11.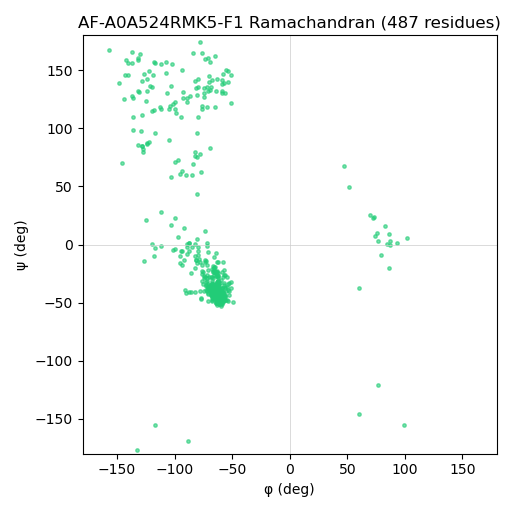350 31.852 1.00 90.06 298 MET A N 1
ATOM 2379 C CA . MET A 1 298 ? -5.053 -12.599 32.043 1.00 90.06 298 MET A CA 1
ATOM 2380 C C . MET A 1 298 ? -3.867 -12.456 33.019 1.00 90.06 298 MET A C 1
ATOM 2382 O O . MET A 1 298 ? -3.089 -13.392 33.187 1.00 90.06 298 MET A O 1
ATOM 2386 N N . GLY A 1 299 ? -3.701 -11.292 33.658 1.00 90.94 299 GLY A N 1
ATOM 2387 C CA . GLY A 1 299 ? -2.644 -11.033 34.638 1.00 90.94 299 GLY A CA 1
ATOM 2388 C C . GLY A 1 299 ? -1.288 -10.647 34.041 1.00 90.94 299 GLY A C 1
ATOM 2389 O O . GLY A 1 299 ? -0.284 -10.710 34.747 1.00 90.94 299 GLY A O 1
ATOM 2390 N N . MET A 1 300 ? -1.229 -10.266 32.760 1.00 92.12 300 MET A N 1
ATOM 2391 C CA . MET A 1 300 ? 0.007 -9.802 32.117 1.00 92.12 300 MET A CA 1
ATOM 2392 C C . MET A 1 300 ? 0.284 -8.318 32.424 1.00 92.12 300 MET A C 1
ATOM 2394 O O . MET A 1 300 ? -0.634 -7.492 32.384 1.00 92.12 300 MET A O 1
ATOM 2398 N N . ASP A 1 301 ? 1.552 -7.960 32.654 1.00 93.06 301 ASP A N 1
ATOM 2399 C CA . ASP A 1 301 ? 2.002 -6.561 32.731 1.00 93.06 301 ASP A CA 1
ATOM 2400 C C . ASP A 1 301 ? 2.207 -5.996 31.316 1.00 93.06 301 ASP A C 1
ATOM 2402 O O . ASP A 1 301 ? 3.245 -6.202 30.684 1.00 93.06 301 ASP A O 1
ATOM 2406 N N . VAL A 1 302 ? 1.188 -5.309 30.791 1.00 95.69 302 VAL A N 1
ATOM 2407 C CA . VAL A 1 302 ? 1.171 -4.824 29.404 1.00 95.69 302 VAL A CA 1
ATOM 2408 C C . VAL A 1 302 ? 1.231 -3.303 29.336 1.00 95.69 302 VAL A C 1
ATOM 2410 O O . VAL A 1 302 ? 0.310 -2.603 29.767 1.00 95.69 302 VAL A O 1
ATOM 2413 N N . SER A 1 303 ? 2.292 -2.794 28.713 1.00 96.88 303 SER A N 1
ATOM 2414 C CA . SER A 1 303 ? 2.462 -1.382 28.361 1.00 96.88 303 SER A CA 1
ATOM 2415 C C . SER A 1 303 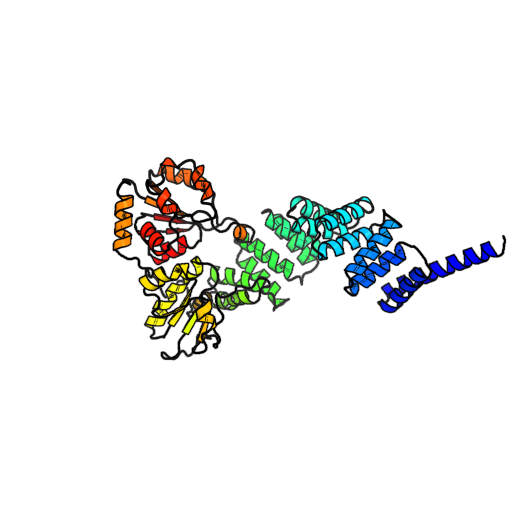? 2.178 -1.152 26.874 1.00 96.88 303 SER A C 1
ATOM 2417 O O . SER A 1 303 ? 2.325 -2.067 26.062 1.00 96.88 303 SER A O 1
ATOM 2419 N N . LEU A 1 304 ? 1.801 0.070 26.497 1.00 98.38 304 LEU A N 1
ATOM 2420 C CA . LEU A 1 304 ? 1.513 0.428 25.103 1.00 98.38 304 LEU A CA 1
ATOM 2421 C C . LEU A 1 304 ? 2.378 1.611 24.660 1.00 98.38 304 LEU A C 1
ATOM 2423 O O . LEU A 1 304 ? 2.445 2.625 25.339 1.00 98.38 304 LEU A O 1
ATOM 2427 N N . CYS A 1 305 ? 3.006 1.497 23.496 1.00 98.31 305 CYS A N 1
ATOM 2428 C CA . CYS A 1 305 ? 3.630 2.598 22.774 1.00 98.31 305 CYS A CA 1
ATOM 2429 C C . CYS A 1 305 ? 2.686 3.058 21.658 1.00 98.31 305 CYS A C 1
ATOM 2431 O O . CYS A 1 305 ? 2.407 2.301 20.720 1.00 98.31 305 CYS A O 1
ATOM 2433 N N . ALA A 1 306 ? 2.209 4.298 21.739 1.00 97.75 306 ALA A N 1
ATOM 2434 C CA . ALA A 1 306 ? 1.241 4.874 20.804 1.00 97.75 306 ALA A CA 1
ATOM 2435 C C . ALA A 1 306 ? 1.622 6.311 20.410 1.00 97.75 306 ALA A C 1
ATOM 2437 O O . ALA A 1 306 ? 2.294 6.991 21.190 1.00 97.75 306 ALA A O 1
ATOM 2438 N N . PRO A 1 307 ? 1.173 6.816 19.244 1.00 95.81 307 PRO A N 1
ATOM 2439 C CA . PRO A 1 307 ? 1.358 8.218 18.887 1.00 95.81 307 PRO A CA 1
ATOM 2440 C C . PRO A 1 307 ? 0.742 9.155 19.945 1.00 95.81 307 PRO A C 1
ATOM 2442 O O . PRO A 1 307 ? -0.391 8.900 20.370 1.00 95.81 307 PRO A O 1
ATOM 2445 N N . PRO A 1 308 ? 1.407 10.271 20.318 1.00 95.81 308 PRO A N 1
ATOM 2446 C CA . PRO A 1 308 ? 0.932 11.193 21.361 1.00 95.81 308 PRO A CA 1
ATOM 2447 C C . PRO A 1 308 ? -0.516 11.672 21.189 1.00 95.81 308 PRO A C 1
ATOM 2449 O O . PRO A 1 308 ? -1.239 11.839 22.166 1.00 95.81 308 PRO A O 1
ATOM 2452 N N . LYS A 1 309 ? -0.985 11.804 19.940 1.00 95.56 309 LYS A N 1
ATOM 2453 C CA . LYS A 1 309 ? -2.368 12.197 19.607 1.00 95.56 309 LYS A CA 1
ATOM 2454 C C . LYS A 1 309 ? -3.451 11.285 20.201 1.00 95.56 309 LYS A C 1
ATOM 2456 O O . LYS A 1 309 ? -4.595 11.710 20.299 1.00 95.56 309 LYS A O 1
ATOM 2461 N N . LEU A 1 310 ? -3.122 10.043 20.560 1.00 97.06 310 LEU A N 1
ATOM 2462 C CA . LEU A 1 310 ? -4.067 9.087 21.146 1.00 97.06 310 LEU A CA 1
ATOM 2463 C C . LEU A 1 310 ? -3.918 8.952 22.666 1.00 97.06 310 LEU A C 1
ATOM 2465 O O . LEU A 1 310 ? -4.714 8.249 23.286 1.00 97.06 310 LEU A O 1
ATOM 2469 N N . HIS A 1 311 ? -2.925 9.603 23.282 1.00 96.94 311 HIS A N 1
ATOM 2470 C CA . HIS A 1 311 ? -2.563 9.339 24.677 1.00 96.94 311 HIS A CA 1
ATOM 2471 C C . HIS A 1 311 ? -3.690 9.638 25.655 1.00 96.94 311 HIS A C 1
ATOM 2473 O O . HIS A 1 311 ? -4.041 8.768 26.452 1.00 96.94 311 HIS A O 1
ATOM 2479 N N . SER A 1 312 ? -4.312 10.811 25.542 1.00 95.88 312 SER A N 1
ATOM 2480 C CA . SER A 1 312 ? -5.432 11.187 26.406 1.00 95.88 312 SER A CA 1
ATOM 2481 C C . SER A 1 312 ? -6.582 10.186 26.293 1.00 95.88 312 SER A C 1
ATOM 2483 O O . SER A 1 312 ? -7.085 9.712 27.308 1.00 95.88 312 SER A O 1
ATOM 2485 N N . LEU A 1 313 ? -6.951 9.778 25.073 1.00 97.44 313 LEU A N 1
ATOM 2486 C CA . LEU A 1 313 ? -8.020 8.800 24.856 1.00 97.44 313 LEU A CA 1
ATOM 2487 C C . LEU A 1 313 ? -7.686 7.428 25.468 1.00 97.44 313 LEU A C 1
ATOM 2489 O O . LEU A 1 313 ? -8.537 6.831 26.129 1.00 97.44 313 LEU A O 1
ATOM 2493 N N . ILE A 1 314 ? -6.455 6.940 25.281 1.00 97.88 314 ILE A N 1
ATOM 2494 C CA . ILE A 1 314 ? -5.970 5.661 25.831 1.00 97.88 314 ILE A CA 1
ATOM 2495 C C . ILE A 1 314 ? -6.009 5.684 27.364 1.00 97.88 314 ILE A C 1
ATOM 2497 O O . ILE A 1 314 ? -6.490 4.728 27.980 1.00 97.88 314 ILE A O 1
ATOM 2501 N N . GLN A 1 315 ? -5.537 6.775 27.974 1.00 95.94 315 GLN A N 1
ATOM 2502 C CA . GLN A 1 315 ? -5.525 6.964 29.425 1.00 95.94 315 GLN A CA 1
ATOM 2503 C C . GLN A 1 315 ? -6.945 7.010 29.996 1.00 95.94 315 GLN A C 1
ATOM 2505 O O . GLN A 1 315 ? -7.258 6.238 30.902 1.00 95.94 315 GLN A O 1
ATOM 2510 N N . PHE A 1 316 ? -7.835 7.835 29.431 1.00 95.31 316 PHE A N 1
ATOM 2511 C CA . PHE A 1 316 ? -9.234 7.918 29.875 1.00 95.31 316 PHE A CA 1
ATOM 2512 C C . PHE A 1 316 ? -9.992 6.600 29.708 1.00 95.31 316 PHE A C 1
ATOM 2514 O O . PHE A 1 316 ? -10.838 6.254 30.534 1.00 95.31 316 PHE A O 1
ATOM 2521 N N . SER A 1 317 ? -9.673 5.842 28.661 1.00 96.94 317 SER A N 1
ATOM 2522 C CA . SER A 1 317 ? -10.264 4.526 28.413 1.00 96.94 317 SER A CA 1
ATOM 2523 C C . SER A 1 317 ? -9.741 3.445 29.367 1.00 96.94 317 SER A C 1
ATOM 2525 O O . SER A 1 317 ? -10.359 2.389 29.499 1.00 96.94 317 SER A O 1
ATOM 2527 N N . GLY A 1 318 ? -8.637 3.705 30.077 1.00 96.12 318 GLY A N 1
ATOM 2528 C CA . GLY A 1 318 ? -8.014 2.757 31.000 1.00 96.12 318 GLY A CA 1
ATOM 2529 C C . GLY A 1 318 ? -7.358 1.566 30.298 1.00 96.12 318 GLY A C 1
ATOM 2530 O O . GLY A 1 318 ? -7.229 0.499 30.902 1.00 96.12 318 GLY A O 1
ATOM 2531 N N . ILE A 1 319 ? -6.951 1.736 29.032 1.00 96.81 319 ILE A N 1
ATOM 2532 C CA . ILE A 1 319 ? -6.390 0.669 28.185 1.00 96.81 319 ILE A CA 1
ATOM 2533 C C . ILE A 1 319 ? -5.143 0.062 28.836 1.00 96.81 319 ILE A C 1
ATOM 2535 O O . ILE A 1 319 ? -5.051 -1.153 29.017 1.00 96.81 319 ILE A O 1
ATOM 2539 N N . THR A 1 320 ? -4.212 0.909 29.272 1.00 95.12 320 THR A N 1
ATOM 2540 C CA . THR A 1 320 ? -3.008 0.526 30.019 1.00 95.12 320 THR A CA 1
ATOM 2541 C C . THR A 1 320 ? -2.710 1.545 31.117 1.00 95.12 320 THR A C 1
ATOM 2543 O O . THR A 1 320 ? -3.131 2.697 31.036 1.00 95.12 320 THR A O 1
ATOM 2546 N N . THR A 1 321 ? -1.983 1.114 32.146 1.00 88.06 321 THR A N 1
ATOM 2547 C CA . THR A 1 321 ? -1.418 1.981 33.189 1.00 88.06 321 THR A CA 1
ATOM 2548 C C . THR A 1 321 ? -0.103 2.623 32.764 1.00 88.06 321 THR A C 1
ATOM 2550 O O . THR A 1 321 ? 0.302 3.622 33.348 1.00 88.06 321 THR A O 1
ATOM 2553 N N . THR A 1 322 ? 0.580 2.056 31.767 1.00 95.31 322 THR A N 1
ATOM 2554 C CA . THR A 1 322 ? 1.892 2.520 31.317 1.00 95.31 322 THR A CA 1
ATOM 2555 C C . THR A 1 322 ? 1.869 2.735 29.813 1.00 95.31 322 THR A C 1
ATOM 2557 O O . THR A 1 322 ? 1.768 1.793 29.025 1.00 95.31 322 THR A O 1
ATOM 2560 N N . LEU A 1 323 ? 1.953 4.005 29.433 1.00 97.31 323 LEU A N 1
ATOM 2561 C CA . LEU A 1 323 ? 1.896 4.467 28.058 1.00 97.31 323 LEU A CA 1
ATOM 2562 C C . LEU A 1 323 ? 3.197 5.185 27.711 1.00 97.31 323 LEU A C 1
ATOM 2564 O O . LEU A 1 323 ? 3.666 5.996 28.502 1.00 97.31 323 LEU A O 1
ATOM 2568 N N . TYR A 1 324 ? 3.740 4.881 26.537 1.00 97.94 324 TYR A N 1
ATOM 2569 C CA . TYR A 1 324 ? 4.990 5.441 26.035 1.00 97.94 324 TYR A CA 1
ATOM 2570 C C . TYR A 1 324 ? 4.763 6.215 24.737 1.00 97.94 324 TYR A C 1
ATOM 2572 O O . TYR A 1 324 ? 3.945 5.814 23.894 1.00 97.94 324 TYR A O 1
ATOM 2580 N N . THR A 1 325 ? 5.525 7.290 24.537 1.00 97.88 325 THR A N 1
ATOM 2581 C CA . THR A 1 325 ? 5.765 7.817 23.189 1.00 97.88 325 THR A CA 1
ATOM 2582 C C . THR A 1 325 ? 6.688 6.870 22.408 1.00 97.88 325 THR A C 1
ATOM 2584 O O . THR A 1 325 ? 7.397 6.050 23.007 1.00 97.88 325 THR A O 1
ATOM 2587 N N . PRO A 1 326 ? 6.716 6.958 21.066 1.00 96.44 326 PRO A N 1
ATOM 2588 C CA . PRO A 1 326 ? 7.682 6.218 20.259 1.00 96.44 326 PRO A CA 1
ATOM 2589 C C . PRO A 1 326 ? 9.141 6.431 20.688 1.00 96.44 326 PRO A C 1
ATOM 2591 O O . PRO A 1 326 ? 9.921 5.481 20.742 1.00 96.44 326 PRO A O 1
ATOM 2594 N N . GLU A 1 327 ? 9.508 7.662 21.040 1.00 97.12 327 GLU A N 1
ATOM 2595 C CA . GLU A 1 327 ? 10.850 8.026 21.495 1.00 97.12 327 GLU A CA 1
ATOM 2596 C C . GLU A 1 327 ? 11.199 7.338 22.819 1.00 97.12 327 GLU A C 1
ATOM 2598 O O . GLU A 1 327 ? 12.256 6.719 22.925 1.00 97.12 327 GLU A O 1
ATOM 2603 N N . GLU A 1 328 ? 10.292 7.373 23.798 1.00 97.88 328 GLU A N 1
ATOM 2604 C CA . GLU A 1 328 ? 10.474 6.714 25.095 1.00 97.88 328 GLU A CA 1
ATOM 2605 C C . GLU A 1 328 ? 10.599 5.197 24.936 1.00 97.88 328 GLU A C 1
ATOM 2607 O O . GLU A 1 328 ? 11.492 4.575 25.514 1.00 97.88 328 GLU A O 1
ATOM 2612 N N . ALA A 1 329 ? 9.753 4.592 24.099 1.00 97.44 329 ALA A N 1
ATOM 2613 C CA . ALA A 1 329 ? 9.759 3.153 23.862 1.00 97.44 329 ALA A CA 1
ATOM 2614 C C . ALA A 1 329 ? 11.096 2.642 23.291 1.00 97.44 329 ALA A C 1
ATOM 2616 O O . ALA A 1 329 ? 11.532 1.547 23.649 1.00 97.44 329 ALA A O 1
ATOM 2617 N N . ASN A 1 330 ? 11.789 3.440 22.471 1.00 97.56 330 ASN A N 1
ATOM 2618 C CA . ASN A 1 330 ? 13.116 3.102 21.935 1.00 97.56 330 ASN A CA 1
ATOM 2619 C C . ASN A 1 330 ? 14.218 3.041 23.009 1.00 97.56 330 ASN A C 1
ATOM 2621 O O . ASN A 1 330 ? 15.270 2.446 22.772 1.00 97.56 330 ASN A O 1
ATOM 2625 N N . THR A 1 331 ? 13.994 3.634 24.186 1.00 97.12 331 THR A N 1
ATOM 2626 C CA . THR A 1 331 ? 14.955 3.621 25.305 1.00 97.12 331 THR A CA 1
ATOM 2627 C C . THR A 1 331 ? 14.784 2.422 26.241 1.00 97.12 331 THR A C 1
ATOM 2629 O O . THR A 1 331 ? 15.609 2.205 27.127 1.00 97.12 331 THR A O 1
ATOM 2632 N N . ILE A 1 332 ? 13.726 1.623 26.062 1.00 96.88 332 ILE A N 1
ATOM 2633 C CA . ILE A 1 332 ? 13.402 0.504 26.950 1.00 96.88 332 ILE A CA 1
ATOM 2634 C C . ILE A 1 332 ? 14.367 -0.661 26.712 1.00 96.88 332 ILE A C 1
ATOM 2636 O O . ILE A 1 332 ? 14.492 -1.153 25.592 1.00 96.88 332 ILE A O 1
ATOM 2640 N N . THR A 1 333 ? 14.987 -1.143 27.791 1.00 96.31 333 THR A N 1
ATOM 2641 C CA . THR A 1 333 ? 15.983 -2.231 27.782 1.00 96.31 333 THR A CA 1
ATOM 2642 C C . THR A 1 333 ? 15.550 -3.482 28.556 1.00 96.31 333 THR A C 1
ATOM 2644 O O . THR A 1 333 ? 16.271 -4.480 28.560 1.00 96.31 333 THR A O 1
ATOM 2647 N N . THR A 1 334 ? 14.376 -3.474 29.202 1.00 93.88 334 THR A N 1
ATOM 2648 C CA . THR A 1 334 ? 13.846 -4.618 29.967 1.00 93.88 334 THR A CA 1
ATOM 2649 C C . THR A 1 334 ? 12.434 -5.022 29.536 1.00 93.88 334 THR A C 1
ATOM 2651 O O . THR A 1 334 ? 11.621 -4.187 29.141 1.00 93.88 334 THR A O 1
ATOM 2654 N N . GLY A 1 335 ? 12.142 -6.324 29.611 1.00 93.94 335 GLY A N 1
ATOM 2655 C CA . GLY A 1 335 ? 10.876 -6.919 29.173 1.00 93.94 335 GLY A CA 1
ATOM 2656 C C . GLY A 1 335 ? 10.956 -7.555 27.784 1.00 93.94 335 GLY A C 1
ATOM 2657 O O . GLY A 1 335 ? 12.026 -7.961 27.326 1.00 93.94 335 GLY A O 1
ATOM 2658 N N . LYS A 1 336 ? 9.805 -7.651 27.119 1.00 95.88 336 LYS A N 1
ATOM 2659 C CA . LYS A 1 336 ? 9.647 -8.103 25.731 1.00 95.88 336 LYS A CA 1
ATOM 2660 C C . LYS A 1 336 ? 8.771 -7.126 24.966 1.00 95.88 336 LYS A C 1
ATOM 2662 O O . LYS A 1 336 ? 7.992 -6.401 25.575 1.00 95.88 336 LYS A O 1
ATOM 2667 N N . TRP A 1 337 ? 8.838 -7.136 23.641 1.00 96.62 337 TRP A N 1
ATOM 2668 C CA . TRP A 1 337 ? 7.972 -6.281 22.826 1.00 96.62 337 TRP A CA 1
ATOM 2669 C C . TRP A 1 337 ? 7.289 -7.026 21.682 1.00 96.62 337 TRP A C 1
ATOM 2671 O O . TRP A 1 337 ? 7.749 -8.087 21.269 1.00 96.62 337 TRP A O 1
ATOM 2681 N N . LEU A 1 338 ? 6.190 -6.483 21.163 1.00 96.50 338 LEU A N 1
ATOM 2682 C CA . LEU A 1 338 ? 5.530 -7.004 19.966 1.00 96.50 338 LEU A CA 1
ATOM 2683 C C . LEU A 1 338 ? 4.866 -5.864 19.173 1.00 96.50 338 LEU A C 1
ATOM 2685 O O . LEU A 1 338 ? 4.238 -4.997 19.789 1.00 96.50 338 LEU A O 1
ATOM 2689 N N . PRO A 1 339 ? 4.939 -5.862 17.827 1.00 96.81 339 PRO A N 1
ATOM 2690 C CA . PRO A 1 339 ? 4.096 -4.997 17.011 1.00 96.81 339 PRO A CA 1
ATOM 2691 C C . PRO A 1 339 ? 2.608 -5.274 17.260 1.00 96.81 339 PRO A C 1
ATOM 2693 O O . PRO A 1 339 ? 2.155 -6.419 17.254 1.00 96.81 339 PRO A O 1
ATOM 2696 N N . LEU A 1 340 ? 1.826 -4.218 17.467 1.00 96.81 340 LEU A N 1
ATOM 2697 C CA . LEU A 1 340 ? 0.436 -4.308 17.911 1.00 96.81 340 LEU A CA 1
ATOM 2698 C C . LEU A 1 340 ? -0.440 -5.130 16.948 1.00 96.81 340 LEU A C 1
ATOM 2700 O O . LEU A 1 340 ? -1.287 -5.901 17.393 1.00 96.81 340 LEU A O 1
ATOM 2704 N N . LEU A 1 341 ? -0.209 -5.016 15.637 1.00 95.81 341 LEU A N 1
ATOM 2705 C CA . LEU A 1 341 ? -1.004 -5.711 14.615 1.00 95.81 341 LEU A CA 1
ATOM 2706 C C . LEU A 1 341 ? -0.600 -7.182 14.428 1.00 95.81 341 LEU A C 1
ATOM 2708 O O . LEU A 1 341 ? -1.292 -7.908 13.720 1.00 95.81 341 LEU A O 1
ATOM 2712 N N . SER A 1 342 ? 0.463 -7.649 15.089 1.00 95.62 342 SER A N 1
ATOM 2713 C CA . SER A 1 342 ? 0.795 -9.079 15.159 1.00 95.62 342 SER A CA 1
ATOM 2714 C C . SER A 1 342 ? -0.038 -9.825 16.208 1.00 95.62 342 SER A C 1
ATOM 2716 O O . SER A 1 342 ? -0.094 -11.054 16.186 1.00 95.62 342 SER A O 1
ATOM 2718 N N . LEU A 1 343 ? -0.691 -9.114 17.139 1.00 94.81 343 LEU A N 1
ATOM 2719 C CA . LEU A 1 343 ? -1.424 -9.733 18.249 1.00 94.81 343 LEU A CA 1
ATOM 2720 C C . LEU A 1 343 ? -2.501 -10.732 17.821 1.00 94.81 343 LEU A C 1
ATOM 2722 O O . LEU A 1 343 ? -2.535 -11.807 18.419 1.00 94.81 343 LEU A O 1
ATOM 2726 N N . PRO A 1 344 ? -3.365 -10.450 16.825 1.00 94.50 344 PRO A N 1
ATOM 2727 C CA . PRO A 1 344 ? -4.435 -11.382 16.482 1.00 94.50 344 PRO A CA 1
ATOM 2728 C C . PRO A 1 344 ? -3.954 -12.780 16.105 1.00 94.50 344 PRO A C 1
ATOM 2730 O O . PRO A 1 344 ? -4.631 -13.750 16.435 1.00 94.50 344 PRO A O 1
ATOM 2733 N N . GLY A 1 345 ? -2.778 -12.889 15.478 1.00 94.12 345 GLY A N 1
ATOM 2734 C CA . GLY A 1 345 ? -2.168 -14.176 15.151 1.00 94.12 345 GLY A CA 1
ATOM 2735 C C . GLY A 1 345 ? -1.803 -14.981 16.394 1.00 94.12 345 GLY A C 1
ATOM 2736 O O . GLY A 1 345 ? -2.152 -16.152 16.497 1.00 94.12 345 GLY A O 1
ATOM 2737 N N . TYR A 1 346 ? -1.167 -14.341 17.378 1.00 92.69 346 TYR A N 1
ATOM 2738 C CA . TYR A 1 346 ? -0.787 -14.992 18.638 1.00 92.69 346 TYR A CA 1
ATOM 2739 C C . TYR A 1 346 ? -1.973 -15.282 19.555 1.00 92.69 346 TYR A C 1
ATOM 2741 O O . TYR A 1 346 ? -1.943 -16.234 20.330 1.00 92.69 346 TYR A O 1
ATOM 2749 N N . LEU A 1 347 ? -3.017 -14.464 19.465 1.00 92.19 347 LEU A N 1
ATOM 2750 C CA . LEU A 1 347 ? -4.242 -14.614 20.239 1.00 92.19 347 LEU A CA 1
ATOM 2751 C C . LEU A 1 347 ? -5.285 -15.506 19.555 1.00 92.19 347 LEU A C 1
ATOM 2753 O O . LEU A 1 347 ? -6.336 -15.764 20.141 1.00 92.19 347 LEU A O 1
ATOM 2757 N N . ASN A 1 348 ? -4.992 -15.991 18.344 1.00 91.62 348 ASN A N 1
ATOM 2758 C CA . ASN A 1 348 ? -5.873 -16.850 17.559 1.00 91.62 348 ASN A CA 1
ATOM 2759 C C . ASN A 1 348 ? -7.293 -16.256 17.427 1.00 91.62 348 ASN A C 1
ATOM 2761 O O . ASN A 1 348 ? -8.306 -16.900 17.725 1.00 91.62 348 ASN A O 1
ATOM 2765 N N . VAL A 1 349 ? -7.339 -14.979 17.035 1.00 91.62 349 VAL A N 1
ATOM 2766 C CA . VAL A 1 349 ? -8.584 -14.224 16.846 1.00 91.62 349 VAL A CA 1
ATOM 2767 C C . VAL A 1 349 ? -9.269 -14.665 15.556 1.00 91.62 349 VAL A C 1
ATOM 2769 O O . VAL A 1 349 ? -8.646 -14.687 14.493 1.00 91.62 349 VAL A O 1
ATOM 2772 N N . ARG A 1 350 ? -10.566 -14.965 15.661 1.00 91.06 350 ARG A N 1
ATOM 2773 C CA . ARG A 1 350 ? -11.457 -15.405 14.571 1.00 91.06 350 ARG A CA 1
ATOM 2774 C C . ARG A 1 350 ? -12.921 -15.104 14.936 1.00 91.06 350 ARG A C 1
ATOM 2776 O O . ARG A 1 350 ? -13.169 -14.801 16.102 1.00 91.06 350 ARG A O 1
ATOM 2783 N N . PRO A 1 351 ? -13.894 -15.176 14.011 1.00 90.38 351 PRO A N 1
ATOM 2784 C CA . PRO A 1 351 ? -15.302 -14.905 14.315 1.00 90.38 351 PRO A CA 1
ATOM 2785 C C . PRO A 1 351 ? -15.858 -15.728 15.487 1.00 90.38 351 PRO A C 1
ATOM 2787 O O . PRO A 1 351 ? -16.633 -15.213 16.285 1.00 90.38 351 PRO A O 1
ATOM 2790 N N . GLU A 1 352 ? -15.400 -16.970 15.651 1.00 90.44 352 GLU A N 1
ATOM 2791 C CA . GLU A 1 352 ? -15.800 -17.866 16.746 1.00 90.44 352 GLU A CA 1
ATOM 2792 C C . GLU A 1 352 ? -15.066 -17.563 18.066 1.00 90.44 352 GLU A C 1
ATOM 2794 O O . GLU A 1 352 ? -15.381 -18.138 19.104 1.00 90.44 352 GLU A O 1
ATOM 2799 N N . ASN A 1 353 ? -14.050 -16.696 18.028 1.00 88.88 353 ASN A N 1
ATOM 2800 C CA . ASN A 1 353 ? -13.236 -16.276 19.165 1.00 88.88 353 ASN A CA 1
ATOM 2801 C C . ASN A 1 353 ? -12.810 -14.798 19.011 1.00 88.88 353 ASN A C 1
ATOM 2803 O O . ASN A 1 353 ? -11.635 -14.513 18.745 1.00 88.88 353 ASN A O 1
ATOM 2807 N N . PRO A 1 354 ? -13.746 -13.837 19.132 1.00 85.56 354 PRO A N 1
ATOM 2808 C CA . PRO A 1 354 ? -13.452 -12.421 18.903 1.00 85.56 354 PRO A CA 1
ATOM 2809 C C . PRO A 1 354 ? -12.590 -11.789 20.011 1.00 85.56 354 PRO A C 1
ATOM 2811 O O . PRO A 1 354 ? -11.995 -10.734 19.787 1.00 85.56 354 PRO A O 1
ATOM 2814 N N . LEU A 1 355 ? -12.505 -12.430 21.188 1.00 89.44 355 LEU A N 1
ATOM 2815 C CA . LEU A 1 355 ? -11.869 -11.994 22.449 1.00 89.44 355 LEU A CA 1
ATOM 2816 C C . LEU A 1 355 ? -12.422 -10.708 23.076 1.00 89.44 355 LEU A C 1
ATOM 2818 O O . LEU A 1 355 ? -12.485 -10.611 24.298 1.00 89.44 355 LEU A O 1
ATOM 2822 N N . VAL A 1 356 ? -12.793 -9.722 22.261 1.00 89.06 356 VAL A N 1
ATOM 2823 C CA . VAL A 1 356 ? -13.331 -8.430 22.687 1.00 89.06 356 VAL A CA 1
ATOM 2824 C C . VAL A 1 356 ? -14.520 -8.082 21.801 1.00 89.06 356 VAL A C 1
ATOM 2826 O O . VAL A 1 356 ? -14.356 -7.772 20.623 1.00 89.06 356 VAL A O 1
ATOM 2829 N N . ASP A 1 357 ? -15.708 -8.131 22.389 1.00 85.31 357 ASP A N 1
ATOM 2830 C CA . ASP A 1 357 ? -17.007 -7.877 21.754 1.00 85.31 357 ASP A CA 1
ATOM 2831 C C . ASP A 1 357 ? -17.767 -6.703 22.400 1.00 85.31 357 ASP A C 1
ATOM 2833 O O . ASP A 1 357 ? -18.859 -6.339 21.963 1.00 85.31 357 ASP A O 1
ATOM 2837 N N . THR A 1 358 ? -17.176 -6.073 23.418 1.00 90.88 358 THR A N 1
ATOM 2838 C CA . THR A 1 358 ? -17.747 -4.934 24.141 1.00 90.88 358 THR A CA 1
ATOM 2839 C C . THR A 1 358 ? -16.968 -3.639 23.882 1.00 90.88 358 THR A C 1
ATOM 2841 O O . THR A 1 358 ? -15.775 -3.675 23.560 1.00 90.88 358 THR A O 1
ATOM 2844 N N . PRO A 1 359 ? -17.616 -2.466 24.032 1.00 95.94 359 PRO A N 1
ATOM 2845 C CA . PRO A 1 359 ? -16.944 -1.176 23.900 1.00 95.94 359 PRO A CA 1
ATOM 2846 C C . PRO A 1 359 ? -15.787 -1.025 24.894 1.00 95.94 359 PRO A C 1
ATOM 2848 O O . PRO A 1 359 ? -15.949 -1.233 26.097 1.00 95.94 359 PRO A O 1
ATOM 2851 N N . TYR A 1 360 ? -14.622 -0.617 24.395 1.00 96.25 360 TYR A N 1
ATOM 2852 C CA . TYR A 1 360 ? -13.387 -0.475 25.179 1.00 96.25 360 TYR A CA 1
ATOM 2853 C C . TYR A 1 360 ? -12.866 0.965 25.222 1.00 96.25 360 TYR A C 1
ATOM 2855 O O . TYR A 1 360 ? -11.964 1.263 26.003 1.00 96.25 360 TYR A O 1
ATOM 2863 N N . ILE A 1 361 ? -13.432 1.864 24.412 1.00 97.75 361 ILE A N 1
ATOM 2864 C CA . ILE A 1 361 ? -13.116 3.293 24.439 1.00 97.75 361 ILE A CA 1
ATOM 2865 C C . ILE A 1 361 ? -14.102 3.994 25.370 1.00 97.75 361 ILE A C 1
ATOM 2867 O O . ILE A 1 361 ? -15.314 3.801 25.274 1.00 97.75 361 ILE A O 1
ATOM 2871 N N . LYS A 1 362 ? -13.584 4.825 26.277 1.00 96.88 362 LYS A N 1
ATOM 2872 C CA . LYS A 1 362 ? -14.384 5.600 27.231 1.00 96.88 362 LYS A CA 1
ATOM 2873 C C . LYS A 1 362 ? -14.098 7.084 27.083 1.00 96.88 362 LYS A C 1
ATOM 2875 O O . LYS A 1 362 ? -12.986 7.498 26.768 1.00 96.88 362 LYS A O 1
ATOM 2880 N N . VAL A 1 363 ? -15.124 7.878 27.366 1.00 96.50 363 VAL A N 1
ATOM 2881 C CA . VAL A 1 363 ? -15.094 9.339 27.277 1.00 96.50 363 VAL A CA 1
ATOM 2882 C C . VAL A 1 363 ? -15.604 9.924 28.596 1.00 96.50 363 VAL A C 1
ATOM 2884 O O . VAL A 1 363 ? -16.566 9.389 29.160 1.00 96.50 363 VAL A O 1
ATOM 2887 N N . PRO A 1 364 ? -15.009 11.015 29.113 1.00 96.06 364 PRO A N 1
ATOM 2888 C CA . PRO A 1 364 ? -15.531 11.700 30.289 1.00 96.06 364 PRO A CA 1
ATOM 2889 C C . PRO A 1 364 ? -16.993 12.129 30.098 1.00 96.06 364 PRO A C 1
ATOM 2891 O O . PRO A 1 364 ? -17.329 12.800 29.122 1.00 96.06 364 PRO A O 1
ATOM 2894 N N . LYS A 1 365 ? -17.864 11.806 31.065 1.00 96.62 365 LYS A N 1
ATOM 2895 C CA . LYS A 1 365 ? -19.299 12.162 31.014 1.00 96.62 365 LYS A CA 1
ATOM 2896 C C . LYS A 1 365 ? -19.532 13.659 30.809 1.00 96.62 365 LYS A C 1
ATOM 2898 O O . LYS A 1 365 ? -20.456 14.040 30.098 1.00 96.62 365 LYS A O 1
ATOM 2903 N N . GLN A 1 366 ? -18.678 14.489 31.405 1.00 97.62 366 GLN A N 1
ATOM 2904 C CA . GLN A 1 366 ? -18.731 15.938 31.250 1.00 97.62 366 GLN A CA 1
ATOM 2905 C C . GLN A 1 366 ? -18.584 16.358 29.781 1.00 97.62 366 GLN A C 1
ATOM 2907 O O . GLN A 1 366 ? -19.389 17.145 29.301 1.00 97.62 366 GLN A O 1
ATOM 2912 N N . LYS A 1 367 ? -17.636 15.770 29.041 1.00 97.44 367 LYS A N 1
ATOM 2913 C CA . LYS A 1 367 ? -17.422 16.068 27.617 1.00 97.44 367 LYS A CA 1
ATOM 2914 C C . LYS A 1 367 ? -18.612 15.674 26.754 1.00 97.44 367 LYS A C 1
ATOM 2916 O O . LYS A 1 367 ? -19.015 16.426 25.872 1.00 97.44 367 LYS A O 1
ATOM 2921 N N . ILE A 1 368 ? -19.225 14.530 27.050 1.00 98.00 368 ILE A N 1
ATOM 2922 C CA . ILE A 1 368 ? -20.454 14.102 26.371 1.00 98.00 368 ILE A CA 1
ATOM 2923 C C . ILE A 1 368 ? -21.567 15.135 26.601 1.00 98.00 368 ILE A C 1
ATOM 2925 O O . ILE A 1 368 ? -22.258 15.500 25.654 1.00 98.00 368 ILE A O 1
ATOM 2929 N N . LEU A 1 369 ? -21.724 15.628 27.835 1.00 98.25 369 LEU A N 1
ATOM 2930 C CA . LEU A 1 369 ? -22.747 16.615 28.183 1.00 98.25 369 LEU A CA 1
ATOM 2931 C C . LEU A 1 369 ? -22.485 17.993 27.558 1.00 98.25 369 LEU A C 1
ATOM 2933 O O . LEU A 1 369 ? -23.429 18.615 27.081 1.00 98.25 369 LEU A O 1
ATOM 2937 N N . GLU A 1 370 ? -21.229 18.445 27.516 1.00 97.94 370 GLU A N 1
ATOM 2938 C CA . GLU A 1 370 ? -20.823 19.687 26.838 1.00 97.94 370 GLU A CA 1
ATOM 2939 C C . GLU A 1 370 ? -21.241 19.659 25.359 1.00 97.94 370 GLU A C 1
ATOM 2941 O O . GLU A 1 370 ? -21.895 20.584 24.875 1.00 97.94 370 GLU A O 1
ATOM 2946 N N . TRP A 1 371 ? -20.958 18.562 24.648 1.00 97.81 371 TRP A N 1
ATOM 2947 C CA . TRP A 1 371 ? -21.391 18.399 23.257 1.00 97.81 371 TRP A CA 1
ATOM 2948 C C . TRP A 1 371 ? -22.899 18.265 23.109 1.00 97.81 371 TRP A C 1
ATOM 2950 O O . TRP A 1 371 ? -23.473 18.858 22.197 1.00 97.81 371 TRP A O 1
ATOM 2960 N N . LYS A 1 372 ? -23.560 17.563 24.032 1.00 97.44 372 LYS A N 1
ATOM 2961 C CA . LYS A 1 372 ? -25.021 17.472 24.053 1.00 97.44 372 LYS A CA 1
ATOM 2962 C C . LYS A 1 372 ? -25.671 18.851 24.154 1.00 97.44 372 LYS A C 1
ATOM 2964 O O . LYS A 1 372 ? -26.659 19.108 23.479 1.00 97.44 372 LYS A O 1
ATOM 2969 N N . GLN A 1 373 ? -25.117 19.739 24.981 1.00 97.31 373 GLN A N 1
ATOM 2970 C CA . GLN A 1 373 ? -25.598 21.115 25.126 1.00 97.31 373 GLN A CA 1
ATOM 2971 C C . GLN A 1 373 ? -25.365 21.931 23.853 1.00 97.31 373 GLN A C 1
ATOM 2973 O O . GLN A 1 373 ? -26.278 22.615 23.398 1.00 97.31 373 GLN A O 1
ATOM 2978 N N . LYS A 1 374 ? -24.183 21.824 23.236 1.00 96.69 374 LYS A N 1
ATOM 2979 C CA . LYS A 1 374 ? -23.876 22.518 21.971 1.00 96.69 374 LYS A CA 1
ATOM 2980 C C . LYS A 1 374 ? -24.769 22.074 20.815 1.00 96.69 374 LYS A C 1
ATOM 2982 O O . LYS A 1 374 ? -25.125 22.887 19.971 1.00 96.69 374 LYS A O 1
ATOM 2987 N N . LEU A 1 375 ? -25.136 20.796 20.790 1.00 96.94 375 LEU A N 1
ATOM 2988 C CA . LEU A 1 375 ? -25.997 20.204 19.769 1.00 96.94 375 LEU A CA 1
ATOM 2989 C C . LEU A 1 375 ? -27.491 20.291 20.121 1.00 96.94 375 LEU A C 1
ATOM 2991 O O . LEU A 1 375 ? -28.323 19.865 19.331 1.00 96.94 375 LEU A O 1
ATOM 2995 N N . ALA A 1 376 ? -27.865 20.874 21.267 1.00 94.19 376 ALA A N 1
ATOM 2996 C CA . ALA A 1 376 ? -29.253 20.900 21.741 1.00 94.19 376 ALA A CA 1
ATOM 2997 C C . ALA A 1 376 ? -30.214 21.698 20.839 1.00 94.19 376 ALA A C 1
ATOM 2999 O O . ALA A 1 376 ? -31.429 21.520 20.926 1.00 94.19 376 ALA A O 1
ATOM 3000 N N . ALA A 1 377 ? -29.687 22.585 19.988 1.00 91.31 377 ALA A N 1
ATOM 3001 C CA . ALA A 1 377 ? -30.479 23.314 18.999 1.00 91.31 377 ALA A CA 1
ATOM 3002 C C . ALA A 1 377 ? -30.965 22.414 17.844 1.00 91.31 377 ALA A C 1
ATOM 3004 O O . ALA A 1 377 ? -31.956 22.741 17.185 1.00 91.31 377 ALA A O 1
ATOM 3005 N N . GLU A 1 378 ? -30.300 21.280 17.612 1.00 93.88 378 GLU A N 1
ATOM 3006 C CA . GLU A 1 378 ? -30.650 20.326 16.566 1.00 93.88 378 GLU A CA 1
ATOM 3007 C C . GLU A 1 378 ? -31.873 19.505 16.990 1.00 93.88 378 GLU A C 1
ATOM 3009 O O . GLU A 1 378 ? -31.851 18.753 17.961 1.00 93.88 378 GLU A O 1
ATOM 3014 N N . LYS A 1 379 ? -32.975 19.650 16.247 1.00 91.19 379 LYS A N 1
ATOM 3015 C CA . LYS A 1 379 ? -34.244 18.944 16.522 1.00 91.19 379 LYS A CA 1
ATOM 3016 C C . LYS A 1 379 ? -34.395 17.634 15.748 1.00 91.19 379 LYS A C 1
ATOM 3018 O O . LYS A 1 379 ? -35.401 16.944 15.895 1.00 91.19 379 LYS A O 1
ATOM 3023 N N . ARG A 1 380 ? -33.446 17.344 14.862 1.00 93.81 380 ARG A N 1
ATOM 3024 C CA . ARG A 1 380 ? -33.436 16.183 13.969 1.00 93.81 380 ARG A CA 1
ATOM 3025 C C . ARG A 1 380 ? -32.388 15.186 14.456 1.00 93.81 380 ARG A C 1
ATOM 3027 O O . ARG A 1 380 ? -31.432 15.614 15.100 1.00 93.81 380 ARG A O 1
ATOM 3034 N N . PRO A 1 381 ? -32.521 13.897 14.103 1.00 95.94 381 PRO A N 1
ATOM 3035 C CA . PRO A 1 381 ? -31.438 12.948 14.300 1.00 95.94 381 PRO A CA 1
ATOM 3036 C C . PRO A 1 381 ? -30.147 13.452 13.646 1.00 95.94 381 PRO A C 1
ATOM 3038 O O . PRO A 1 381 ? -30.191 14.013 12.545 1.00 95.94 381 PRO A O 1
ATOM 3041 N N . ILE A 1 382 ? -29.017 13.258 14.320 1.00 98.00 382 ILE A N 1
ATOM 3042 C CA . ILE A 1 382 ? -27.702 13.734 13.889 1.00 98.00 382 ILE A CA 1
ATOM 3043 C C . ILE A 1 382 ? -26.905 12.558 13.330 1.00 98.00 382 ILE A C 1
ATOM 3045 O O . ILE A 1 382 ? -26.596 11.607 14.045 1.00 98.00 382 ILE A O 1
ATOM 3049 N N . ILE A 1 383 ? -26.511 12.630 12.062 1.00 97.81 383 ILE A N 1
ATOM 3050 C CA . ILE A 1 383 ? -25.615 11.644 11.450 1.00 97.81 383 ILE A CA 1
ATOM 3051 C C . ILE A 1 383 ? -24.202 12.221 11.372 1.00 97.81 383 ILE A C 1
ATOM 3053 O O . ILE A 1 383 ? -23.975 13.245 10.728 1.00 97.81 383 ILE A O 1
ATOM 3057 N N . GLY A 1 384 ? -23.244 11.543 12.004 1.00 97.88 384 GLY A N 1
ATOM 3058 C CA . GLY A 1 384 ? -21.824 11.853 11.875 1.00 97.88 384 GLY A CA 1
ATOM 3059 C C . GLY A 1 384 ? -21.253 11.253 10.593 1.00 97.88 384 GLY A C 1
ATOM 3060 O O . GLY A 1 384 ? -21.427 10.057 10.361 1.00 97.88 384 GLY A O 1
ATOM 3061 N N . ILE A 1 385 ? -20.564 12.044 9.767 1.00 97.12 385 ILE A N 1
ATOM 3062 C CA . ILE A 1 385 ? -19.999 11.575 8.492 1.00 97.12 385 ILE A CA 1
ATOM 3063 C C . ILE A 1 385 ? -18.489 11.804 8.365 1.00 97.12 385 ILE A C 1
ATOM 3065 O O . ILE A 1 385 ? -17.958 12.833 8.785 1.00 97.12 385 ILE A O 1
ATOM 3069 N N . ASN A 1 386 ? -17.801 10.847 7.743 1.00 95.88 386 ASN A N 1
ATOM 3070 C CA . ASN A 1 386 ? -16.393 10.923 7.338 1.00 95.88 386 ASN A CA 1
ATOM 3071 C C . ASN A 1 386 ? -16.228 10.172 6.006 1.00 95.88 386 ASN A C 1
ATOM 3073 O O . ASN A 1 386 ? -16.636 9.025 5.896 1.00 95.88 386 ASN A O 1
ATOM 3077 N N . TRP A 1 387 ? -15.693 10.802 4.966 1.00 93.81 387 TRP A N 1
ATOM 3078 C CA . TRP A 1 387 ? -15.845 10.285 3.595 1.00 93.81 387 TRP A CA 1
ATOM 3079 C C . TRP A 1 387 ? -14.539 10.101 2.840 1.00 93.81 387 TRP A C 1
ATOM 3081 O O . TRP A 1 387 ? -14.548 9.466 1.788 1.00 93.81 387 TRP A O 1
ATOM 3091 N N . GLN A 1 388 ? -13.436 10.666 3.328 1.00 91.69 388 GLN A N 1
ATOM 3092 C CA . GLN A 1 388 ? -12.179 10.647 2.597 1.00 91.69 388 GLN A CA 1
ATOM 3093 C C . GLN A 1 388 ? -10.989 10.336 3.500 1.00 91.69 388 GLN A C 1
ATOM 3095 O O . GLN A 1 388 ? -10.756 10.982 4.524 1.00 91.69 388 GLN A O 1
ATOM 3100 N N . GLY A 1 389 ? -10.200 9.347 3.081 1.00 87.94 389 GLY A N 1
ATOM 3101 C CA . GLY A 1 389 ? -8.891 9.049 3.651 1.00 87.94 389 GLY A CA 1
ATOM 3102 C C . GLY A 1 389 ? -7.766 9.834 2.968 1.00 87.94 389 GLY A C 1
ATOM 3103 O O . GLY A 1 389 ? -7.984 10.732 2.161 1.00 87.94 389 GLY A O 1
ATOM 3104 N N . ASN A 1 390 ? -6.514 9.468 3.249 1.00 85.75 390 ASN A N 1
ATOM 3105 C CA . ASN A 1 390 ? -5.363 10.030 2.535 1.00 85.75 390 ASN A CA 1
ATOM 3106 C C . ASN A 1 390 ? -5.396 9.632 1.035 1.00 85.75 390 ASN A C 1
ATOM 3108 O O . ASN A 1 390 ? -5.286 8.435 0.745 1.00 85.75 390 ASN A O 1
ATOM 3112 N N . PRO A 1 391 ? -5.488 10.582 0.084 1.00 81.19 391 PRO A N 1
ATOM 3113 C CA . PRO A 1 391 ? -5.551 10.281 -1.346 1.00 81.19 391 PRO A CA 1
ATOM 3114 C C . PRO A 1 391 ? -4.268 9.642 -1.897 1.00 81.19 391 PRO A C 1
ATOM 3116 O O . PRO A 1 391 ? -4.307 8.959 -2.915 1.00 81.19 391 PRO A O 1
ATOM 3119 N N . GLN A 1 392 ? -3.126 9.769 -1.215 1.00 77.31 392 GLN A N 1
ATOM 3120 C CA . GLN A 1 392 ? -1.898 9.077 -1.628 1.00 77.31 392 GLN A CA 1
ATOM 3121 C C . GLN A 1 392 ? -2.032 7.549 -1.555 1.00 77.31 392 GLN A C 1
ATOM 3123 O O . GLN A 1 392 ? -1.375 6.838 -2.311 1.00 77.31 392 GLN A O 1
ATOM 3128 N N . ILE A 1 393 ? -2.903 7.046 -0.678 1.00 71.62 393 ILE A N 1
ATOM 3129 C CA . ILE A 1 393 ? -3.147 5.611 -0.504 1.00 71.62 393 ILE A CA 1
ATOM 3130 C C . ILE A 1 393 ? -4.206 5.104 -1.511 1.00 71.62 393 ILE A C 1
ATOM 3132 O O . ILE A 1 393 ? -4.156 3.936 -1.892 1.00 71.62 393 ILE A O 1
ATOM 3136 N N . GLU A 1 394 ? -5.095 5.973 -2.017 1.00 66.31 394 GLU A N 1
ATOM 3137 C CA . GLU A 1 394 ? -6.081 5.647 -3.076 1.00 66.31 394 GLU A CA 1
ATOM 3138 C C . GLU A 1 394 ? -5.416 5.234 -4.395 1.00 66.31 394 GLU A C 1
ATOM 3140 O O . GLU A 1 394 ? -5.953 4.428 -5.142 1.00 66.31 394 GLU A O 1
ATOM 3145 N N . ASN A 1 395 ? -4.207 5.730 -4.677 1.00 55.56 395 ASN A N 1
ATOM 3146 C CA . ASN A 1 395 ? -3.467 5.431 -5.911 1.00 55.56 395 ASN A CA 1
ATOM 3147 C C . ASN A 1 395 ? -2.877 4.005 -5.965 1.00 55.56 395 ASN A C 1
ATOM 3149 O O . ASN A 1 395 ? -2.028 3.712 -6.811 1.00 55.56 395 ASN A O 1
ATOM 3153 N N . THR A 1 396 ? -3.283 3.126 -5.047 1.00 60.09 396 THR A N 1
ATOM 3154 C CA . THR A 1 396 ? -2.777 1.756 -4.900 1.00 60.09 396 THR A CA 1
ATOM 3155 C C . THR A 1 396 ? -3.893 0.729 -5.139 1.00 60.09 396 THR A C 1
ATOM 3157 O O . THR A 1 396 ? -4.871 1.001 -5.828 1.00 60.09 396 THR A O 1
ATOM 3160 N N . ASN A 1 397 ? -3.769 -0.477 -4.581 1.00 55.72 397 ASN A N 1
ATOM 3161 C CA . ASN A 1 397 ? -4.833 -1.484 -4.616 1.00 55.72 397 ASN A CA 1
ATOM 3162 C C . ASN A 1 397 ? -6.031 -1.139 -3.708 1.00 55.72 397 ASN A C 1
ATOM 3164 O O . ASN A 1 397 ? -6.980 -1.908 -3.678 1.00 55.72 397 ASN A O 1
ATOM 3168 N N . LEU A 1 398 ? -5.979 -0.014 -2.985 1.00 62.75 398 LEU A N 1
ATOM 3169 C CA . LEU A 1 398 ? -7.027 0.481 -2.084 1.00 62.75 398 LEU A CA 1
ATOM 3170 C C . LEU A 1 398 ? -7.888 1.586 -2.726 1.00 62.75 398 LEU A C 1
ATOM 3172 O O . LEU A 1 398 ? -8.446 2.418 -2.015 1.00 62.75 398 LEU A O 1
ATOM 3176 N N . ALA A 1 399 ? -7.933 1.643 -4.059 1.00 64.25 399 ALA A N 1
ATOM 3177 C CA . ALA A 1 399 ? -8.731 2.617 -4.794 1.00 64.25 399 ALA A CA 1
ATOM 3178 C C . ALA A 1 399 ? -10.229 2.412 -4.526 1.00 64.25 399 ALA A C 1
ATOM 3180 O O . ALA A 1 399 ? -10.725 1.294 -4.648 1.00 64.25 399 ALA A O 1
ATOM 3181 N N . GLY A 1 400 ? -10.940 3.498 -4.219 1.00 71.62 400 GLY A N 1
ATOM 3182 C CA . GLY A 1 400 ? -12.386 3.486 -3.991 1.00 71.62 400 GLY A CA 1
ATOM 3183 C C . GLY A 1 400 ? -12.793 3.524 -2.519 1.00 71.62 400 GLY A C 1
ATOM 3184 O O . GLY A 1 400 ? -13.987 3.461 -2.237 1.00 71.62 400 GLY A O 1
ATOM 3185 N N . ARG A 1 401 ? -11.844 3.671 -1.578 1.00 78.44 401 ARG A N 1
ATOM 3186 C CA . ARG A 1 401 ? -12.178 3.770 -0.143 1.00 78.44 401 ARG A CA 1
ATOM 3187 C C . ARG A 1 401 ? -12.736 5.139 0.261 1.00 78.44 401 ARG A C 1
ATOM 3189 O O . ARG A 1 401 ? -13.322 5.267 1.333 1.00 78.44 401 ARG A O 1
ATOM 3196 N N . SER A 1 402 ? -12.527 6.160 -0.573 1.00 87.88 402 SER A N 1
ATOM 3197 C CA . SER A 1 402 ? -13.032 7.523 -0.378 1.00 87.88 402 SER A CA 1
ATOM 3198 C C . SER A 1 402 ? -14.176 7.842 -1.339 1.00 87.88 402 SER A C 1
ATOM 3200 O O . SER A 1 402 ? -14.174 7.415 -2.492 1.00 87.88 402 SER A O 1
ATOM 3202 N N . LEU A 1 403 ? -15.118 8.666 -0.885 1.00 87.56 403 LEU A N 1
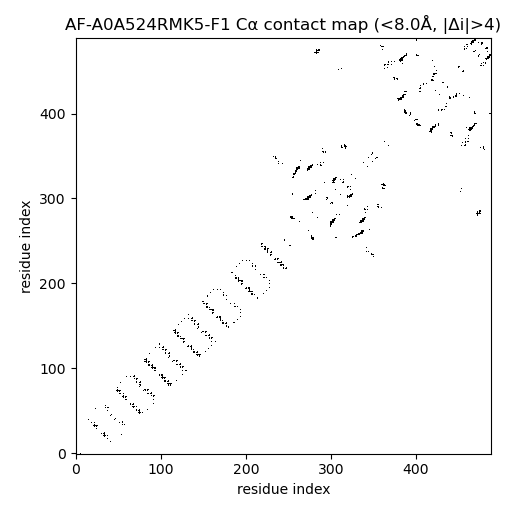ATOM 3203 C CA . LEU A 1 403 ? -16.231 9.186 -1.678 1.00 87.56 403 LEU A CA 1
ATOM 3204 C C . LEU A 1 403 ? -16.149 10.709 -1.793 1.00 87.56 403 LEU A C 1
ATOM 3206 O O . LEU A 1 403 ? -15.586 11.383 -0.935 1.00 87.56 403 LEU A O 1
ATOM 3210 N N . LEU A 1 404 ? -16.767 11.271 -2.831 1.00 91.00 404 LEU A N 1
ATOM 3211 C CA . LEU A 1 404 ? -17.065 12.703 -2.850 1.00 91.00 404 LEU A CA 1
ATOM 3212 C C . LEU A 1 404 ? -18.161 13.004 -1.823 1.00 91.00 404 LEU A C 1
ATOM 3214 O O . LEU A 1 404 ? -19.144 12.269 -1.738 1.00 91.00 404 LEU A O 1
ATOM 3218 N N . LEU A 1 405 ? -18.051 14.118 -1.100 1.00 94.38 405 LEU A N 1
ATOM 3219 C CA . LEU A 1 405 ? -19.031 14.529 -0.091 1.00 94.38 405 LEU A CA 1
ATOM 3220 C C . LEU A 1 405 ? -20.450 14.636 -0.678 1.00 94.38 405 LEU A C 1
ATOM 3222 O O . LEU A 1 405 ? -21.425 14.218 -0.058 1.00 94.38 405 LEU A O 1
ATOM 3226 N N . ASN A 1 406 ? -20.577 15.113 -1.920 1.00 94.44 406 ASN A N 1
ATOM 3227 C CA . ASN A 1 406 ? -21.870 15.207 -2.605 1.00 94.44 406 ASN A CA 1
ATOM 3228 C C . ASN A 1 406 ? -22.522 13.842 -2.912 1.00 94.44 406 ASN A C 1
ATOM 3230 O O . ASN A 1 406 ? -23.712 13.810 -3.226 1.00 94.44 406 ASN A O 1
ATOM 3234 N N . ALA A 1 407 ? -21.821 12.713 -2.762 1.00 92.38 407 ALA A N 1
ATOM 3235 C CA . ALA A 1 407 ? -22.433 11.387 -2.867 1.00 92.38 407 ALA A CA 1
ATOM 3236 C C . ALA A 1 407 ? -23.489 11.133 -1.770 1.00 92.38 407 ALA A C 1
ATOM 3238 O O . ALA A 1 407 ? -24.399 10.332 -1.970 1.00 92.38 407 ALA A O 1
ATOM 3239 N N . PHE A 1 408 ? -23.421 11.847 -0.640 1.00 92.88 408 PHE A N 1
ATOM 3240 C CA . PHE A 1 408 ? -24.381 11.714 0.462 1.00 92.88 408 PHE A CA 1
ATOM 3241 C C . PHE A 1 408 ? -25.710 12.453 0.222 1.00 92.88 408 PHE A C 1
ATOM 3243 O O . PHE A 1 408 ? -26.687 12.194 0.930 1.00 92.88 408 PHE A O 1
ATOM 3250 N N . THR A 1 409 ? -25.780 13.330 -0.788 1.00 93.62 409 THR A N 1
ATOM 3251 C CA . THR A 1 409 ? -26.947 14.188 -1.076 1.00 93.62 409 THR A CA 1
ATOM 3252 C C . THR A 1 409 ? -28.275 13.424 -1.107 1.00 93.62 409 THR A C 1
ATOM 3254 O O . THR A 1 409 ? -29.208 13.839 -0.415 1.00 93.62 409 THR A O 1
ATOM 3257 N N . PRO A 1 410 ? -28.403 12.284 -1.824 1.00 91.94 410 PRO A N 1
ATOM 3258 C CA . PRO A 1 410 ? -29.686 11.589 -1.919 1.00 91.94 410 PRO A CA 1
ATOM 3259 C C . PRO A 1 410 ? -30.191 11.064 -0.573 1.00 91.94 410 PRO A C 1
ATOM 3261 O O . PRO A 1 410 ? -31.399 11.013 -0.357 1.00 91.94 410 PRO A O 1
ATOM 3264 N N . ILE A 1 411 ? -29.287 10.667 0.326 1.00 89.31 411 ILE A N 1
ATOM 3265 C CA . ILE A 1 411 ? -29.647 10.124 1.640 1.00 89.31 411 ILE A CA 1
ATOM 3266 C C . ILE A 1 411 ? -30.049 11.269 2.568 1.00 89.31 411 ILE A C 1
ATOM 3268 O O . ILE A 1 411 ? -31.098 11.201 3.208 1.00 89.31 411 ILE A O 1
ATOM 3272 N N . ILE A 1 412 ? -29.255 12.339 2.606 1.00 92.56 412 ILE A N 1
ATOM 3273 C CA . ILE A 1 412 ? -29.470 13.475 3.509 1.00 92.56 412 ILE A CA 1
ATOM 3274 C C . ILE A 1 412 ? -30.784 14.200 3.188 1.00 92.56 412 ILE A C 1
ATOM 3276 O O . ILE A 1 412 ? -31.588 14.450 4.090 1.00 92.56 412 ILE A O 1
ATOM 3280 N N . GLU A 1 413 ? -31.051 14.478 1.910 1.00 90.00 413 GLU A N 1
ATOM 3281 C CA . GLU A 1 413 ? -32.257 15.218 1.523 1.00 90.00 413 GLU A CA 1
ATOM 3282 C C . GLU A 1 413 ? -33.547 14.418 1.735 1.00 90.00 413 GLU A C 1
ATOM 3284 O O . GLU A 1 413 ? -34.563 14.984 2.140 1.00 90.00 413 GLU A O 1
ATOM 3289 N N . ARG A 1 414 ? -33.515 13.093 1.533 1.00 90.44 414 ARG A N 1
ATOM 3290 C CA . ARG A 1 414 ? -34.698 12.228 1.699 1.00 90.44 414 ARG A CA 1
ATOM 3291 C C . ARG A 1 414 ? -35.050 11.942 3.157 1.00 90.44 414 ARG A C 1
ATOM 3293 O O . ARG A 1 414 ? -36.217 11.717 3.459 1.00 90.44 414 ARG A O 1
ATOM 3300 N N . THR A 1 415 ? -34.057 11.894 4.042 1.00 87.25 415 THR A N 1
ATOM 3301 C CA . THR A 1 415 ? -34.236 11.433 5.433 1.00 87.25 415 THR A CA 1
ATOM 3302 C C . THR A 1 415 ? -34.517 12.551 6.424 1.00 87.25 415 THR A C 1
ATOM 3304 O O . THR A 1 415 ? -35.016 12.288 7.513 1.00 87.25 415 THR A O 1
ATOM 3307 N N . GLY A 1 416 ? -34.235 13.806 6.065 1.00 86.38 416 GLY A N 1
ATOM 3308 C CA . GLY A 1 416 ? -34.573 14.930 6.931 1.00 86.38 416 GLY A CA 1
ATOM 3309 C C . GLY A 1 416 ? -33.675 15.067 8.167 1.00 86.38 416 GLY A C 1
ATOM 3310 O O . GLY A 1 416 ? -34.112 15.660 9.148 1.00 86.38 416 GLY A O 1
ATOM 3311 N N . VAL A 1 417 ? -32.451 14.535 8.133 1.00 95.31 417 VAL A N 1
ATOM 3312 C CA . VAL A 1 417 ? -31.489 14.543 9.253 1.00 95.31 417 VAL A CA 1
ATOM 3313 C C . VAL A 1 417 ? -30.671 15.839 9.334 1.00 95.31 417 VAL A C 1
ATOM 3315 O O . VAL A 1 417 ? -30.631 16.619 8.374 1.00 95.31 417 VAL A O 1
ATOM 3318 N N . SER A 1 418 ? -30.023 16.054 10.482 1.00 97.06 418 SER A N 1
ATOM 3319 C CA . SER A 1 418 ? -28.887 16.974 10.630 1.00 97.06 418 SER A CA 1
ATOM 3320 C C . SER A 1 418 ? -27.578 16.194 10.466 1.00 97.06 418 SER A C 1
ATOM 3322 O O . SER A 1 418 ? -27.509 15.001 10.762 1.00 97.06 418 SER A O 1
ATOM 3324 N N . VAL A 1 419 ? -26.532 16.852 9.974 1.00 97.25 419 VAL A N 1
ATOM 3325 C CA . VAL A 1 419 ? -25.258 16.208 9.627 1.00 97.25 419 VAL A CA 1
ATOM 3326 C C . VAL A 1 419 ? -24.115 16.834 10.414 1.00 97.25 419 VAL A C 1
ATOM 3328 O O . VAL A 1 419 ? -24.018 18.051 10.536 1.00 97.25 419 VAL A O 1
ATOM 3331 N N . LEU A 1 420 ? -23.222 16.000 10.934 1.00 97.69 420 LEU A N 1
ATOM 3332 C CA . LEU A 1 420 ? -22.022 16.421 11.647 1.00 97.69 420 LEU A CA 1
ATOM 3333 C C . LEU A 1 420 ? -20.797 15.891 10.898 1.00 97.69 420 LEU A C 1
ATOM 3335 O O . LEU A 1 420 ? -20.590 14.685 10.799 1.00 97.69 420 LEU A O 1
ATOM 3339 N N . SER A 1 421 ? -19.966 16.779 10.353 1.00 97.62 421 SER A N 1
ATOM 3340 C CA . SER A 1 421 ? -18.712 16.370 9.717 1.00 97.62 421 SER A CA 1
ATOM 3341 C C . SER A 1 421 ? -17.669 16.023 10.773 1.00 97.62 421 SER A C 1
ATOM 3343 O O . SER A 1 421 ? -17.243 16.875 11.557 1.00 97.62 421 SER A O 1
ATOM 3345 N N . LEU A 1 422 ? -17.220 14.772 10.727 1.00 97.25 422 LEU A N 1
ATOM 3346 C CA . LEU A 1 422 ? -16.066 14.246 11.452 1.00 97.25 422 LEU A CA 1
ATOM 3347 C C . LEU A 1 422 ? -14.807 14.228 10.562 1.00 97.25 422 LEU A C 1
ATOM 3349 O O . LEU A 1 422 ? -13.775 13.686 10.954 1.00 97.25 422 LEU A O 1
ATOM 3353 N N . GLN A 1 423 ? -14.872 14.789 9.349 1.00 95.94 423 GLN A N 1
ATOM 3354 C CA . GLN A 1 423 ? -13.754 14.831 8.407 1.00 95.94 423 GLN A CA 1
ATOM 3355 C C . GLN A 1 423 ? -12.639 15.761 8.891 1.00 95.94 423 GLN A C 1
ATOM 3357 O O . GLN A 1 423 ? -12.887 16.904 9.281 1.00 95.94 423 GLN A O 1
ATOM 3362 N N . LYS A 1 424 ? -11.396 15.273 8.817 1.00 92.44 424 LYS A N 1
ATOM 3363 C CA . LYS A 1 424 ? -10.187 16.015 9.191 1.00 92.44 424 LYS A CA 1
ATOM 3364 C C . LYS A 1 424 ? -9.128 15.893 8.101 1.00 92.44 424 LYS A C 1
ATOM 3366 O O . LYS A 1 424 ? -8.807 14.788 7.669 1.00 92.44 424 LYS A O 1
ATOM 3371 N N . GLY A 1 425 ? -8.536 17.022 7.714 1.00 91.19 425 GLY A N 1
ATOM 3372 C CA . GLY A 1 425 ? -7.494 17.068 6.690 1.00 91.19 425 GLY A CA 1
ATOM 3373 C C . GLY A 1 425 ? -8.075 16.937 5.284 1.00 91.19 425 GLY A C 1
ATOM 3374 O O . GLY A 1 425 ? -8.885 17.763 4.882 1.00 91.19 425 GLY A O 1
ATOM 3375 N N . PHE A 1 426 ? -7.646 15.918 4.537 1.00 90.88 426 PHE A N 1
ATOM 3376 C CA . PHE A 1 426 ? -8.094 15.698 3.159 1.00 90.88 426 PHE A CA 1
ATOM 3377 C C . PHE A 1 426 ? -9.610 15.525 3.077 1.00 90.88 426 PHE A C 1
ATOM 3379 O O . PHE A 1 426 ? -10.196 14.831 3.904 1.00 90.88 426 PHE A O 1
ATOM 3386 N N . GLY A 1 427 ? -10.238 16.138 2.081 1.00 92.50 427 GLY A N 1
ATOM 3387 C CA . GLY A 1 427 ? -11.680 16.123 1.885 1.00 92.50 427 GLY A CA 1
ATOM 3388 C C . GLY A 1 427 ? -12.419 17.214 2.651 1.00 92.50 427 GLY A C 1
ATOM 3389 O O . GLY A 1 427 ? -13.531 17.548 2.252 1.00 92.50 427 GLY A O 1
ATOM 3390 N N . SER A 1 428 ? -11.838 17.814 3.700 1.00 93.94 428 SER A N 1
ATOM 3391 C CA . SER A 1 428 ? -12.481 18.914 4.437 1.00 93.94 428 SER A CA 1
ATOM 3392 C C . SER A 1 428 ? -12.722 20.142 3.553 1.00 93.94 428 SER A C 1
ATOM 3394 O O . SER A 1 428 ? -13.684 20.868 3.786 1.00 93.94 428 SER A O 1
ATOM 3396 N N . GLU A 1 429 ? -11.910 20.343 2.513 1.00 94.06 429 GLU A N 1
ATOM 3397 C CA . GLU A 1 429 ? -12.110 21.371 1.488 1.00 94.06 429 GLU A CA 1
ATOM 3398 C C . GLU A 1 429 ? -13.452 21.242 0.754 1.00 94.06 429 GLU A C 1
ATOM 3400 O O . GLU A 1 429 ? -13.973 22.236 0.271 1.00 94.06 429 GLU A O 1
ATOM 3405 N N . GLN A 1 430 ? -14.063 20.053 0.719 1.00 94.62 430 GLN A N 1
ATOM 3406 C CA . GLN A 1 430 ? -15.357 19.844 0.060 1.00 94.62 430 GLN A CA 1
ATOM 3407 C C . GLN A 1 430 ? -16.539 20.441 0.839 1.00 94.62 430 GLN A C 1
ATOM 3409 O O . GLN A 1 430 ? -17.640 20.540 0.298 1.00 94.62 430 GLN A O 1
ATOM 3414 N N . LEU A 1 431 ? -16.344 20.822 2.109 1.00 93.00 431 LEU A N 1
ATOM 3415 C CA . LEU A 1 431 ? -17.408 21.398 2.934 1.00 93.00 431 LEU A CA 1
ATOM 3416 C C . LEU A 1 431 ? -17.878 22.764 2.425 1.00 93.00 431 LEU A C 1
ATOM 3418 O O . LEU A 1 431 ? -19.010 23.131 2.714 1.00 93.00 431 LEU A O 1
ATOM 3422 N N . THR A 1 432 ? -17.062 23.507 1.673 1.00 89.75 432 THR A N 1
ATOM 3423 C CA . THR A 1 432 ? -17.434 24.846 1.183 1.00 89.75 432 THR A CA 1
ATOM 3424 C C . THR A 1 432 ? -18.490 24.812 0.083 1.00 89.75 432 THR A C 1
ATOM 3426 O O . THR A 1 432 ? -19.316 25.716 0.023 1.00 89.75 432 THR A O 1
ATOM 3429 N N . ASP A 1 433 ? -18.502 23.756 -0.736 1.00 87.50 433 ASP A N 1
ATOM 3430 C CA . ASP A 1 433 ? -19.263 23.706 -1.995 1.00 87.50 433 ASP A CA 1
ATOM 3431 C C . ASP A 1 433 ? -20.221 22.501 -2.078 1.00 87.50 433 ASP A C 1
ATOM 3433 O O . ASP A 1 433 ? -20.628 22.062 -3.159 1.00 87.50 433 ASP A O 1
ATOM 3437 N N . CYS A 1 434 ? -20.587 21.921 -0.933 1.00 92.31 434 CYS A N 1
ATOM 3438 C CA . CYS A 1 434 ? -21.524 20.800 -0.896 1.00 92.31 434 CYS A CA 1
ATOM 3439 C C . CYS A 1 434 ? -22.990 21.255 -1.012 1.00 92.31 434 CYS A C 1
ATOM 3441 O O . CYS A 1 434 ? -23.413 22.266 -0.450 1.00 92.31 434 CYS A O 1
ATOM 3443 N N . SER A 1 435 ? -23.798 20.465 -1.724 1.00 93.44 435 SER A N 1
ATOM 3444 C CA . SER A 1 435 ? -25.192 20.809 -2.058 1.00 93.44 435 SER A CA 1
ATOM 3445 C C . SER A 1 435 ? -26.138 20.856 -0.850 1.00 93.44 435 SER A C 1
ATOM 3447 O O . SER A 1 435 ? -27.172 21.519 -0.892 1.00 93.44 435 SER A O 1
ATOM 3449 N N . PHE A 1 436 ? -25.766 20.202 0.249 1.00 94.38 436 PHE A N 1
ATOM 3450 C CA . PHE A 1 436 ? -26.549 20.110 1.481 1.00 94.38 436 PHE A CA 1
ATOM 3451 C C . PHE A 1 436 ? -25.893 20.863 2.650 1.00 94.38 436 PHE A C 1
ATOM 3453 O O . PHE A 1 436 ? -26.112 20.510 3.806 1.00 94.38 436 PHE A O 1
ATOM 3460 N N . LEU A 1 437 ? -25.111 21.922 2.385 1.00 93.56 437 LEU A N 1
ATOM 3461 C CA . LEU A 1 437 ? -24.422 22.698 3.431 1.00 93.56 437 LEU A CA 1
ATOM 3462 C C . LEU A 1 437 ? -25.363 23.144 4.568 1.00 93.56 437 LEU A C 1
ATOM 3464 O O . LEU A 1 437 ? -25.009 23.095 5.743 1.00 93.56 437 LEU A O 1
ATOM 3468 N N . HIS A 1 438 ? -26.598 23.503 4.218 1.00 92.81 438 HIS A N 1
ATOM 3469 C CA . HIS A 1 438 ? -27.654 23.914 5.146 1.00 92.81 438 HIS A CA 1
ATOM 3470 C C . HIS A 1 438 ? -28.111 22.816 6.133 1.00 92.81 438 HIS A C 1
ATOM 3472 O O . HIS A 1 438 ? -28.928 23.087 7.012 1.00 92.81 438 HIS A O 1
ATOM 3478 N N . ARG A 1 439 ? -27.641 21.571 5.974 1.00 95.62 439 ARG A N 1
ATOM 3479 C CA . ARG A 1 439 ? -27.940 20.429 6.852 1.00 95.62 439 ARG A CA 1
ATOM 3480 C C . ARG A 1 439 ? -26.882 20.195 7.922 1.00 95.62 439 ARG A C 1
ATOM 3482 O O . ARG A 1 439 ? -27.116 19.363 8.797 1.00 95.62 439 ARG A O 1
ATOM 3489 N N . PHE A 1 440 ? -25.738 20.875 7.858 1.00 96.12 440 PHE A N 1
ATOM 3490 C CA . PHE A 1 440 ? -24.726 20.743 8.897 1.00 96.12 440 PHE A CA 1
ATOM 3491 C C . PHE A 1 440 ? -25.176 21.389 10.206 1.00 96.12 440 PHE A C 1
ATOM 3493 O O . PHE A 1 440 ? -25.855 22.414 10.200 1.00 96.12 440 PHE A O 1
ATOM 3500 N N . VAL A 1 441 ? -24.773 20.785 11.324 1.00 96.94 441 VAL A N 1
ATOM 3501 C CA . VAL A 1 441 ? -25.077 21.302 12.663 1.00 96.94 441 VAL A CA 1
ATOM 3502 C C . VAL A 1 441 ? -24.540 22.722 12.857 1.00 96.94 441 VAL A C 1
ATOM 3504 O O . VAL A 1 441 ? -23.465 23.068 12.360 1.00 96.94 441 VAL A O 1
ATOM 3507 N N . GLY A 1 442 ? -25.249 23.547 13.631 1.00 95.06 442 GLY A N 1
ATOM 3508 C CA . GLY A 1 442 ? -24.907 24.970 13.786 1.00 95.06 442 GLY A CA 1
ATOM 3509 C C . GLY A 1 442 ? -23.487 25.244 14.314 1.00 95.06 442 GLY A C 1
ATOM 3510 O O . GLY A 1 442 ? -22.883 26.262 13.982 1.00 95.06 442 GLY A O 1
ATOM 3511 N N . CYS A 1 443 ? -22.913 24.320 15.091 1.00 95.56 443 CYS A N 1
ATOM 3512 C CA . CYS A 1 443 ? -21.552 24.416 15.628 1.00 95.56 443 CYS A CA 1
ATOM 3513 C C . CYS A 1 443 ? -20.470 23.770 14.736 1.00 95.56 443 CYS A C 1
ATOM 3515 O O . CYS A 1 443 ? -19.338 23.578 15.185 1.00 95.56 443 CYS A O 1
ATOM 3517 N N . GLN A 1 444 ? -20.763 23.455 13.465 1.00 95.94 444 GLN A N 1
ATOM 3518 C CA . GLN A 1 444 ? -19.821 22.763 12.573 1.00 95.94 444 GLN A CA 1
ATOM 3519 C C . GLN A 1 444 ? -18.478 23.497 12.409 1.00 95.94 444 GLN A C 1
ATOM 3521 O O . GLN A 1 444 ? -17.435 22.851 12.313 1.00 95.94 444 GLN A O 1
ATOM 3526 N N . GLY A 1 445 ? -18.477 24.834 12.413 1.00 94.06 445 GLY A N 1
ATOM 3527 C CA . GLY A 1 445 ? -17.246 25.629 12.343 1.00 94.06 445 GLY A CA 1
ATOM 3528 C C . GLY A 1 445 ? -16.298 25.373 13.520 1.00 94.06 445 GLY A C 1
ATOM 3529 O O . GLY A 1 445 ? -15.094 25.231 13.313 1.00 94.06 445 GLY A O 1
ATOM 3530 N N . GLU A 1 446 ? -16.842 25.237 14.734 1.00 95.00 446 GLU A N 1
ATOM 3531 C CA . GLU A 1 446 ? -16.075 24.880 15.933 1.00 95.00 446 GLU A CA 1
ATOM 3532 C C . GLU A 1 446 ? -15.561 23.440 15.837 1.00 95.00 446 GLU A C 1
ATOM 3534 O O . GLU A 1 446 ? -14.369 23.190 16.022 1.00 95.00 446 GLU A O 1
ATOM 3539 N N . ILE A 1 447 ? -16.446 22.502 15.477 1.00 95.62 447 ILE A N 1
ATOM 3540 C CA . ILE A 1 447 ? -16.108 21.081 15.319 1.00 95.62 447 ILE A CA 1
ATOM 3541 C C . ILE A 1 447 ? -14.917 20.915 14.379 1.00 95.62 447 ILE A C 1
ATOM 3543 O O . ILE A 1 447 ? -14.001 20.156 14.688 1.00 95.62 447 ILE A O 1
ATOM 3547 N N . SER A 1 448 ? -14.883 21.641 13.260 1.00 94.44 448 SER A N 1
ATOM 3548 C CA . SER A 1 448 ? -13.811 21.556 12.263 1.00 94.44 448 SER A CA 1
ATOM 3549 C C . SER A 1 448 ? -12.422 21.892 12.823 1.00 94.44 448 SER A C 1
ATOM 3551 O O . SER A 1 448 ? -11.452 21.270 12.391 1.00 94.44 448 SER A O 1
ATOM 3553 N N . GLN A 1 449 ? -12.320 22.772 13.825 1.00 94.44 449 GLN A N 1
ATOM 3554 C CA . GLN A 1 449 ? -11.045 23.183 14.437 1.00 94.44 449 GLN A CA 1
ATOM 3555 C C . GLN A 1 449 ? -10.512 22.204 15.491 1.00 94.44 449 GLN A C 1
ATOM 3557 O O . GLN A 1 449 ? -9.350 22.283 15.886 1.00 94.44 449 GLN A O 1
ATOM 3562 N N . ILE A 1 450 ? -11.334 21.261 15.948 1.00 94.69 450 ILE A N 1
ATOM 3563 C CA . ILE A 1 450 ? -10.967 20.343 17.027 1.00 94.69 450 ILE A CA 1
ATOM 3564 C C . ILE A 1 450 ? -10.297 19.093 16.455 1.00 94.69 450 ILE A C 1
ATOM 3566 O O . ILE A 1 450 ? -10.878 18.389 15.631 1.00 94.69 450 ILE A O 1
ATOM 3570 N N . TRP A 1 451 ? -9.074 18.806 16.900 1.00 93.75 451 TRP A N 1
ATOM 3571 C CA . TRP A 1 451 ? -8.287 17.632 16.485 1.00 93.75 451 TRP A CA 1
ATOM 3572 C C . TRP A 1 451 ? -8.083 16.606 17.603 1.00 93.75 451 TRP A C 1
ATOM 3574 O O . TRP A 1 451 ? -7.452 15.571 17.384 1.00 93.75 451 TRP A O 1
ATOM 3584 N N . ASP A 1 452 ? -8.594 16.898 18.797 1.00 95.94 452 ASP A N 1
ATOM 3585 C CA . ASP A 1 452 ? -8.495 16.009 19.944 1.00 95.94 452 ASP A CA 1
ATOM 3586 C C . ASP A 1 452 ? -9.449 14.809 19.808 1.00 95.94 452 ASP A C 1
ATOM 3588 O O . ASP A 1 452 ? -10.622 14.940 19.436 1.00 95.94 452 ASP A O 1
ATOM 3592 N N . PHE A 1 453 ? -8.935 13.616 20.105 1.00 96.69 453 PHE A N 1
ATOM 3593 C CA . PHE A 1 453 ? -9.686 12.370 19.961 1.00 96.69 453 PHE A CA 1
ATOM 3594 C C . PHE A 1 453 ? -10.710 12.146 21.081 1.00 96.69 453 PHE A C 1
ATOM 3596 O O . PHE A 1 453 ? -11.701 11.458 20.841 1.00 96.69 453 PHE A O 1
ATOM 3603 N N . VAL A 1 454 ? -10.523 12.723 22.273 1.00 97.75 454 VAL A N 1
ATOM 3604 C CA . VAL A 1 454 ? -11.515 12.656 23.361 1.00 97.75 454 VAL A CA 1
ATOM 3605 C C . VAL A 1 454 ? -12.727 13.514 23.008 1.00 97.75 454 VAL A C 1
ATOM 3607 O O . VAL A 1 454 ? -13.862 13.061 23.155 1.00 97.75 454 VAL A O 1
ATOM 3610 N N . GLU A 1 455 ? -12.496 14.712 22.470 1.00 97.81 455 GLU A N 1
ATOM 3611 C CA . GLU A 1 455 ? -13.556 15.579 21.946 1.00 97.81 455 GLU A CA 1
ATOM 3612 C C . GLU A 1 455 ? -14.289 14.919 20.769 1.00 97.81 455 GLU A C 1
ATOM 3614 O O . GLU A 1 455 ? -15.515 14.835 20.767 1.00 97.81 455 GLU A O 1
ATOM 3619 N N . THR A 1 456 ? -13.548 14.365 19.803 1.00 97.50 456 THR A N 1
ATOM 3620 C CA . THR A 1 456 ? -14.142 13.658 18.653 1.00 97.50 456 THR A CA 1
ATOM 3621 C C . THR A 1 456 ? -14.999 12.469 19.107 1.00 97.50 456 THR A C 1
ATOM 3623 O O . THR A 1 456 ? -16.104 12.261 18.607 1.00 97.50 456 THR A O 1
ATOM 3626 N N . ALA A 1 457 ? -14.534 11.706 20.100 1.00 98.25 457 ALA A N 1
ATOM 3627 C CA . ALA A 1 457 ? -15.293 10.606 20.685 1.00 98.25 457 ALA A CA 1
ATOM 3628 C C . ALA A 1 457 ? -16.577 11.086 21.389 1.00 98.25 457 ALA A C 1
ATOM 3630 O O . ALA A 1 457 ? -17.626 10.452 21.267 1.00 98.25 457 ALA A O 1
ATOM 3631 N N . ALA A 1 458 ? -16.523 12.225 22.086 1.00 98.31 458 ALA A N 1
ATOM 3632 C CA . ALA A 1 458 ? -17.695 12.842 22.703 1.00 98.31 458 ALA A CA 1
ATOM 3633 C C . ALA A 1 458 ? -18.728 13.309 21.660 1.00 98.31 458 ALA A C 1
ATOM 3635 O O . ALA A 1 458 ? -19.929 13.118 21.868 1.00 98.31 458 ALA A O 1
ATOM 3636 N N . MET A 1 459 ? -18.279 13.863 20.528 1.00 98.31 459 MET A N 1
ATOM 3637 C CA . MET A 1 459 ? -19.150 14.216 19.398 1.00 98.31 459 MET A CA 1
ATOM 3638 C C . MET A 1 459 ? -19.830 12.969 18.813 1.00 98.31 459 MET A C 1
ATOM 3640 O O . MET A 1 459 ? -21.044 12.965 18.620 1.00 98.31 459 MET A O 1
ATOM 3644 N N . ILE A 1 460 ? -19.073 11.886 18.591 1.00 98.56 460 ILE A N 1
ATOM 3645 C CA . ILE A 1 460 ? -19.598 10.610 18.072 1.00 98.56 460 ILE A CA 1
ATOM 3646 C C . ILE A 1 460 ? -20.700 10.041 18.974 1.00 98.56 460 ILE A C 1
ATOM 3648 O O . ILE A 1 460 ? -21.731 9.586 18.478 1.00 98.56 460 ILE A O 1
ATOM 3652 N N . LEU A 1 461 ? -20.519 10.092 20.298 1.00 98.31 461 LEU A N 1
ATOM 3653 C CA . LEU A 1 461 ? -21.524 9.616 21.256 1.00 98.31 461 LEU A CA 1
ATOM 3654 C C . LEU A 1 461 ? -22.819 10.447 21.250 1.00 98.31 461 LEU A C 1
ATOM 3656 O O . LEU A 1 461 ? -23.850 9.934 21.682 1.00 98.31 461 LEU A O 1
ATOM 3660 N N . ASN A 1 462 ? -22.779 11.687 20.749 1.00 98.19 462 ASN A N 1
ATOM 3661 C CA . ASN A 1 462 ? -23.950 12.552 20.574 1.00 98.19 462 ASN A CA 1
ATOM 3662 C C . ASN A 1 462 ? -24.578 12.482 19.171 1.00 98.19 462 ASN A C 1
ATOM 3664 O O . ASN A 1 462 ? -25.630 13.075 18.955 1.00 98.19 462 ASN A O 1
ATOM 3668 N N . CYS A 1 463 ? -23.967 11.770 18.222 1.00 98.25 463 CYS A N 1
ATOM 3669 C CA . CYS A 1 463 ? -24.627 11.426 16.960 1.00 98.25 463 CYS A CA 1
ATOM 3670 C C . CYS A 1 463 ? -25.626 10.285 17.201 1.00 98.25 463 CYS A C 1
ATOM 3672 O O . CYS A 1 463 ? -25.528 9.592 18.206 1.00 98.25 463 CYS A O 1
ATOM 3674 N N . ASP A 1 464 ? -26.543 10.014 16.280 1.00 97.31 464 ASP A N 1
ATOM 3675 C CA . ASP A 1 464 ? -27.418 8.834 16.283 1.00 97.31 464 ASP A CA 1
ATOM 3676 C C . ASP A 1 464 ? -26.785 7.668 15.514 1.00 97.31 464 ASP A C 1
ATOM 3678 O O . ASP A 1 464 ? -26.815 6.524 15.972 1.00 97.31 464 ASP A O 1
ATOM 3682 N N . LEU A 1 465 ? -26.121 7.982 14.400 1.00 97.69 465 LEU A N 1
ATOM 3683 C CA . LEU A 1 465 ? -25.444 7.052 13.498 1.00 97.69 465 LEU A CA 1
ATOM 3684 C C . LEU A 1 465 ? -24.131 7.671 13.011 1.00 97.69 465 LEU A C 1
ATOM 3686 O O . LEU A 1 465 ? -24.068 8.879 12.783 1.00 97.69 465 LEU A O 1
ATOM 3690 N N . ILE A 1 466 ? -23.110 6.840 12.806 1.00 98.12 466 ILE A N 1
ATOM 3691 C CA . ILE A 1 466 ? -21.893 7.220 12.083 1.00 98.12 466 ILE A CA 1
ATOM 3692 C C . ILE A 1 466 ? -21.894 6.549 10.712 1.00 98.12 466 ILE A C 1
ATOM 3694 O O . ILE A 1 466 ? -22.082 5.340 10.627 1.00 98.12 466 ILE A O 1
ATOM 3698 N N . ILE A 1 467 ? -21.658 7.308 9.644 1.00 95.88 467 ILE A N 1
ATOM 3699 C CA . ILE A 1 467 ? -21.410 6.770 8.301 1.00 95.88 467 ILE A CA 1
ATOM 3700 C C . ILE A 1 467 ? -20.004 7.189 7.891 1.00 95.88 467 ILE A C 1
ATOM 3702 O O . ILE A 1 467 ? -19.716 8.380 7.780 1.00 95.88 467 ILE A O 1
ATOM 3706 N N . THR A 1 468 ? -19.104 6.229 7.703 1.00 94.44 468 THR A N 1
ATOM 3707 C CA . THR A 1 468 ? -17.679 6.536 7.548 1.00 94.44 468 THR A CA 1
ATOM 3708 C C . THR A 1 468 ? -16.978 5.644 6.537 1.00 94.44 468 THR A C 1
ATOM 3710 O O . THR A 1 468 ? -17.282 4.460 6.440 1.00 94.44 468 THR A O 1
ATOM 3713 N N . SER A 1 469 ? -15.999 6.197 5.818 1.00 91.62 469 SER A N 1
ATOM 3714 C CA . SER A 1 469 ? -14.929 5.416 5.180 1.00 91.62 469 SER A CA 1
ATOM 3715 C C . SER A 1 469 ? -14.048 4.728 6.232 1.00 91.62 469 SER A C 1
ATOM 3717 O O . SER A 1 469 ? -14.049 5.139 7.398 1.00 91.62 469 SER A O 1
ATOM 3719 N N . ASP A 1 470 ? -13.282 3.712 5.829 1.00 89.06 470 ASP A N 1
ATOM 3720 C CA . ASP A 1 470 ? -12.347 2.994 6.707 1.00 89.06 470 ASP A CA 1
ATOM 3721 C C . ASP A 1 470 ? -11.149 3.871 7.120 1.00 89.06 470 ASP A C 1
ATOM 3723 O O . ASP A 1 470 ? -10.088 3.907 6.493 1.00 89.06 470 ASP A O 1
ATOM 3727 N N . THR A 1 471 ? -11.374 4.679 8.157 1.00 91.00 471 THR A N 1
ATOM 3728 C CA . THR A 1 471 ? -10.419 5.625 8.743 1.00 91.00 471 THR A CA 1
ATOM 3729 C C . THR A 1 471 ? -10.406 5.493 10.266 1.00 91.00 471 THR A C 1
ATOM 3731 O O . THR A 1 471 ? -11.123 4.688 10.861 1.00 91.00 471 THR A O 1
ATOM 3734 N N . ALA A 1 472 ? -9.632 6.343 10.949 1.00 94.38 472 ALA A N 1
ATOM 3735 C CA . ALA A 1 472 ? -9.645 6.401 12.409 1.00 94.38 472 ALA A CA 1
ATOM 3736 C C . ALA A 1 472 ? -11.051 6.629 13.002 1.00 94.38 472 ALA A C 1
ATOM 3738 O O . ALA A 1 472 ? -11.310 6.160 14.108 1.00 94.38 472 ALA A O 1
ATOM 3739 N N . VAL A 1 473 ? -11.962 7.293 12.277 1.00 96.06 473 VAL A N 1
ATOM 3740 C CA . VAL A 1 473 ? -13.348 7.510 12.727 1.00 96.06 473 VAL A CA 1
ATOM 3741 C C . VAL A 1 473 ? -14.115 6.188 12.826 1.00 96.06 473 VAL A C 1
ATOM 3743 O O . VAL A 1 473 ? -14.828 5.992 13.807 1.00 96.06 473 VAL A O 1
ATOM 3746 N N . ALA A 1 474 ? -13.919 5.261 11.881 1.00 95.44 474 ALA A N 1
ATOM 3747 C CA . ALA A 1 474 ? -14.553 3.940 11.898 1.00 95.44 474 ALA A CA 1
ATOM 3748 C C . ALA A 1 474 ? -14.196 3.159 13.165 1.00 95.44 474 ALA A C 1
ATOM 3750 O O . ALA A 1 474 ? -15.073 2.704 13.900 1.00 95.44 474 ALA A O 1
ATOM 3751 N N . HIS A 1 475 ? -12.902 3.070 13.464 1.00 95.88 475 HIS A N 1
ATOM 3752 C CA . HIS A 1 475 ? -12.419 2.330 14.626 1.00 95.88 475 HIS A CA 1
ATOM 3753 C C . HIS A 1 475 ? -12.712 3.043 15.949 1.00 95.88 475 HIS A C 1
ATOM 3755 O O . HIS A 1 475 ? -12.977 2.382 16.951 1.00 95.88 475 HIS A O 1
ATOM 3761 N N . LEU A 1 476 ? -12.726 4.381 15.962 1.00 98.00 476 LEU A N 1
ATOM 3762 C CA . LEU A 1 476 ? -13.151 5.152 17.129 1.00 98.00 476 LEU A CA 1
ATOM 3763 C C . LEU A 1 476 ? -14.627 4.895 17.453 1.00 98.00 476 LEU A C 1
ATOM 3765 O O . LEU A 1 476 ? -14.955 4.570 18.591 1.00 98.00 476 LEU A O 1
ATOM 3769 N N . ALA A 1 477 ? -15.509 5.001 16.455 1.00 98.00 477 ALA A N 1
ATOM 3770 C CA . ALA A 1 477 ? -16.940 4.770 16.623 1.00 98.00 477 ALA A CA 1
ATOM 3771 C C . ALA A 1 477 ? -17.245 3.317 17.021 1.00 98.00 477 ALA A C 1
ATOM 3773 O O . ALA A 1 477 ? -18.015 3.088 17.958 1.00 98.00 477 ALA A O 1
ATOM 3774 N N . GLY A 1 478 ? -16.572 2.349 16.389 1.00 95.50 478 GLY A N 1
ATOM 3775 C CA . GLY A 1 478 ? -16.659 0.935 16.754 1.00 95.50 478 GLY A CA 1
ATOM 3776 C C . GLY A 1 478 ? -16.209 0.668 18.193 1.00 95.50 478 GLY A C 1
ATOM 3777 O O . GLY A 1 478 ? -16.928 0.024 18.953 1.00 95.50 478 GLY A O 1
ATOM 3778 N N . GLY A 1 479 ? -15.072 1.230 18.617 1.00 96.56 479 GLY A N 1
ATOM 3779 C CA . GLY A 1 479 ? -14.569 1.075 19.985 1.00 96.56 479 GLY A CA 1
ATOM 3780 C C . GLY A 1 479 ? -15.435 1.739 21.062 1.00 96.56 479 GLY A C 1
ATOM 3781 O O . GLY A 1 479 ? -15.392 1.317 22.219 1.00 96.56 479 GLY A O 1
ATOM 3782 N N . LEU A 1 480 ? -16.242 2.736 20.685 1.00 97.94 480 LEU A N 1
ATOM 3783 C CA . LEU A 1 480 ? -17.262 3.370 21.531 1.00 97.94 480 LEU A CA 1
ATOM 3784 C C . LEU A 1 480 ? -18.583 2.583 21.583 1.00 97.94 480 LEU A C 1
ATOM 3786 O O . LEU A 1 480 ? -19.454 2.920 22.383 1.00 97.94 480 LEU A O 1
ATOM 3790 N N . GLY A 1 481 ? -18.761 1.563 20.736 1.00 96.31 481 GLY A N 1
ATOM 3791 C CA . GLY A 1 481 ? -20.032 0.847 20.596 1.00 96.31 481 GLY A CA 1
ATOM 3792 C C . GLY A 1 481 ? -21.115 1.645 19.877 1.00 96.31 481 GLY A C 1
ATOM 3793 O O . GLY A 1 481 ? -22.303 1.392 20.081 1.00 96.31 481 GLY A O 1
ATOM 3794 N N . LYS A 1 482 ? -20.737 2.644 19.070 1.00 97.56 482 LYS A N 1
ATOM 3795 C CA . LYS A 1 482 ? -21.700 3.465 18.341 1.00 97.56 482 LYS A CA 1
ATOM 3796 C C . LYS A 1 482 ? -22.152 2.743 17.064 1.00 97.56 482 LYS A C 1
ATOM 3798 O O . LYS A 1 482 ? -21.289 2.255 16.329 1.00 97.56 482 LYS A O 1
ATOM 3803 N N . PRO A 1 483 ? -23.464 2.705 16.744 1.00 97.19 483 PRO A N 1
ATOM 3804 C CA . PRO A 1 483 ? -23.926 2.222 15.448 1.00 97.19 483 PRO A CA 1
ATOM 3805 C C . PRO A 1 483 ? -23.175 2.927 14.317 1.00 97.19 483 PRO A C 1
ATOM 3807 O O . PRO A 1 483 ? -23.169 4.158 14.241 1.00 97.19 483 PRO A O 1
ATOM 3810 N N . THR A 1 484 ? -22.502 2.134 13.485 1.00 96.69 484 THR A N 1
ATOM 3811 C CA . THR A 1 484 ? -21.578 2.624 12.461 1.00 96.69 484 THR A CA 1
ATOM 3812 C C . THR A 1 484 ? -21.817 1.872 11.163 1.00 96.69 484 THR A C 1
ATOM 3814 O O . THR A 1 484 ? -21.785 0.643 11.134 1.00 96.69 484 THR A O 1
ATOM 3817 N N . TRP A 1 485 ? -22.050 2.611 10.086 1.00 95.25 485 TRP A N 1
ATOM 3818 C CA . TRP A 1 485 ? -22.059 2.094 8.726 1.00 95.25 485 TRP A CA 1
ATOM 3819 C C . TRP A 1 485 ? -20.710 2.391 8.088 1.00 95.25 485 TRP A C 1
ATOM 3821 O O . TRP A 1 485 ? -20.341 3.550 7.885 1.00 95.25 485 TRP A O 1
ATOM 3831 N N . LEU A 1 486 ? -19.968 1.323 7.812 1.00 91.81 486 LEU A N 1
ATOM 3832 C CA . LEU A 1 486 ? -18.655 1.392 7.194 1.00 91.81 486 LEU A CA 1
ATOM 3833 C C . LEU A 1 486 ? -18.797 1.260 5.679 1.00 91.81 486 LEU A C 1
ATOM 3835 O O . LEU A 1 486 ? -19.393 0.304 5.185 1.00 91.81 486 LEU A O 1
ATOM 3839 N N . LEU A 1 487 ? -18.242 2.221 4.951 1.00 86.19 487 LEU A N 1
ATOM 3840 C CA . LEU A 1 487 ? -18.161 2.181 3.500 1.00 86.19 487 LEU A CA 1
ATOM 3841 C C . LEU A 1 487 ? -16.993 1.271 3.110 1.00 86.19 487 LEU A C 1
ATOM 3843 O O . LEU A 1 487 ? -15.833 1.615 3.343 1.00 86.19 487 LEU A O 1
ATOM 3847 N N . LEU A 1 488 ? -17.318 0.103 2.558 1.00 78.50 488 LEU A N 1
ATOM 3848 C CA . LEU A 1 488 ? -16.353 -0.864 2.037 1.00 78.50 488 LEU A CA 1
ATOM 3849 C C . LEU A 1 488 ? -16.335 -0.790 0.506 1.00 78.50 488 LEU A C 1
ATOM 3851 O O . LEU A 1 488 ? -17.392 -0.684 -0.118 1.00 78.50 488 LEU A O 1
ATOM 3855 N N . SER A 1 489 ? -15.128 -0.808 -0.059 1.00 62.91 489 SER A N 1
ATOM 3856 C CA . SER A 1 489 ? -14.820 -0.670 -1.489 1.00 62.91 489 SER A CA 1
ATOM 3857 C C . SER A 1 489 ? -14.578 -2.005 -2.167 1.00 62.91 489 SER A C 1
ATOM 3859 O O . SER A 1 489 ? -13.788 -2.784 -1.580 1.00 62.91 489 SER A O 1
#

Sequence (489 aa):
MSSKQKEFVKNNNTQDKDIQQASKLIHQGKLKEAEFIYRKLIQEGIRNEIIFSNLAAICGIEGKKQEMVELLKKALSIKSNYPDALYNLGYILQEQGDLEAAIASYRKALSIKPNYPDALYNLGIALKQKGDLEAAIASYRKALAIKPNYPDALNNLGSVLNRQGDLEGAIASYRKALTIKPNYPEALSNLGNVLQKQGNLEGAITFYKKALSINSYYPNARLNLSYILLLSGDYENGWKDYEWRFHKREAAKPHAHPQVKQWNGHNHSSREKLILVSEQGLGDTLQFMRYVPYLRSMGMDVSLCAPPKLHSLIQFSGITTTLYTPEEANTITTGKWLPLLSLPGYLNVRPENPLVDTPYIKVPKQKILEWKQKLAAEKRPIIGINWQGNPQIENTNLAGRSLLLNAFTPIIERTGVSVLSLQKGFGSEQLTDCSFLHRFVGCQGEISQIWDFVETAAMILNCDLIITSDTAVAHLAGGLGKPTWLLLS

Radius of gyration: 31.1 Å; Cα contacts (8 Å, |Δi|>4): 789; chains: 1; bounding box: 88×48×93 Å